Protein AF-0000000087190699 (afdb_homodimer)

Radius of gyration: 22.2 Å; Cα contacts (8 Å, |Δi|>4): 735; chains: 2; bounding box: 63×65×45 Å

Foldseek 3Di:
DDPDDPDDDDDFDWDKDKDQLLVLQVDCPVLDEALCDPLDPPADDDLVRLLVLLVCLLVVNDDDAWEKEQCQDPLQCVVVVHGCVVVVHRRMYTLGDSNVSVSSNCQCVQVHWYQPVSDDPVQFQDWDQDPVGTIGGLVRGDPVVNVVSSVRRIHIYIYTHDHDVVVSSVVSCVVPVPDDDDDPVNVVVVVCVVPDD/DDPDDPDDDDDFDWDKDKDFLLVCLVHLVVQGEALCDPLDPPADDDLVRLLVLLVCLLVVNDDDAWEKEQCQDPLQCVVVVHGCVVVVHRRMYTLGDSNVSVSSNCQCVQVHWYQPVSDDPVQFQDWDQDPVGTIGGLVRGDPVVNVVSRVRRIHIYIYTHDRDVVVSSVVSCVVPVPDDDDDPVNVVVVVVVVPDD

Structure (mmCIF, N/CA/C/O backbone):
data_AF-0000000087190699-model_v1
#
loop_
_entity.id
_entity.type
_entity.pdbx_description
1 polymer 'DUF262 domain-containing protein'
#
loop_
_atom_site.group_PDB
_atom_site.id
_atom_site.type_symbol
_atom_site.label_atom_id
_atom_site.label_alt_id
_atom_site.label_comp_id
_atom_site.label_asym_id
_atom_site.label_entity_id
_atom_site.label_seq_id
_atom_site.pdbx_PDB_ins_code
_atom_site.Cartn_x
_atom_site.Cartn_y
_atom_site.Cartn_z
_atom_site.occupancy
_atom_site.B_iso_or_equiv
_atom_site.auth_seq_id
_atom_site.auth_comp_id
_atom_site.auth_asym_id
_atom_site.auth_atom_id
_atom_site.pdbx_PDB_model_num
ATOM 1 N N . MET A 1 1 ? -3.875 26.297 -4.566 1 71.75 1 MET A N 1
ATOM 2 C CA . MET A 1 1 ? -4.352 25.797 -3.277 1 71.75 1 MET A CA 1
ATOM 3 C C . MET A 1 1 ? -3.207 25.703 -2.275 1 71.75 1 MET A C 1
ATOM 5 O O . MET A 1 1 ? -2.105 25.281 -2.625 1 71.75 1 MET A O 1
ATOM 9 N N . THR A 1 2 ? -3.393 26.297 -1.022 1 89.75 2 THR A N 1
ATOM 10 C CA . THR A 1 2 ? -2.35 26.391 -0.006 1 89.75 2 THR A CA 1
ATOM 11 C C . THR A 1 2 ? -2.203 25.078 0.741 1 89.75 2 THR A C 1
ATOM 13 O O . THR A 1 2 ? -3.189 24.359 0.963 1 89.75 2 THR A O 1
ATOM 16 N N . ARG A 1 3 ? -1.026 24.672 1.159 1 92.19 3 ARG A N 1
ATOM 17 C CA . ARG A 1 3 ? -0.766 23.516 2.018 1 92.19 3 ARG A CA 1
ATOM 18 C C . ARG A 1 3 ? -0.688 23.938 3.482 1 92.19 3 ARG A C 1
ATOM 20 O O . ARG A 1 3 ? -0.555 23.078 4.367 1 92.19 3 ARG A O 1
ATOM 27 N N . GLN A 1 4 ? -0.689 25.172 3.668 1 95.56 4 GLN A N 1
ATOM 28 C CA . GLN A 1 4 ? -0.605 25.672 5.035 1 95.56 4 GLN A CA 1
ATOM 29 C C . GLN A 1 4 ? -1.812 25.234 5.859 1 95.56 4 GLN A C 1
ATOM 31 O O . GLN A 1 4 ? -2.906 25.047 5.316 1 95.56 4 GLN A O 1
ATOM 36 N N . THR A 1 5 ? -1.582 25.016 7.137 1 94.19 5 THR A N 1
ATOM 37 C CA . THR A 1 5 ? -2.658 24.688 8.07 1 94.19 5 THR A CA 1
ATOM 38 C C . THR A 1 5 ? -2.799 25.766 9.133 1 94.19 5 THR A C 1
ATOM 40 O O . THR A 1 5 ? -1.859 26.531 9.383 1 94.19 5 THR A O 1
ATOM 43 N N . SER A 1 6 ? -3.975 25.891 9.648 1 93.19 6 SER A N 1
ATOM 44 C CA . SER A 1 6 ? -4.227 26.906 10.672 1 93.19 6 SER A CA 1
ATOM 45 C C . SER A 1 6 ? -3.646 26.484 12.023 1 93.19 6 SER A C 1
ATOM 47 O O . SER A 1 6 ? -3.445 27.312 12.906 1 93.19 6 SER A O 1
ATOM 49 N N . ALA A 1 7 ? -3.443 25.219 12.203 1 94.62 7 ALA A N 1
ATOM 50 C CA . ALA A 1 7 ? -2.836 24.625 13.398 1 94.62 7 ALA A CA 1
ATOM 51 C C . ALA A 1 7 ? -1.881 23.5 13.016 1 94.62 7 ALA A C 1
ATOM 53 O O . ALA A 1 7 ? -1.974 22.938 11.922 1 94.62 7 ALA A O 1
ATOM 54 N N . PRO A 1 8 ? -0.943 23.203 13.93 1 95.56 8 PRO A N 1
ATOM 55 C CA . PRO A 1 8 ? -0.058 22.078 13.648 1 95.56 8 PRO A CA 1
ATOM 56 C C . PRO A 1 8 ? -0.823 20.781 13.375 1 95.56 8 PRO A C 1
ATOM 58 O O . PRO A 1 8 ? -1.937 20.609 13.875 1 95.56 8 PRO A O 1
ATOM 61 N N . LEU A 1 9 ? -0.193 19.906 12.594 1 93.69 9 LEU A N 1
ATOM 62 C CA . LEU A 1 9 ? -0.833 18.641 12.25 1 93.69 9 LEU A CA 1
ATOM 63 C C . LEU A 1 9 ? -0.975 17.75 13.477 1 93.69 9 LEU A C 1
ATOM 65 O O . LEU A 1 9 ? -0.056 17.656 14.297 1 93.69 9 LEU A O 1
ATOM 69 N N . ASP A 1 10 ? -2.141 17.172 13.531 1 89 10 ASP A N 1
ATOM 70 C CA . ASP A 1 10 ? -2.387 16.188 14.578 1 89 10 ASP A CA 1
ATOM 71 C C . ASP A 1 10 ? -1.986 14.781 14.117 1 89 10 ASP A C 1
ATOM 73 O O . ASP A 1 10 ? -2.156 14.43 12.953 1 89 10 ASP A O 1
ATOM 77 N N . HIS A 1 11 ? -1.455 14.086 15.047 1 88.06 11 HIS A N 1
ATOM 78 C CA . HIS A 1 11 ? -1.113 12.703 14.758 1 88.06 11 HIS A CA 1
ATOM 79 C C . HIS A 1 11 ? -2.311 11.781 14.969 1 88.06 11 HIS A C 1
ATOM 81 O O . HIS A 1 11 ? -2.922 11.789 16.047 1 88.06 11 HIS A O 1
ATOM 87 N N . LEU A 1 12 ? -2.576 11.039 13.867 1 84.69 12 LEU A N 1
ATOM 88 C CA . LEU A 1 12 ? -3.652 10.055 13.938 1 84.69 12 LEU A CA 1
ATOM 89 C C . LEU A 1 12 ? -3.197 8.805 14.68 1 84.69 12 LEU A C 1
ATOM 91 O O . LEU A 1 12 ? -2.064 8.344 14.5 1 84.69 12 LEU A O 1
ATOM 95 N N . SER A 1 13 ? -3.9 8.484 15.68 1 80.69 13 SER A N 1
ATOM 96 C CA . SER A 1 13 ? -3.604 7.23 16.359 1 80.69 13 SER A CA 1
ATOM 97 C C . SER A 1 13 ? -4.355 6.066 15.727 1 80.69 13 SER A C 1
ATOM 99 O O . SER A 1 13 ? -5.535 5.855 16 1 80.69 13 SER A O 1
ATOM 101 N N . LEU A 1 14 ? -3.615 5.371 14.781 1 86.56 14 LEU A N 1
ATOM 102 C CA . LEU A 1 14 ? -4.25 4.23 14.125 1 86.56 14 LEU A CA 1
ATOM 103 C C . LEU A 1 14 ? -3.822 2.922 14.789 1 86.56 14 LEU A C 1
ATOM 105 O O . LEU A 1 14 ? -2.652 2.746 15.133 1 86.56 14 LEU A O 1
ATOM 109 N N . SER A 1 15 ? -4.805 2.1 15.109 1 89.38 15 SER A N 1
ATOM 110 C CA . SER A 1 15 ? -4.508 0.736 15.539 1 89.38 15 SER A CA 1
ATOM 111 C C . SER A 1 15 ? -4.34 -0.196 14.344 1 89.38 15 SER A C 1
ATOM 113 O O . SER A 1 15 ? -5.094 -0.111 13.375 1 89.38 15 SER A O 1
ATOM 115 N N . THR A 1 16 ? -3.264 -0.988 14.367 1 90.38 16 THR A N 1
ATOM 116 C CA . THR A 1 16 ? -2.996 -1.875 13.242 1 90.38 16 THR A CA 1
ATOM 117 C C . THR A 1 16 ? -3.072 -3.336 13.68 1 90.38 16 THR A C 1
ATOM 119 O O . THR A 1 16 ? -2.627 -3.689 14.773 1 90.38 16 THR A O 1
ATOM 122 N N . ALA A 1 17 ? -3.723 -4.168 12.805 1 91.5 17 ALA A N 1
ATOM 123 C CA . ALA A 1 17 ? -3.799 -5.605 13.055 1 91.5 17 ALA A CA 1
ATOM 124 C C . ALA A 1 17 ? -3.85 -6.391 11.75 1 91.5 17 ALA A C 1
ATOM 126 O O . ALA A 1 17 ? -4.336 -5.887 10.734 1 91.5 17 ALA A O 1
ATOM 127 N N . ASP A 1 18 ? -3.301 -7.551 11.844 1 91.44 18 ASP A N 1
ATOM 128 C CA . ASP A 1 18 ? -3.459 -8.477 10.727 1 91.44 18 ASP A CA 1
ATOM 129 C C . ASP A 1 18 ? -4.762 -9.258 10.844 1 91.44 18 ASP A C 1
ATOM 131 O O . ASP A 1 18 ? -5.078 -9.789 11.906 1 91.44 18 ASP A O 1
ATOM 135 N N . ARG A 1 19 ? -5.492 -9.242 9.766 1 91.81 19 ARG A N 1
ATOM 136 C CA . ARG A 1 19 ? -6.758 -9.969 9.742 1 91.81 19 ARG A CA 1
ATOM 137 C C . ARG A 1 19 ? -6.848 -10.875 8.516 1 91.81 19 ARG A C 1
ATOM 139 O O . ARG A 1 19 ? -6.355 -10.516 7.441 1 91.81 19 ARG A O 1
ATOM 146 N N . GLN A 1 20 ? -7.535 -11.969 8.703 1 92.94 20 GLN A N 1
ATOM 147 C CA . GLN A 1 20 ? -7.812 -12.828 7.551 1 92.94 20 GLN A CA 1
ATOM 148 C C . GLN A 1 20 ? -8.766 -12.141 6.574 1 92.94 20 GLN A C 1
ATOM 150 O O . GLN A 1 20 ? -9.805 -11.617 6.98 1 92.94 20 GLN A O 1
ATOM 155 N N . ALA A 1 21 ? -8.344 -12.156 5.32 1 93.25 21 ALA A N 1
ATOM 156 C CA . ALA A 1 21 ? -9.172 -11.523 4.297 1 93.25 21 ALA A CA 1
ATOM 157 C C . ALA A 1 21 ? -10.57 -12.133 4.266 1 93.25 21 ALA A C 1
ATOM 159 O O . ALA A 1 21 ? -11.555 -11.422 4.047 1 93.25 21 ALA A O 1
ATOM 160 N N . ARG A 1 22 ? -10.641 -13.422 4.535 1 91.56 22 ARG A N 1
ATOM 161 C CA . ARG A 1 22 ? -11.922 -14.117 4.535 1 91.56 22 ARG A CA 1
ATOM 162 C C . ARG A 1 22 ? -12.836 -13.57 5.633 1 91.56 22 ARG A C 1
ATOM 164 O O . ARG A 1 22 ? -14.047 -13.445 5.434 1 91.56 22 ARG A O 1
ATOM 171 N N . GLU A 1 23 ? -12.219 -13.328 6.707 1 88.56 23 GLU A N 1
ATOM 172 C CA . GLU A 1 23 ? -12.977 -12.766 7.816 1 88.56 23 GLU A CA 1
ATOM 173 C C . GLU A 1 23 ? -13.539 -11.391 7.457 1 88.56 23 GLU A C 1
ATOM 175 O O . GLU A 1 23 ? -14.688 -11.078 7.77 1 88.56 23 GLU A O 1
ATOM 180 N N . ILE A 1 24 ? -12.711 -10.625 6.789 1 88.81 24 ILE A N 1
ATOM 181 C CA . ILE A 1 24 ? -13.125 -9.281 6.387 1 88.81 24 ILE A CA 1
ATOM 182 C C . ILE A 1 24 ? -14.227 -9.375 5.332 1 88.81 24 ILE A C 1
ATOM 184 O O . ILE A 1 24 ? -15.219 -8.641 5.391 1 88.81 24 ILE A O 1
ATOM 188 N N . ALA A 1 25 ? -14.047 -10.359 4.473 1 86.38 25 ALA A N 1
ATOM 189 C CA . ALA A 1 25 ? -15.016 -10.555 3.393 1 86.38 25 ALA A CA 1
ATOM 190 C C . ALA A 1 25 ? -16.359 -11.023 3.936 1 86.38 25 ALA A C 1
ATOM 192 O O . ALA A 1 25 ? -17.406 -10.703 3.375 1 86.38 25 ALA A O 1
ATOM 193 N N . ARG A 1 26 ? -16.391 -12.172 4.738 1 77.12 26 ARG A N 1
ATOM 194 C CA . ARG A 1 26 ? -17.625 -12.758 5.262 1 77.12 26 ARG A CA 1
ATOM 195 C C . ARG A 1 26 ? -18.312 -11.797 6.227 1 77.12 26 ARG A C 1
ATOM 197 O O . ARG A 1 26 ? -19.516 -11.906 6.461 1 77.12 26 ARG A O 1
ATOM 204 N N . SER A 1 27 ? -17.891 -11.008 6.859 1 62.56 27 SER A N 1
ATOM 205 C CA . SER A 1 27 ? -18.859 -10.117 7.508 1 62.56 27 SER A CA 1
ATOM 206 C C . SER A 1 27 ? -18.156 -9.156 8.461 1 62.56 27 SER A C 1
ATOM 208 O O . SER A 1 27 ? -17.562 -9.586 9.461 1 62.56 27 SER A O 1
ATOM 210 N N . PHE A 1 28 ? -17.422 -8.164 7.996 1 55.62 28 PHE A N 1
ATOM 211 C CA . PHE A 1 28 ? -17.953 -6.93 8.57 1 55.62 28 PHE A CA 1
ATOM 212 C C . PHE A 1 28 ? -19.469 -6.945 8.57 1 55.62 28 PHE A C 1
ATOM 214 O O . PHE A 1 28 ? -20.109 -5.918 8.336 1 55.62 28 PHE A O 1
ATOM 221 N N . SER A 1 29 ? -20.141 -8.094 8.258 1 52.03 29 SER A N 1
ATOM 222 C CA . SER A 1 29 ? -21.562 -8.398 8.289 1 52.03 29 SER A CA 1
ATOM 223 C C . SER A 1 29 ? -22.188 -8.016 9.625 1 52.03 29 SER A C 1
ATOM 225 O O . SER A 1 29 ? -23.281 -7.445 9.672 1 52.03 29 SER A O 1
ATOM 227 N N . GLU A 1 30 ? -21.594 -8.461 10.664 1 55.53 30 GLU A N 1
ATOM 228 C CA . GLU A 1 30 ? -22.328 -8.234 11.906 1 55.53 30 GLU A CA 1
ATOM 229 C C . GLU A 1 30 ? -22.422 -6.746 12.227 1 55.53 30 GLU A C 1
ATOM 231 O O . GLU A 1 30 ? -23.5 -6.25 12.594 1 55.53 30 GLU A O 1
ATOM 236 N N . PHE A 1 31 ? -21.375 -6.09 12.156 1 62.09 31 PHE A N 1
ATOM 237 C CA . PHE A 1 31 ? -21.391 -4.688 12.555 1 62.09 31 PHE A CA 1
ATOM 238 C C . PHE A 1 31 ? -21.375 -3.777 11.336 1 62.09 31 PHE A C 1
ATOM 240 O O . PHE A 1 31 ? -21.609 -2.572 11.453 1 62.09 31 PHE A O 1
ATOM 247 N N . GLY A 1 32 ? -21.203 -4.551 10.148 1 84.25 32 GLY A N 1
ATOM 248 C CA . GLY A 1 32 ? -21.312 -3.941 8.828 1 84.25 32 GLY A CA 1
ATOM 249 C C . GLY A 1 32 ? -20.109 -3.098 8.461 1 84.25 32 GLY A C 1
ATOM 250 O O . GLY A 1 32 ? -19.484 -2.471 9.32 1 84.25 32 GLY A O 1
ATOM 251 N N . LEU A 1 33 ? -19.547 -3.154 7.434 1 91.38 33 LEU A N 1
ATOM 252 C CA . LEU A 1 33 ? -18.516 -2.346 6.801 1 91.38 33 LEU A CA 1
ATOM 253 C C . LEU A 1 33 ? -19.062 -1.598 5.594 1 91.38 33 LEU A C 1
ATOM 255 O O . LEU A 1 33 ? -19.547 -2.219 4.645 1 91.38 33 LEU A O 1
ATOM 259 N N . ASP A 1 34 ? -19.109 -0.281 5.785 1 92.94 34 ASP A N 1
ATOM 260 C CA . ASP A 1 34 ? -19.484 0.547 4.641 1 92.94 34 ASP A CA 1
ATOM 261 C C . ASP A 1 34 ? -18.344 0.603 3.613 1 92.94 34 ASP A C 1
ATOM 263 O O . ASP A 1 34 ? -17.328 1.255 3.844 1 92.94 34 ASP A O 1
ATOM 267 N N . LEU A 1 35 ? -18.531 -0.078 2.457 1 91.81 35 LEU A N 1
ATOM 268 C CA . LEU A 1 35 ? -17.5 -0.109 1.419 1 91.81 35 LEU A CA 1
ATOM 269 C C . LEU A 1 35 ? -17.688 1.047 0.441 1 91.81 35 LEU A C 1
ATOM 271 O O . LEU A 1 35 ? -16.828 1.287 -0.409 1 91.81 35 LEU A O 1
ATOM 275 N N . ASN A 1 36 ? -18.812 1.756 0.661 1 91.19 36 ASN A N 1
ATOM 276 C CA . ASN A 1 36 ? -19.109 2.773 -0.339 1 91.19 36 ASN A CA 1
ATOM 277 C C . ASN A 1 36 ? -19.422 4.121 0.308 1 91.19 36 ASN A C 1
ATOM 279 O O . ASN A 1 36 ? -20.453 4.734 0.011 1 91.19 36 ASN A O 1
ATOM 283 N N . PRO A 1 37 ? -18.562 4.539 1.189 1 95.62 37 PRO A N 1
ATOM 284 C CA . PRO A 1 37 ? -18.766 5.926 1.627 1 95.62 37 PRO A CA 1
ATOM 285 C C . PRO A 1 37 ? -18.656 6.93 0.481 1 95.62 37 PRO A C 1
ATOM 287 O O . PRO A 1 37 ? -18.188 6.578 -0.607 1 95.62 37 PRO A O 1
ATOM 290 N N . PRO A 1 38 ? -19.125 8.148 0.707 1 96.19 38 PRO A N 1
ATOM 291 C CA . PRO A 1 38 ? -19.297 9.07 -0.415 1 96.19 38 PRO A CA 1
ATOM 292 C C . PRO A 1 38 ? -17.984 9.469 -1.068 1 96.19 38 PRO A C 1
ATOM 294 O O . PRO A 1 38 ? -17.984 10.039 -2.164 1 96.19 38 PRO A O 1
ATOM 297 N N . TYR A 1 39 ? -16.828 9.18 -0.493 1 96.94 39 TYR A N 1
ATOM 298 C CA . TYR A 1 39 ? -15.531 9.562 -1.061 1 96.94 39 TYR A CA 1
ATOM 299 C C . TYR A 1 39 ? -14.93 8.422 -1.864 1 96.94 39 TYR A C 1
ATOM 301 O O . TYR A 1 39 ? -13.898 8.594 -2.525 1 96.94 39 TYR A O 1
ATOM 309 N N . GLN A 1 40 ? -15.602 7.293 -1.823 1 94.81 40 GLN A N 1
ATOM 310 C CA . GLN A 1 40 ? -15.094 6.133 -2.543 1 94.81 40 GLN A CA 1
ATOM 311 C C . GLN A 1 40 ? -15.492 6.176 -4.016 1 94.81 40 GLN A C 1
ATOM 313 O O . GLN A 1 40 ? -16.5 6.781 -4.371 1 94.81 40 GLN A O 1
ATOM 318 N N . ARG A 1 41 ? -14.75 5.555 -4.918 1 93.19 41 ARG A N 1
ATOM 319 C CA . ARG A 1 41 ? -14.969 5.59 -6.359 1 93.19 41 ARG A CA 1
ATOM 320 C C . ARG A 1 41 ? -15.781 4.387 -6.824 1 93.19 41 ARG A C 1
ATOM 322 O O . ARG A 1 41 ? -16.047 4.23 -8.016 1 93.19 41 ARG A O 1
ATOM 329 N N . GLY A 1 42 ? -16.188 3.549 -5.953 1 90.81 42 GLY A N 1
ATOM 330 C CA . GLY A 1 42 ? -16.891 2.34 -6.348 1 90.81 42 GLY A CA 1
ATOM 331 C C . GLY A 1 42 ? -15.961 1.21 -6.746 1 90.81 42 GLY A C 1
ATOM 332 O O . GLY A 1 42 ? -14.758 1.254 -6.457 1 90.81 42 GLY A O 1
ATOM 333 N N . ARG A 1 43 ? -16.531 0.148 -7.34 1 92.38 43 ARG A N 1
ATOM 334 C CA . ARG A 1 43 ? -15.766 -1.019 -7.773 1 92.38 43 ARG A CA 1
ATOM 335 C C . ARG A 1 43 ? -15.188 -0.805 -9.164 1 92.38 43 ARG A C 1
ATOM 337 O O . ARG A 1 43 ? -15.922 -0.746 -10.148 1 92.38 43 ARG A O 1
ATOM 344 N N . VAL A 1 44 ? -13.852 -0.722 -9.25 1 94.44 44 VAL A N 1
ATOM 345 C CA . VAL A 1 44 ? -13.273 -0.298 -10.523 1 94.44 44 VAL A CA 1
ATOM 346 C C . VAL A 1 44 ? -12.281 -1.348 -11.016 1 94.44 44 VAL A C 1
ATOM 348 O O . VAL A 1 44 ? -11.781 -1.257 -12.141 1 94.44 44 VAL A O 1
ATOM 351 N N . TRP A 1 45 ? -11.953 -2.373 -10.188 1 95.19 45 TRP A N 1
ATOM 352 C CA . TRP A 1 45 ? -10.977 -3.367 -10.602 1 95.19 45 TRP A CA 1
ATOM 353 C C . TRP A 1 45 ? -11.555 -4.297 -11.664 1 95.19 45 TRP A C 1
ATOM 355 O O . TRP A 1 45 ? -12.711 -4.727 -11.555 1 95.19 45 TRP A O 1
ATOM 365 N N . THR A 1 46 ? -10.742 -4.496 -12.641 1 94.5 46 THR A N 1
ATOM 366 C CA . THR A 1 46 ? -11.07 -5.547 -13.602 1 94.5 46 THR A CA 1
ATOM 367 C C . THR A 1 46 ? -10.906 -6.926 -12.969 1 94.5 46 THR A C 1
ATOM 369 O O . THR A 1 46 ? -10.336 -7.051 -11.883 1 94.5 46 THR A O 1
ATOM 372 N N . GLU A 1 47 ? -11.422 -7.883 -13.648 1 94.69 47 GLU A N 1
ATOM 373 C CA . GLU A 1 47 ? -11.234 -9.258 -13.195 1 94.69 47 GLU A CA 1
ATOM 374 C C . GLU A 1 47 ? -9.758 -9.617 -13.125 1 94.69 47 GLU A C 1
ATOM 376 O O . GLU A 1 47 ? -9.32 -10.297 -12.195 1 94.69 47 GLU A O 1
ATOM 381 N N . ASP A 1 48 ? -9.016 -9.141 -14.109 1 93.06 48 ASP A N 1
ATOM 382 C CA . ASP A 1 48 ? -7.582 -9.414 -14.133 1 93.06 48 ASP A CA 1
ATOM 383 C C . ASP A 1 48 ? -6.895 -8.883 -12.883 1 93.06 48 ASP A C 1
ATOM 385 O O . ASP A 1 48 ? -6.016 -9.539 -12.32 1 93.06 48 ASP A O 1
ATOM 389 N N . GLN A 1 49 ? -7.289 -7.73 -12.445 1 93.62 49 GLN A N 1
ATOM 390 C CA . GLN A 1 49 ? -6.719 -7.109 -11.258 1 93.62 49 GLN A CA 1
ATOM 391 C C . GLN A 1 49 ? -7.117 -7.867 -10 1 93.62 49 GLN A C 1
ATOM 393 O O . GLN A 1 49 ? -6.312 -8.008 -9.07 1 93.62 49 GLN A O 1
ATOM 398 N N . GLN A 1 50 ? -8.32 -8.352 -9.984 1 96.62 50 GLN A N 1
ATOM 399 C CA . GLN A 1 50 ? -8.766 -9.172 -8.859 1 96.62 50 GLN A CA 1
ATOM 400 C C . GLN A 1 50 ? -7.977 -10.477 -8.789 1 96.62 50 GLN A C 1
ATOM 402 O O . GLN A 1 50 ? -7.539 -10.891 -7.715 1 96.62 50 GLN A O 1
ATOM 407 N N . ILE A 1 51 ? -7.781 -11.07 -9.93 1 96.62 51 ILE A N 1
ATOM 408 C CA . ILE A 1 51 ? -7.039 -12.32 -10.023 1 96.62 51 ILE A CA 1
ATOM 409 C C . ILE A 1 51 ? -5.598 -12.102 -9.57 1 96.62 51 ILE A C 1
ATOM 411 O O . ILE A 1 51 ? -5.02 -12.953 -8.891 1 96.62 51 ILE A O 1
ATOM 415 N N . ALA A 1 52 ? -5.07 -10.945 -9.922 1 94.44 52 ALA A N 1
ATOM 416 C CA . ALA A 1 52 ? -3.705 -10.617 -9.516 1 94.44 52 ALA A CA 1
ATOM 417 C C . ALA A 1 52 ? -3.584 -10.539 -7.996 1 94.44 52 ALA A C 1
ATOM 419 O O . ALA A 1 52 ? -2.564 -10.938 -7.43 1 94.44 52 ALA A O 1
ATOM 420 N N . LEU A 1 53 ? -4.559 -10.016 -7.352 1 95.94 53 LEU A N 1
ATOM 421 C CA . LEU A 1 53 ? -4.543 -9.977 -5.895 1 95.94 53 LEU A CA 1
ATOM 422 C C . LEU A 1 53 ? -4.5 -11.391 -5.316 1 95.94 53 LEU A C 1
ATOM 424 O O . LEU A 1 53 ? -3.771 -11.648 -4.352 1 95.94 53 LEU A O 1
ATOM 428 N N . ILE A 1 54 ? -5.289 -12.305 -5.867 1 97 54 ILE A N 1
ATOM 429 C CA . ILE A 1 54 ? -5.297 -13.688 -5.398 1 97 54 ILE A CA 1
ATOM 430 C C . ILE A 1 54 ? -3.908 -14.297 -5.566 1 97 54 ILE A C 1
ATOM 432 O O . ILE A 1 54 ? -3.416 -14.984 -4.672 1 97 54 ILE A O 1
ATOM 436 N N . ARG A 1 55 ? -3.293 -13.984 -6.684 1 95.81 55 ARG A N 1
ATOM 437 C CA . ARG A 1 55 ? -1.935 -14.461 -6.906 1 95.81 55 ARG A CA 1
ATOM 438 C C . ARG A 1 55 ? -0.982 -13.93 -5.84 1 95.81 55 ARG A C 1
ATOM 440 O O . ARG A 1 55 ? -0.125 -14.664 -5.344 1 95.81 55 ARG A O 1
ATOM 447 N N . SER A 1 56 ? -1.106 -12.617 -5.523 1 94.38 56 SER A N 1
ATOM 448 C CA . SER A 1 56 ? -0.28 -12.016 -4.484 1 94.38 56 SER A CA 1
ATOM 449 C C . SER A 1 56 ? -0.44 -12.75 -3.156 1 94.38 56 SER A C 1
ATOM 451 O O . SER A 1 56 ? 0.549 -13.062 -2.49 1 94.38 56 SER A O 1
ATOM 453 N N . TRP A 1 57 ? -1.626 -13.086 -2.811 1 94.94 57 TRP A N 1
ATOM 454 C CA . TRP A 1 57 ? -1.871 -13.812 -1.567 1 94.94 57 TRP A CA 1
ATOM 455 C C . TRP A 1 57 ? -1.248 -15.203 -1.613 1 94.94 57 TRP A C 1
ATOM 457 O O . TRP A 1 57 ? -0.641 -15.648 -0.637 1 94.94 57 TRP A O 1
ATOM 467 N N . LEU A 1 58 ? -1.4 -15.844 -2.736 1 94.81 58 LEU A N 1
ATOM 468 C CA . LEU A 1 58 ? -0.878 -17.203 -2.883 1 94.81 58 LEU A CA 1
ATOM 469 C C . LEU A 1 58 ? 0.646 -17.203 -2.811 1 94.81 58 LEU A C 1
ATOM 471 O O . LEU A 1 58 ? 1.241 -18.125 -2.254 1 94.81 58 LEU A O 1
ATOM 475 N N . THR A 1 59 ? 1.24 -16.125 -3.348 1 93.44 59 THR A N 1
ATOM 476 C CA . THR A 1 59 ? 2.695 -16.109 -3.455 1 93.44 59 THR A CA 1
ATOM 477 C C . THR A 1 59 ? 3.318 -15.438 -2.232 1 93.44 59 THR A C 1
ATOM 479 O O . THR A 1 59 ? 4.539 -15.469 -2.059 1 93.44 59 THR A O 1
ATOM 482 N N . GLY A 1 60 ? 2.49 -14.812 -1.426 1 91.94 60 GLY A N 1
ATOM 483 C CA . GLY A 1 60 ? 3.01 -14.172 -0.229 1 91.94 60 GLY A CA 1
ATOM 484 C C . GLY A 1 60 ? 3.52 -12.766 -0.481 1 91.94 60 GLY A C 1
ATOM 485 O O . GLY A 1 60 ? 4.293 -12.227 0.314 1 91.94 60 GLY A O 1
ATOM 486 N N . THR A 1 61 ? 3.191 -12.211 -1.606 1 91.5 61 THR A N 1
ATOM 487 C CA . THR A 1 61 ? 3.555 -10.828 -1.913 1 91.5 61 THR A CA 1
ATOM 488 C C . THR A 1 61 ? 2.693 -9.852 -1.117 1 91.5 61 THR A C 1
ATOM 490 O O . THR A 1 61 ? 1.479 -10.031 -1.012 1 91.5 61 THR A O 1
ATOM 493 N N . PRO A 1 62 ? 3.35 -8.828 -0.588 1 90.62 62 PRO A N 1
ATOM 494 C CA . PRO A 1 62 ? 2.561 -7.859 0.171 1 90.62 62 PRO A CA 1
ATOM 495 C C . PRO A 1 62 ? 1.462 -7.207 -0.667 1 90.62 62 PRO A C 1
ATOM 497 O O . PRO A 1 62 ? 1.668 -6.926 -1.851 1 90.62 62 PRO A O 1
ATOM 500 N N . THR A 1 63 ? 0.309 -6.973 0.031 1 92 63 THR A N 1
ATOM 501 C CA . THR A 1 63 ? -0.825 -6.41 -0.694 1 92 63 THR A CA 1
ATOM 502 C C . THR A 1 63 ? -1.233 -5.062 -0.103 1 92 63 THR A C 1
ATOM 504 O O . THR A 1 63 ? -2.283 -4.52 -0.452 1 92 63 THR A O 1
ATOM 507 N N . GLY A 1 64 ? -0.399 -4.543 0.762 1 88.81 64 GLY A N 1
ATOM 508 C CA . GLY A 1 64 ? -0.635 -3.217 1.314 1 88.81 64 GLY A CA 1
ATOM 509 C C . GLY A 1 64 ? -1.49 -3.236 2.566 1 88.81 64 GLY A C 1
ATOM 510 O O . GLY A 1 64 ? -1.708 -4.293 3.16 1 88.81 64 GLY A O 1
ATOM 511 N N . VAL A 1 65 ? -1.84 -2.039 2.982 1 92.12 65 VAL A N 1
ATOM 512 C CA . VAL A 1 65 ? -2.65 -1.818 4.176 1 92.12 65 VAL A CA 1
ATOM 513 C C . VAL A 1 65 ? -4.039 -1.331 3.773 1 92.12 65 VAL A C 1
ATOM 515 O O . VAL A 1 65 ? -4.184 -0.552 2.828 1 92.12 65 VAL A O 1
ATOM 518 N N . VAL A 1 66 ? -5.043 -1.856 4.457 1 94.5 66 VAL A N 1
ATOM 519 C CA . VAL A 1 66 ? -6.375 -1.281 4.32 1 94.5 66 VAL A CA 1
ATOM 520 C C . VAL A 1 66 ? -6.691 -0.413 5.539 1 94.5 66 VAL A C 1
ATOM 522 O O . VAL A 1 66 ? -6.188 -0.665 6.637 1 94.5 66 VAL A O 1
ATOM 525 N N . ILE A 1 67 ? -7.5 0.623 5.336 1 95.94 67 ILE A N 1
ATOM 526 C CA . ILE A 1 67 ? -7.805 1.568 6.402 1 95.94 67 ILE A CA 1
ATOM 527 C C . ILE A 1 67 ? -9.312 1.612 6.641 1 95.94 67 ILE A C 1
ATOM 529 O O . ILE A 1 67 ? -10.086 1.851 5.715 1 95.94 67 ILE A O 1
ATOM 533 N N . PHE A 1 68 ? -9.688 1.365 7.91 1 95.62 68 PHE A N 1
ATOM 534 C CA . PHE A 1 68 ? -11.07 1.459 8.344 1 95.62 68 PHE A CA 1
ATOM 535 C C . PHE A 1 68 ? -11.25 2.59 9.344 1 95.62 68 PHE A C 1
ATOM 537 O O . PHE A 1 68 ? -10.297 2.984 10.023 1 95.62 68 PHE A O 1
ATOM 544 N N . ASN A 1 69 ? -12.43 3.123 9.383 1 96.31 69 ASN A N 1
ATOM 545 C CA . ASN A 1 69 ? -12.805 4.004 10.477 1 96.31 69 ASN A CA 1
ATOM 546 C C . ASN A 1 69 ? -13.828 3.346 11.398 1 96.31 69 ASN A C 1
ATOM 548 O O . ASN A 1 69 ? -14.797 2.742 10.93 1 96.31 69 ASN A O 1
ATOM 552 N N . ASP A 1 70 ? -13.602 3.457 12.672 1 95.38 70 ASP A N 1
ATOM 553 C CA . ASP A 1 70 ? -14.57 3.02 13.672 1 95.38 70 ASP A CA 1
ATOM 554 C C . ASP A 1 70 ? -15.602 4.105 13.945 1 95.38 70 ASP A C 1
ATOM 556 O O . ASP A 1 70 ? -15.312 5.09 14.633 1 95.38 70 ASP A O 1
ATOM 560 N N . ARG A 1 71 ? -16.812 3.926 13.477 1 95.56 71 ARG A N 1
ATOM 561 C CA . ARG A 1 71 ? -17.875 4.914 13.609 1 95.56 71 ARG A CA 1
ATOM 562 C C . ARG A 1 71 ? -18.672 4.695 14.891 1 95.56 71 ARG A C 1
ATOM 564 O O . ARG A 1 71 ? -19.734 5.301 15.086 1 95.56 71 ARG A O 1
ATOM 571 N N . SER A 1 72 ? -18.234 3.83 15.766 1 94.12 72 SER A N 1
ATOM 572 C CA . SER A 1 72 ? -18.953 3.533 16.984 1 94.12 72 SER A CA 1
ATOM 573 C C . SER A 1 72 ? -18.375 4.297 18.172 1 94.12 72 SER A C 1
ATOM 575 O O . SER A 1 72 ? -18.828 4.129 19.312 1 94.12 72 SER A O 1
ATOM 577 N N . THR A 1 73 ? -17.391 5.125 17.938 1 95.06 73 THR A N 1
ATOM 578 C CA . THR A 1 73 ? -16.719 5.848 19.016 1 95.06 73 THR A CA 1
ATOM 579 C C . THR A 1 73 ? -17.625 6.949 19.562 1 95.06 73 THR A C 1
ATOM 581 O O . THR A 1 73 ? -18.516 7.438 18.875 1 95.06 73 THR A O 1
ATOM 584 N N . PRO A 1 74 ? -17.391 7.367 20.859 1 96.19 74 PRO A N 1
ATOM 585 C CA . PRO A 1 74 ? -18.125 8.508 21.406 1 96.19 74 PRO A CA 1
ATOM 586 C C . PRO A 1 74 ? -17.938 9.781 20.578 1 96.19 74 PRO A C 1
ATOM 588 O O . PRO A 1 74 ? -18.891 10.539 20.391 1 96.19 74 PRO A O 1
ATOM 591 N N . GLU A 1 75 ? -16.766 9.945 20.094 1 94.81 75 GLU A N 1
ATOM 592 C CA . GLU A 1 75 ? -16.469 11.133 19.297 1 94.81 75 GLU A CA 1
ATOM 593 C C . GLU A 1 75 ? -17.312 11.164 18.016 1 94.81 75 GLU A C 1
ATOM 595 O O . GLU A 1 75 ? -17.812 12.219 17.625 1 94.81 75 GLU A O 1
ATOM 600 N N . TRP A 1 76 ? -17.422 10.031 17.375 1 95.94 76 TRP A N 1
ATOM 601 C CA . TRP A 1 76 ? -18.234 9.945 16.172 1 95.94 76 TRP A CA 1
ATOM 602 C C . TRP A 1 76 ? -19.703 10.227 16.469 1 95.94 76 TRP A C 1
ATOM 604 O O . TRP A 1 76 ? -20.359 11.008 15.781 1 95.94 76 TRP A O 1
ATOM 614 N N . LYS A 1 77 ? -20.234 9.656 17.531 1 96 77 LYS A N 1
ATOM 615 C CA . LYS A 1 77 ? -21.641 9.812 17.922 1 96 77 LYS A CA 1
ATOM 616 C C . LYS A 1 77 ? -21.938 11.266 18.281 1 96 77 LYS A C 1
ATOM 618 O O . LYS A 1 77 ? -22.984 11.797 17.891 1 96 77 LYS A O 1
ATOM 623 N N . ASP A 1 78 ? -21 11.828 18.984 1 96.75 78 ASP A N 1
ATOM 624 C CA . ASP A 1 78 ? -21.172 13.219 19.391 1 96.75 78 ASP A CA 1
ATOM 625 C C . ASP A 1 78 ? -21.188 14.141 18.172 1 96.75 78 ASP A C 1
ATOM 627 O O . ASP A 1 78 ? -22.047 15.016 18.062 1 96.75 78 ASP A O 1
ATOM 631 N N . ALA A 1 79 ? -20.312 13.922 17.234 1 95.69 79 ALA A N 1
ATOM 632 C CA . ALA A 1 79 ? -20.156 14.781 16.062 1 95.69 79 ALA A CA 1
ATOM 633 C C . ALA A 1 79 ? -21.359 14.641 15.125 1 95.69 79 ALA A C 1
ATOM 635 O O . ALA A 1 79 ? -21.75 15.609 14.461 1 95.6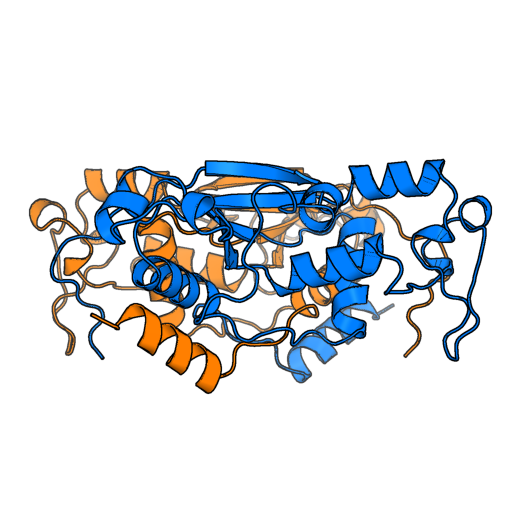9 79 ALA A O 1
ATOM 636 N N . ASN A 1 80 ? -21.938 13.453 15.109 1 94.38 80 ASN A N 1
ATOM 637 C CA . ASN A 1 80 ? -22.984 13.18 14.141 1 94.38 80 ASN A CA 1
ATOM 638 C C . ASN A 1 80 ? -24.359 13.195 14.797 1 94.38 80 ASN A C 1
ATOM 640 O O . ASN A 1 80 ? -25.391 13.281 14.102 1 94.38 80 ASN A O 1
ATOM 644 N N . GLY A 1 81 ? -24.375 13.117 16.094 1 95.12 81 GLY A N 1
ATOM 645 C CA . GLY A 1 81 ? -25.609 13.289 16.844 1 95.12 81 GLY A CA 1
ATOM 646 C C . GLY A 1 81 ? -26.391 11.992 17.031 1 95.12 81 GLY A C 1
ATOM 647 O O . GLY A 1 81 ? -27.547 12.016 17.438 1 95.12 81 GLY A O 1
ATOM 648 N N . TYR A 1 82 ? -25.844 10.891 16.5 1 93.56 82 TYR A N 1
ATOM 649 C CA . TYR A 1 82 ? -26.531 9.602 16.656 1 93.56 82 TYR A CA 1
ATOM 650 C C . TYR A 1 82 ? -25.531 8.453 16.625 1 93.56 82 TYR A C 1
ATOM 652 O O . TYR A 1 82 ? -24.375 8.633 16.203 1 93.56 82 TYR A O 1
ATOM 660 N N . ASP A 1 83 ? -26 7.328 17.078 1 92.81 83 ASP A N 1
ATOM 661 C CA . ASP A 1 83 ? -25.281 6.066 16.969 1 92.81 83 ASP A CA 1
ATOM 662 C C . ASP A 1 83 ? -25.672 5.324 15.695 1 92.81 83 ASP A C 1
ATOM 664 O O . ASP A 1 83 ? -26.828 4.992 15.492 1 92.81 83 ASP A O 1
ATOM 668 N N . PRO A 1 84 ? -24.672 5.09 14.867 1 91.75 84 PRO A N 1
ATOM 669 C CA . PRO A 1 84 ? -25 4.391 13.625 1 91.75 84 PRO A CA 1
ATOM 670 C C . PRO A 1 84 ? -25.703 3.055 13.867 1 91.75 84 PRO A C 1
ATOM 672 O O . PRO A 1 84 ? -26.562 2.654 13.078 1 91.75 84 PRO A O 1
ATOM 675 N N . ALA A 1 85 ? -25.359 2.396 14.953 1 88.12 85 ALA A N 1
ATOM 676 C CA . ALA A 1 85 ? -25.969 1.106 15.266 1 88.12 85 ALA A CA 1
ATOM 677 C C . ALA A 1 85 ? -27.484 1.251 15.492 1 88.12 85 ALA A C 1
ATOM 679 O O . ALA A 1 85 ? -28.25 0.353 15.156 1 88.12 85 ALA A O 1
ATOM 680 N N . ASP A 1 86 ? -27.828 2.383 16.016 1 91.5 86 ASP A N 1
ATOM 681 C CA . ASP A 1 86 ? -29.234 2.633 16.297 1 91.5 86 ASP A CA 1
ATOM 682 C C . ASP A 1 86 ? -30.047 2.781 15.016 1 91.5 86 ASP A C 1
ATOM 684 O O . ASP A 1 86 ? -31.266 2.594 15.016 1 91.5 86 ASP A O 1
ATOM 688 N N . ARG A 1 87 ? -29.406 3.104 13.945 1 90.75 87 ARG A N 1
ATOM 689 C CA . ARG A 1 87 ? -30.078 3.311 12.672 1 90.75 87 ARG A CA 1
ATOM 690 C C . ARG A 1 87 ? -29.812 2.162 11.711 1 90.75 87 ARG A C 1
ATOM 692 O O . ARG A 1 87 ? -30.078 2.268 10.516 1 90.75 87 ARG A O 1
ATOM 699 N N . GLY A 1 88 ? -29.125 1.179 12.188 1 88.12 88 GLY A N 1
ATOM 700 C CA . GLY A 1 88 ? -28.812 0.035 11.344 1 88.12 88 GLY A CA 1
ATOM 701 C C . GLY A 1 88 ? -27.703 0.319 10.344 1 88.12 88 GLY A C 1
ATOM 702 O O . GLY A 1 88 ? -27.641 -0.318 9.289 1 88.12 88 GLY A O 1
ATOM 703 N N . GLU A 1 89 ? -26.953 1.323 10.562 1 89.06 89 GLU A N 1
ATOM 704 C CA . GLU A 1 89 ? -25.844 1.678 9.688 1 89.06 89 GLU A CA 1
ATOM 705 C C . GLU A 1 89 ? -24.578 0.916 10.062 1 89.06 89 GLU A C 1
ATOM 707 O O . GLU A 1 89 ? -24.438 0.446 11.188 1 89.06 89 GLU A O 1
ATOM 712 N N . ALA A 1 90 ? -23.734 0.746 9.125 1 91.19 90 ALA A N 1
ATOM 713 C CA . ALA A 1 90 ? -22.438 0.122 9.383 1 91.19 90 ALA A CA 1
ATOM 714 C C . ALA A 1 90 ? -21.641 0.915 10.414 1 91.19 90 ALA A C 1
ATOM 716 O O . ALA A 1 90 ? -21.609 2.146 10.367 1 91.19 90 ALA A O 1
ATOM 717 N N . ILE A 1 91 ? -21.016 0.227 11.289 1 92.5 91 ILE A N 1
ATOM 718 C CA . ILE A 1 91 ? -20.281 0.919 12.344 1 92.5 91 ILE A CA 1
ATOM 719 C C . ILE A 1 91 ? -18.812 1.079 11.938 1 92.5 91 ILE A C 1
ATOM 721 O O . ILE A 1 91 ? -18.047 1.764 12.617 1 92.5 91 ILE A O 1
ATOM 725 N N . TYR A 1 92 ? -18.422 0.43 10.789 1 94 92 TYR A N 1
ATOM 726 C CA . TYR A 1 92 ? -17.109 0.681 10.188 1 94 92 TYR A CA 1
ATOM 727 C C . TYR A 1 92 ? -17.266 1.223 8.773 1 94 92 TYR A C 1
ATOM 729 O O . TYR A 1 92 ? -18.25 0.94 8.094 1 94 92 TYR A O 1
ATOM 737 N N . ALA A 1 93 ? -16.312 2.033 8.43 1 95.31 93 ALA A N 1
ATOM 738 C CA . ALA A 1 93 ? -16.234 2.506 7.051 1 95.31 93 ALA A CA 1
ATOM 739 C C . ALA A 1 93 ? -14.867 2.217 6.449 1 95.31 93 ALA A C 1
ATOM 741 O O . ALA A 1 93 ? -13.844 2.373 7.117 1 95.31 93 ALA A O 1
ATOM 742 N N . CYS A 1 94 ? -14.891 1.785 5.219 1 95.56 94 CYS A N 1
ATOM 743 C CA . CYS A 1 94 ? -13.641 1.573 4.5 1 95.56 94 CYS A CA 1
ATOM 744 C C . CYS A 1 94 ? -13.102 2.885 3.943 1 95.56 94 CYS A C 1
ATOM 746 O O . CYS A 1 94 ? -13.711 3.482 3.051 1 95.56 94 CYS A O 1
ATOM 748 N N . ILE A 1 95 ? -12.039 3.316 4.445 1 96.19 95 ILE A N 1
ATOM 749 C CA . ILE A 1 95 ? -11.398 4.531 3.959 1 96.19 95 ILE A CA 1
ATOM 750 C C . ILE A 1 95 ? -10.5 4.203 2.771 1 96.19 95 ILE A C 1
ATOM 752 O O . ILE A 1 95 ? -10.43 4.961 1.803 1 96.19 95 ILE A O 1
ATOM 756 N N . ASP A 1 96 ? -9.828 3.098 2.9 1 94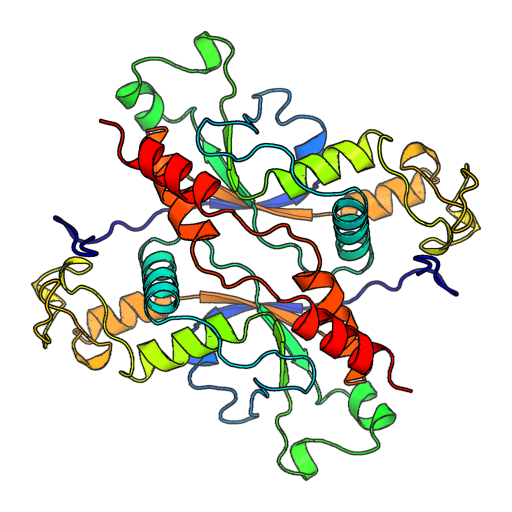.94 96 ASP A N 1
ATOM 757 C CA . ASP A 1 96 ? -8.93 2.621 1.854 1 94.94 96 ASP A CA 1
ATOM 758 C C . ASP A 1 96 ? -8.938 1.097 1.774 1 94.94 96 ASP A C 1
ATOM 760 O O . ASP A 1 96 ? -8.984 0.417 2.801 1 94.94 96 ASP A O 1
ATOM 764 N N . GLY A 1 97 ? -8.906 0.616 0.481 1 94.06 97 GLY A N 1
ATOM 765 C CA . GLY A 1 97 ? -8.789 -0.823 0.308 1 94.06 97 GLY A CA 1
ATOM 766 C C . GLY A 1 97 ? -10.07 -1.469 -0.181 1 94.06 97 GLY A C 1
ATOM 767 O O . GLY A 1 97 ? -10.195 -2.695 -0.175 1 94.06 97 GLY A O 1
ATOM 768 N N . GLN A 1 98 ? -11.023 -0.695 -0.669 1 93.31 98 GLN A N 1
ATOM 769 C CA . GLN A 1 98 ? -12.305 -1.239 -1.102 1 93.31 98 GLN A CA 1
ATOM 770 C C . GLN A 1 98 ? -12.117 -2.297 -2.186 1 93.31 98 GLN A C 1
ATOM 772 O O . GLN A 1 98 ? -12.82 -3.309 -2.201 1 93.31 98 GLN A O 1
ATOM 777 N N . GLN A 1 99 ? -11.172 -2.086 -3.061 1 95 99 GLN A N 1
ATOM 778 C CA . GLN A 1 99 ? -10.977 -3.012 -4.172 1 95 99 GLN A CA 1
ATOM 779 C C . GLN A 1 99 ? -10.43 -4.348 -3.684 1 95 99 GLN A C 1
ATOM 781 O O . GLN A 1 99 ? -10.828 -5.406 -4.168 1 95 99 GLN A O 1
ATOM 786 N N . ARG A 1 100 ? -9.516 -4.309 -2.719 1 94.81 100 ARG A N 1
ATOM 787 C CA . ARG A 1 100 ? -8.969 -5.539 -2.156 1 94.81 100 ARG A CA 1
ATOM 788 C C . ARG A 1 100 ? -10.039 -6.336 -1.425 1 94.81 100 ARG A C 1
ATOM 790 O O . ARG A 1 100 ? -10.125 -7.559 -1.568 1 94.81 100 ARG A O 1
ATOM 797 N N . ILE A 1 101 ? -10.828 -5.613 -0.705 1 94.12 101 ILE A N 1
ATOM 798 C CA . ILE A 1 101 ? -11.906 -6.258 0.042 1 94.12 101 ILE A CA 1
ATOM 799 C C . ILE A 1 101 ? -12.938 -6.832 -0.928 1 94.12 101 ILE A C 1
ATOM 801 O O . ILE A 1 101 ? -13.414 -7.953 -0.74 1 94.12 101 ILE A O 1
ATOM 805 N N . SER A 1 102 ? -13.242 -6.074 -1.928 1 93.19 102 SER A N 1
ATOM 806 C CA . SER A 1 102 ? -14.18 -6.543 -2.945 1 93.19 102 SER A CA 1
ATOM 807 C C . SER A 1 102 ? -13.641 -7.785 -3.652 1 93.19 102 SER A C 1
ATOM 809 O O . SER A 1 102 ? -14.398 -8.727 -3.924 1 93.19 102 SER A O 1
ATOM 811 N N . ALA A 1 103 ? -12.391 -7.77 -3.936 1 95.12 103 ALA A N 1
ATOM 812 C CA . ALA A 1 103 ? -11.773 -8.938 -4.559 1 95.12 103 ALA A CA 1
ATOM 813 C C . ALA A 1 103 ? -11.82 -10.148 -3.627 1 95.12 103 ALA A C 1
ATOM 815 O O . ALA A 1 103 ? -12.086 -11.266 -4.07 1 95.12 103 ALA A O 1
ATOM 816 N N . ALA A 1 104 ? -11.562 -9.898 -2.379 1 95.38 104 ALA A N 1
ATOM 817 C CA . ALA A 1 104 ? -11.664 -10.969 -1.386 1 95.38 104 ALA A CA 1
ATOM 818 C C . ALA A 1 104 ? -13.07 -11.555 -1.352 1 95.38 104 ALA A C 1
ATOM 820 O O . ALA A 1 104 ? -13.242 -12.773 -1.362 1 95.38 104 ALA A O 1
ATOM 821 N N . ARG A 1 105 ? -14.016 -10.664 -1.317 1 93.25 105 ARG A N 1
ATOM 822 C CA . ARG A 1 105 ? -15.414 -11.102 -1.314 1 93.25 105 ARG A CA 1
ATOM 823 C C . ARG A 1 105 ? -15.719 -11.945 -2.545 1 93.25 105 ARG A C 1
ATOM 825 O O . ARG A 1 105 ? -16.375 -12.984 -2.441 1 93.25 105 ARG A O 1
ATOM 832 N N . ALA A 1 106 ? -15.258 -11.484 -3.66 1 95.19 106 ALA A N 1
ATOM 833 C CA . ALA A 1 106 ? -15.508 -12.203 -4.91 1 95.19 106 ALA A CA 1
ATOM 834 C C . ALA A 1 106 ? -14.859 -13.586 -4.887 1 95.19 106 ALA A C 1
ATOM 836 O O . ALA A 1 106 ? -15.477 -14.57 -5.297 1 95.19 106 ALA A O 1
ATOM 837 N N . TRP A 1 107 ? -13.664 -13.656 -4.402 1 97.12 107 TRP A N 1
ATOM 838 C CA . TRP A 1 107 ? -12.93 -14.914 -4.371 1 97.12 107 TRP A CA 1
ATOM 839 C C . TRP A 1 107 ? -13.57 -15.898 -3.4 1 97.12 107 TRP A C 1
ATOM 841 O O . TRP A 1 107 ? -13.953 -17 -3.789 1 97.12 107 TRP A O 1
ATOM 851 N N . PHE A 1 108 ? -13.797 -15.5 -2.172 1 95.81 108 PHE A N 1
ATOM 852 C CA . PHE A 1 108 ? -14.289 -16.391 -1.127 1 95.81 108 PHE A CA 1
ATOM 853 C C . PHE A 1 108 ? -15.766 -16.688 -1.325 1 95.81 108 PHE A C 1
ATOM 855 O O . PHE A 1 108 ? -16.281 -17.672 -0.803 1 95.81 108 PHE A O 1
ATOM 862 N N . GLY A 1 109 ? -16.406 -15.836 -2.115 1 94.31 109 GLY A N 1
ATOM 863 C CA . GLY A 1 109 ? -17.812 -16.016 -2.418 1 94.31 109 GLY A CA 1
ATOM 864 C C . GLY A 1 109 ? -18.062 -16.781 -3.705 1 94.31 109 GLY A C 1
ATOM 865 O O . GLY A 1 109 ? -19.188 -16.859 -4.191 1 94.31 109 GLY A O 1
ATOM 866 N N . ASP A 1 110 ? -17.047 -17.25 -4.387 1 96.88 110 ASP A N 1
ATOM 867 C CA . ASP A 1 110 ? -17.125 -18.094 -5.57 1 96.88 110 ASP A CA 1
ATOM 868 C C . ASP A 1 110 ? -17.516 -17.281 -6.805 1 96.88 110 ASP A C 1
ATOM 870 O O . ASP A 1 110 ? -18.062 -17.844 -7.766 1 96.88 110 ASP A O 1
ATOM 874 N N . GLU A 1 111 ? -17.266 -16.016 -6.746 1 96.75 111 GLU A N 1
ATOM 875 C CA . GLU A 1 111 ? -17.609 -15.18 -7.883 1 96.75 111 GLU A CA 1
ATOM 876 C C . GLU A 1 111 ? -16.406 -14.961 -8.797 1 96.75 111 GLU A C 1
ATOM 878 O O . GLU A 1 111 ? -16.531 -14.352 -9.859 1 96.75 111 GLU A O 1
ATOM 883 N N . LEU A 1 112 ? -15.281 -15.438 -8.414 1 97.38 112 LEU A N 1
ATOM 884 C CA . LEU A 1 112 ? -14.016 -15.289 -9.125 1 97.38 112 LEU A CA 1
ATOM 885 C C . LEU A 1 112 ? -13.344 -16.641 -9.328 1 97.38 112 LEU A C 1
ATOM 887 O O . LEU A 1 112 ? -13.336 -17.484 -8.422 1 97.38 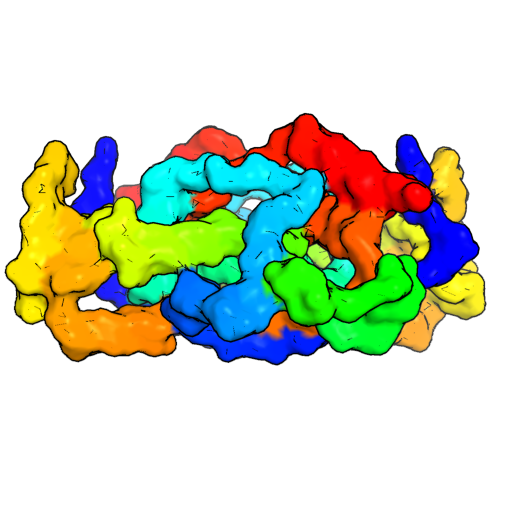112 LEU A O 1
ATOM 891 N N . ALA A 1 113 ? -12.82 -16.828 -10.516 1 98.38 113 ALA A N 1
ATOM 892 C CA . ALA A 1 113 ? -12.039 -18.031 -10.797 1 98.38 113 ALA A CA 1
ATOM 893 C C . ALA A 1 113 ? -10.586 -17.672 -11.117 1 98.38 113 ALA A C 1
ATOM 895 O O . ALA A 1 113 ? -10.312 -16.609 -11.688 1 98.38 113 ALA A O 1
ATOM 896 N N . VAL A 1 114 ? -9.688 -18.562 -10.727 1 98.5 114 VAL A N 1
ATOM 897 C CA . VAL A 1 114 ? -8.266 -18.375 -11.008 1 98.5 114 VAL A CA 1
ATOM 898 C C . VAL A 1 114 ? -7.703 -19.609 -11.695 1 98.5 114 VAL A C 1
ATOM 900 O O . VAL A 1 114 ? -8.336 -20.672 -11.695 1 98.5 114 VAL A O 1
ATOM 903 N N . PRO A 1 115 ? -6.555 -19.484 -12.344 1 98.5 115 PRO A N 1
ATOM 904 C CA . PRO A 1 115 ? -6.004 -20.672 -13.023 1 98.5 115 PRO A CA 1
ATOM 905 C C . PRO A 1 115 ? -5.82 -21.859 -12.086 1 98.5 115 PRO A C 1
ATOM 907 O O . PRO A 1 115 ? -5.227 -21.719 -11.008 1 98.5 115 PRO A O 1
ATOM 910 N N . ALA A 1 116 ? -6.273 -23 -12.539 1 98.62 116 ALA A N 1
ATOM 911 C CA . ALA A 1 116 ? -6.145 -24.219 -11.742 1 98.62 116 ALA A CA 1
ATOM 912 C C . ALA A 1 116 ? -4.68 -24.609 -11.586 1 98.62 116 ALA A C 1
ATOM 914 O O . ALA A 1 116 ? -4.301 -25.219 -10.578 1 98.62 116 ALA A O 1
ATOM 915 N N . SER A 1 117 ? -3.885 -24.172 -12.555 1 98.25 117 SER A N 1
ATOM 916 C CA . SER A 1 117 ? -2.473 -24.531 -12.57 1 98.25 117 SER A CA 1
ATOM 917 C C . SER A 1 117 ? -1.72 -23.891 -11.414 1 98.25 117 SER A C 1
ATOM 919 O O . SER A 1 117 ? -0.575 -24.25 -11.133 1 98.25 117 SER A O 1
ATOM 921 N N . TRP A 1 118 ? -2.375 -22.922 -10.727 1 98 118 TRP A N 1
ATOM 922 C CA . TRP A 1 118 ? -1.738 -22.266 -9.594 1 98 118 TRP A CA 1
ATOM 923 C C . TRP A 1 118 ? -1.663 -23.203 -8.391 1 98 118 TRP A C 1
ATOM 925 O O . TRP A 1 118 ? -0.955 -22.922 -7.418 1 98 118 TRP A O 1
ATOM 935 N N . PHE A 1 119 ? -2.365 -24.297 -8.484 1 98.19 119 PHE A N 1
ATOM 936 C CA . PHE A 1 119 ? -2.492 -25.234 -7.375 1 98.19 119 PHE A CA 1
ATOM 937 C C . PHE A 1 119 ? -2.01 -26.625 -7.781 1 98.19 119 PHE A C 1
ATOM 939 O O . PHE A 1 119 ? -1.904 -26.922 -8.977 1 98.19 119 PHE A O 1
ATOM 946 N N . GLU A 1 120 ? -1.69 -27.406 -6.723 1 97.69 120 GLU A N 1
ATOM 947 C CA . GLU A 1 120 ? -1.463 -28.828 -6.996 1 97.69 120 GLU A CA 1
ATOM 948 C C . GLU A 1 120 ? -2.721 -29.484 -7.551 1 97.69 120 GLU A C 1
ATOM 950 O O . GLU A 1 120 ? -3.832 -29.203 -7.105 1 97.69 120 GLU A O 1
ATOM 955 N N . ALA A 1 121 ? -2.471 -30.422 -8.398 1 97.12 121 ALA A N 1
ATOM 956 C CA . ALA A 1 121 ? -3.594 -31.109 -9.039 1 97.12 121 ALA A CA 1
ATOM 957 C C . ALA A 1 121 ? -4.504 -31.75 -8.008 1 97.12 121 ALA A C 1
ATOM 959 O O . ALA A 1 121 ? -5.727 -31.75 -8.148 1 97.12 121 ALA A O 1
ATOM 960 N N . GLU A 1 122 ? -3.938 -32.281 -6.961 1 97.88 122 GLU A N 1
ATOM 961 C CA . GLU A 1 122 ? -4.691 -33 -5.945 1 97.88 122 GLU A CA 1
ATOM 962 C C . GLU A 1 122 ? -5.551 -32.062 -5.109 1 97.88 122 GLU A C 1
ATOM 964 O O . GLU A 1 122 ? -6.453 -32.5 -4.395 1 97.88 122 GLU A O 1
ATOM 969 N N . ASP A 1 123 ? -5.266 -30.766 -5.191 1 98.12 123 ASP A N 1
ATOM 970 C CA . ASP A 1 123 ? -5.98 -29.781 -4.371 1 98.12 123 ASP A CA 1
ATOM 971 C C . ASP A 1 123 ? -7.168 -29.188 -5.129 1 98.12 123 ASP A C 1
ATOM 973 O O . ASP A 1 123 ? -7.93 -28.391 -4.578 1 98.12 123 ASP A O 1
ATOM 977 N N . VAL A 1 124 ? -7.324 -29.547 -6.383 1 98.44 124 VAL A N 1
ATOM 978 C CA . VAL A 1 124 ? -8.383 -29.016 -7.242 1 98.44 124 VAL A CA 1
ATOM 979 C C . VAL A 1 124 ? -9.43 -30.109 -7.492 1 98.44 124 VAL A C 1
ATOM 981 O O . VAL A 1 124 ? -9.125 -31.156 -8.047 1 98.44 124 VAL A O 1
ATOM 984 N N . GLU A 1 125 ? -10.625 -29.781 -7.141 1 98.25 125 GLU A N 1
ATOM 985 C CA . GLU A 1 125 ? -11.688 -30.766 -7.227 1 98.25 125 GLU A CA 1
ATOM 986 C C . GLU A 1 125 ? -12.641 -30.469 -8.383 1 98.25 125 GLU A C 1
ATOM 988 O O . GLU A 1 125 ? -13.227 -31.375 -8.969 1 98.25 125 GLU A O 1
ATOM 993 N N . ARG A 1 126 ? -12.898 -29.188 -8.609 1 98.38 126 ARG A N 1
ATOM 994 C CA . ARG A 1 126 ? -13.812 -28.766 -9.656 1 98.38 126 ARG A CA 1
ATOM 995 C C . ARG A 1 126 ? -13.195 -27.641 -10.492 1 98.38 126 ARG A C 1
ATOM 997 O O . ARG A 1 126 ? -12.695 -26.656 -9.953 1 98.38 126 ARG A O 1
ATOM 1004 N N . ILE A 1 127 ? -13.219 -27.844 -11.742 1 97.88 127 ILE A N 1
ATOM 1005 C CA . ILE A 1 127 ? -12.609 -26.844 -12.633 1 97.88 127 ILE A CA 1
ATOM 1006 C C . ILE A 1 127 ? -13.656 -26.328 -13.609 1 97.88 127 ILE A C 1
ATOM 1008 O O . ILE A 1 127 ? -14.734 -26.906 -13.742 1 97.88 127 ILE A O 1
ATOM 1012 N N . GLU A 1 128 ? -13.422 -25.188 -14.141 1 97.69 128 GLU A N 1
ATOM 1013 C CA . GLU A 1 128 ? -14.156 -24.625 -15.273 1 97.69 128 GLU A CA 1
ATOM 1014 C C . GLU A 1 128 ? -13.227 -24.344 -16.453 1 97.69 128 GLU A C 1
ATOM 1016 O O . GLU A 1 128 ? -12.18 -23.719 -16.281 1 97.69 128 GLU A O 1
ATOM 1021 N N . ASP A 1 129 ? -13.594 -24.828 -17.641 1 97.06 129 ASP A N 1
ATOM 1022 C CA . ASP A 1 129 ? -12.766 -24.641 -18.844 1 97.06 129 ASP A CA 1
ATOM 1023 C C . ASP A 1 129 ? -12.953 -23.234 -19.406 1 97.06 129 ASP A C 1
ATOM 1025 O O . ASP A 1 129 ? -14.078 -22.734 -19.5 1 97.06 129 ASP A O 1
ATOM 1029 N N . THR A 1 130 ? -11.828 -22.578 -19.609 1 96.62 130 THR A N 1
ATOM 1030 C CA . THR A 1 130 ? -11.828 -21.266 -20.234 1 96.62 130 THR A CA 1
ATOM 1031 C C . THR A 1 130 ? -10.93 -21.25 -21.484 1 96.62 130 THR A C 1
ATOM 1033 O O . THR A 1 130 ? -10.273 -22.25 -21.781 1 96.62 130 THR A O 1
ATOM 1036 N N . ASP A 1 131 ? -10.914 -20.156 -22.188 1 96.56 131 ASP A N 1
ATOM 1037 C CA . ASP A 1 131 ? -10.031 -19.984 -23.344 1 96.56 131 ASP A CA 1
ATOM 1038 C C . ASP A 1 131 ? -8.562 -20.031 -22.922 1 96.56 131 ASP A C 1
ATOM 1040 O O . ASP A 1 131 ? -7.691 -20.359 -23.719 1 96.56 131 ASP A O 1
ATOM 1044 N N . ASP A 1 132 ? -8.352 -19.75 -21.656 1 97.12 132 ASP A N 1
ATOM 1045 C CA . ASP A 1 132 ? -6.988 -19.75 -21.125 1 97.12 132 ASP A CA 1
ATOM 1046 C C . ASP A 1 132 ? -6.664 -21.047 -20.406 1 97.12 132 ASP A C 1
ATOM 1048 O O . ASP A 1 132 ? -5.699 -21.125 -19.641 1 97.12 132 ASP A O 1
ATOM 1052 N N . GLY A 1 133 ? -7.473 -22.047 -20.531 1 96.81 133 GLY A N 1
ATOM 1053 C CA . GLY A 1 133 ? -7.27 -23.281 -19.797 1 96.81 133 GLY A CA 1
ATOM 1054 C C . GLY A 1 133 ? -8.188 -23.422 -18.609 1 96.81 133 GLY A C 1
ATOM 1055 O O . GLY A 1 133 ? -9.141 -22.672 -18.453 1 96.81 133 GLY A O 1
ATOM 1056 N N . PRO A 1 134 ? -7.934 -24.422 -17.766 1 98.12 134 PRO A N 1
ATOM 1057 C CA . PRO A 1 134 ? -8.805 -24.688 -16.625 1 98.12 134 PRO A CA 1
ATOM 1058 C C . PRO A 1 134 ? -8.641 -23.656 -15.508 1 98.12 134 PRO A C 1
ATOM 1060 O O . PRO A 1 134 ? -7.512 -23.297 -15.164 1 98.12 134 PRO A O 1
ATOM 1063 N N . TYR A 1 135 ? -9.727 -23.203 -15.031 1 98.69 135 TYR A N 1
ATOM 1064 C CA . TYR A 1 135 ? -9.773 -22.328 -13.867 1 98.69 135 TYR A CA 1
ATOM 1065 C C . TYR A 1 135 ? -10.523 -22.984 -12.711 1 98.69 135 TYR A C 1
ATOM 1067 O O . TYR A 1 135 ? -11.242 -23.969 -12.914 1 98.69 135 TYR A O 1
ATOM 1075 N N . VAL A 1 136 ? -10.32 -22.516 -11.523 1 98.75 136 VAL A N 1
ATOM 1076 C CA . VAL A 1 136 ? -10.961 -23.062 -10.336 1 98.75 136 VAL A CA 1
ATOM 1077 C C . VAL A 1 136 ? -11.492 -21.922 -9.469 1 98.75 136 VAL A C 1
ATOM 1079 O O . VAL A 1 136 ? -10.852 -20.891 -9.328 1 98.75 136 VAL A O 1
ATOM 1082 N N . ARG A 1 137 ? -12.672 -22.109 -8.961 1 98.56 137 ARG A N 1
ATOM 1083 C CA . ARG A 1 137 ? -13.234 -21.203 -7.957 1 98.56 137 ARG A CA 1
ATOM 1084 C C . ARG A 1 137 ? -12.914 -21.688 -6.547 1 98.56 137 ARG A C 1
ATOM 1086 O O . ARG A 1 137 ? -12.367 -22.781 -6.371 1 98.56 137 ARG A O 1
ATOM 1093 N N . TRP A 1 138 ? -13.227 -20.812 -5.582 1 98.06 138 TRP A N 1
ATOM 1094 C CA . TRP A 1 138 ? -12.945 -21.125 -4.184 1 98.06 138 TRP A CA 1
ATOM 1095 C C . TRP A 1 138 ? -13.523 -22.469 -3.795 1 98.06 138 TRP A C 1
ATOM 1097 O O . TRP A 1 138 ? -12.82 -23.328 -3.248 1 98.06 138 TRP A O 1
ATOM 1107 N N . SER A 1 139 ? -14.766 -22.75 -4.086 1 97.94 139 SER A N 1
ATOM 1108 C CA . SER A 1 139 ? -15.469 -23.969 -3.701 1 97.94 139 SER A CA 1
ATOM 1109 C C . SER A 1 139 ? -14.938 -25.188 -4.457 1 97.94 139 SER A C 1
ATOM 1111 O O . SER A 1 139 ? -15.234 -26.328 -4.098 1 97.94 139 SER A O 1
ATOM 1113 N N . GLY A 1 140 ? -14.156 -24.938 -5.477 1 98.69 140 GLY A N 1
ATOM 1114 C CA . GLY A 1 140 ? -13.594 -26.016 -6.262 1 98.69 140 GLY A CA 1
ATOM 1115 C C . GLY A 1 140 ? -12.297 -26.562 -5.684 1 98.69 140 GLY A C 1
ATOM 1116 O O . GLY A 1 140 ? -11.766 -27.562 -6.172 1 98.69 140 GLY A O 1
ATOM 1117 N N . LEU A 1 141 ? -11.773 -25.953 -4.672 1 98.62 141 LEU A N 1
ATOM 1118 C CA . LEU A 1 141 ? -10.586 -26.438 -3.967 1 98.62 141 LEU A CA 1
ATOM 1119 C C . LEU A 1 141 ? -10.977 -27.422 -2.869 1 98.62 141 LEU A C 1
ATOM 1121 O O . LEU A 1 141 ? -12.078 -27.344 -2.324 1 98.62 141 LEU A O 1
ATOM 1125 N N . THR A 1 142 ? -10.031 -28.312 -2.588 1 98.56 142 THR A N 1
ATOM 1126 C CA . THR A 1 142 ? -10.242 -29.203 -1.446 1 98.56 142 THR A CA 1
ATOM 1127 C C . THR A 1 142 ? -10.312 -28.406 -0.149 1 98.56 142 THR A C 1
ATOM 1129 O O . THR A 1 142 ? -9.789 -27.281 -0.071 1 98.56 142 THR A O 1
ATOM 1132 N N . LEU A 1 143 ? -10.945 -28.938 0.852 1 97.69 143 LEU A N 1
ATOM 1133 C CA . LEU A 1 143 ? -11.094 -28.25 2.135 1 97.69 143 LEU A CA 1
ATOM 1134 C C . LEU A 1 143 ? -9.734 -27.938 2.74 1 97.69 143 LEU A C 1
ATOM 1136 O O . LEU A 1 143 ? -9.508 -26.812 3.223 1 97.69 143 LEU A O 1
ATOM 1140 N N . PRO A 1 144 ? -8.773 -28.906 2.695 1 97.75 144 PRO A N 1
ATOM 1141 C CA . PRO A 1 144 ? -7.449 -28.562 3.219 1 97.75 144 PRO A CA 1
ATOM 1142 C C . PRO A 1 144 ? -6.812 -27.391 2.492 1 97.75 144 PRO A C 1
ATOM 1144 O O . PRO A 1 144 ? -6.188 -26.531 3.127 1 97.75 144 PRO A O 1
ATOM 1147 N N . ARG A 1 145 ? -6.973 -27.328 1.184 1 97.38 145 ARG A N 1
ATOM 1148 C CA . ARG A 1 145 ? -6.383 -26.234 0.422 1 97.38 145 ARG A CA 1
ATOM 1149 C C . ARG A 1 145 ? -7.098 -24.922 0.707 1 97.38 145 ARG A C 1
ATOM 1151 O O . ARG A 1 145 ? -6.469 -23.859 0.759 1 97.38 145 ARG A O 1
ATOM 1158 N N . GLN A 1 146 ? -8.398 -24.953 0.903 1 97.25 146 GLN A N 1
ATOM 1159 C CA . GLN A 1 146 ? -9.133 -23.766 1.314 1 97.25 146 GLN A CA 1
ATOM 1160 C C . GLN A 1 146 ? -8.594 -23.203 2.631 1 97.25 146 GLN A C 1
ATOM 1162 O O . GLN A 1 146 ? -8.336 -22.016 2.746 1 97.25 146 GLN A O 1
ATOM 1167 N N . ARG A 1 147 ? -8.422 -24.062 3.533 1 95.94 147 ARG A N 1
ATOM 1168 C CA . ARG A 1 147 ? -7.941 -23.656 4.848 1 95.94 147 ARG A CA 1
ATOM 1169 C C . ARG A 1 147 ? -6.531 -23.078 4.754 1 95.94 147 ARG A C 1
ATOM 1171 O O . ARG A 1 147 ? -6.238 -22.047 5.363 1 95.94 147 ARG A O 1
ATOM 1178 N N . HIS A 1 148 ? -5.742 -23.75 3.971 1 95.12 148 HIS A N 1
ATOM 1179 C CA . HIS A 1 148 ? -4.371 -23.297 3.779 1 95.12 148 HIS A CA 1
ATOM 1180 C C . HIS A 1 148 ? -4.336 -21.906 3.168 1 95.12 148 HIS A C 1
ATOM 1182 O O . HIS A 1 148 ? -3.623 -21.031 3.654 1 95.12 148 HIS A O 1
ATOM 1188 N N . PHE A 1 149 ? -5.121 -21.688 2.172 1 95.25 149 PHE A N 1
ATOM 1189 C CA . PHE A 1 149 ? -5.18 -20.391 1.497 1 95.25 149 PHE A CA 1
ATOM 1190 C C . PHE A 1 149 ? -5.723 -19.312 2.432 1 95.25 149 PHE A C 1
ATOM 1192 O O . PHE A 1 149 ? -5.145 -18.234 2.537 1 95.25 149 PHE A O 1
ATOM 1199 N N . ALA A 1 150 ? -6.816 -19.625 3.061 1 93.62 150 ALA A N 1
ATOM 1200 C CA . ALA A 1 150 ? -7.465 -18.656 3.938 1 93.62 150 ALA A CA 1
ATOM 1201 C C . ALA A 1 150 ? -6.523 -18.203 5.055 1 93.62 150 ALA A C 1
ATOM 1203 O O . ALA A 1 150 ? -6.539 -17.047 5.461 1 93.62 150 ALA A O 1
ATOM 1204 N N . ASN A 1 151 ? -5.695 -19.062 5.516 1 91.25 151 ASN A N 1
ATOM 1205 C CA . ASN A 1 151 ? -4.766 -18.781 6.602 1 91.25 151 ASN A CA 1
ATOM 1206 C C . ASN A 1 151 ? -3.613 -17.891 6.137 1 91.25 151 ASN A C 1
ATOM 1208 O O . ASN A 1 151 ? -2.957 -17.25 6.953 1 91.25 151 ASN A O 1
ATOM 1212 N N . ARG A 1 152 ? -3.445 -17.844 4.84 1 89.81 152 ARG A N 1
ATOM 1213 C CA . ARG A 1 152 ? -2.32 -17.078 4.305 1 89.81 152 ARG A CA 1
ATOM 1214 C C . ARG A 1 152 ? -2.783 -15.742 3.756 1 89.81 152 ARG A C 1
ATOM 1216 O O . ARG A 1 152 ? -2.006 -14.781 3.705 1 89.81 152 ARG A O 1
ATOM 1223 N N . ALA A 1 153 ? -3.992 -15.75 3.344 1 94 153 ALA A N 1
ATOM 1224 C CA . ALA A 1 153 ? -4.535 -14.508 2.793 1 94 153 ALA A CA 1
ATOM 1225 C C . ALA A 1 153 ? -4.891 -13.523 3.904 1 94 153 ALA A C 1
ATOM 1227 O O . ALA A 1 153 ? -5.977 -13.602 4.484 1 94 153 ALA A O 1
ATOM 1228 N N . HIS A 1 154 ? -3.955 -12.602 4.191 1 93.19 154 HIS A N 1
ATOM 1229 C CA . HIS A 1 154 ? -4.164 -11.625 5.25 1 93.19 154 HIS A CA 1
ATOM 1230 C C . HIS A 1 154 ? -4.078 -10.203 4.711 1 93.19 154 HIS A C 1
ATOM 1232 O O . HIS A 1 154 ? -3.439 -9.961 3.684 1 93.19 154 HIS A O 1
ATOM 1238 N N . LEU A 1 155 ? -4.758 -9.367 5.414 1 91.56 155 LEU A N 1
ATOM 1239 C CA . LEU A 1 155 ? -4.676 -7.93 5.191 1 91.56 155 LEU A CA 1
ATOM 1240 C C . LEU A 1 155 ? -4.27 -7.203 6.473 1 91.56 155 LEU A C 1
ATOM 1242 O O . LEU A 1 155 ? -4.754 -7.531 7.555 1 91.56 155 LEU A O 1
ATOM 1246 N N . THR A 1 156 ? -3.279 -6.363 6.324 1 92.56 156 THR A N 1
ATOM 1247 C CA . THR A 1 156 ? -3.014 -5.434 7.418 1 92.56 156 THR A CA 1
ATOM 1248 C C . THR A 1 156 ? -4.086 -4.348 7.48 1 92.56 156 THR A C 1
ATOM 1250 O O . THR A 1 156 ? -4.289 -3.613 6.512 1 92.56 156 THR A O 1
ATOM 1253 N N . VAL A 1 157 ? -4.754 -4.281 8.656 1 93.5 157 VAL A N 1
ATOM 1254 C CA . VAL A 1 157 ? -5.855 -3.334 8.82 1 93.5 157 VAL A CA 1
ATOM 1255 C C . VAL A 1 157 ? -5.453 -2.242 9.812 1 93.5 157 VAL A C 1
ATOM 1257 O O . VAL A 1 157 ? -5.121 -2.531 10.961 1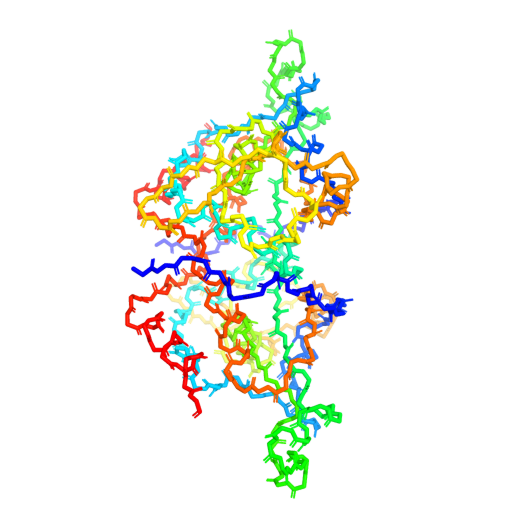 93.5 157 VAL A O 1
ATOM 1260 N N . ALA A 1 158 ? -5.406 -1.028 9.32 1 95.19 158 ALA A N 1
ATOM 1261 C CA . ALA A 1 158 ? -5.305 0.14 10.195 1 95.19 158 ALA A CA 1
ATOM 1262 C C . ALA A 1 158 ? -6.684 0.716 10.5 1 95.19 158 ALA A C 1
ATOM 1264 O O . ALA A 1 158 ? -7.469 0.981 9.586 1 95.19 158 ALA A O 1
ATOM 1265 N N . THR A 1 159 ? -7.012 0.881 11.773 1 95.62 159 THR A N 1
ATOM 1266 C CA . THR A 1 159 ? -8.32 1.391 12.164 1 95.62 159 THR A CA 1
ATOM 1267 C C . THR A 1 159 ? -8.203 2.797 12.75 1 95.62 159 THR A C 1
ATOM 1269 O O . THR A 1 159 ? -7.523 3 13.758 1 95.62 159 THR A O 1
ATOM 1272 N N . ALA A 1 160 ? -8.789 3.705 12.094 1 96.19 160 ALA A N 1
ATOM 1273 C CA . ALA A 1 160 ? -8.867 5.086 12.562 1 96.19 160 ALA A CA 1
ATOM 1274 C C . ALA A 1 160 ? -10.078 5.297 13.461 1 96.19 160 ALA A C 1
ATOM 1276 O O . ALA A 1 160 ? -10.969 4.441 13.523 1 96.19 160 ALA A O 1
ATOM 1277 N N . ARG A 1 161 ? -10.117 6.406 14.195 1 96.06 161 ARG A N 1
ATOM 1278 C CA . ARG A 1 161 ? -11.227 6.809 15.055 1 96.06 161 ARG A CA 1
ATOM 1279 C C . ARG A 1 161 ? -11.562 8.281 14.852 1 96.06 161 ARG A C 1
ATOM 1281 O O . ARG A 1 161 ? -11.734 9.023 15.82 1 96.06 161 ARG A O 1
ATOM 1288 N N . VAL A 1 162 ? -11.633 8.594 13.594 1 95.69 162 VAL A N 1
ATOM 1289 C CA . VAL A 1 162 ? -12 9.977 13.305 1 95.69 162 VAL A CA 1
ATOM 1290 C C . VAL A 1 162 ? -13.508 10.148 13.43 1 95.69 162 VAL A C 1
ATOM 1292 O O . VAL A 1 162 ? -14.266 9.172 13.32 1 95.69 162 VAL A O 1
ATOM 1295 N N . ALA A 1 163 ? -13.969 11.383 13.562 1 95.56 163 ALA A N 1
ATOM 1296 C CA . ALA A 1 163 ? -15.312 11.625 14.078 1 95.56 163 ALA A CA 1
ATOM 1297 C C . ALA A 1 163 ? -16.297 11.93 12.953 1 95.56 163 ALA A C 1
ATOM 1299 O O . ALA A 1 163 ? -17.516 11.914 13.148 1 95.56 163 ALA A O 1
ATOM 1300 N N . THR A 1 164 ? -15.828 12.25 11.75 1 96.06 164 THR A N 1
ATOM 1301 C CA . THR A 1 164 ? -16.75 12.68 10.703 1 96.06 164 THR A CA 1
ATOM 1302 C C . THR A 1 164 ? -16.359 12.047 9.367 1 96.06 164 THR A C 1
ATOM 1304 O O . THR A 1 164 ? -15.219 11.617 9.18 1 96.06 164 THR A O 1
ATOM 1307 N N . VAL A 1 165 ? -17.312 12.086 8.453 1 96.75 165 VAL A N 1
ATOM 1308 C CA . VAL A 1 165 ? -17.094 11.594 7.098 1 96.75 165 VAL A CA 1
ATOM 1309 C C . VAL A 1 165 ? -16.062 12.477 6.395 1 96.75 165 VAL A C 1
ATOM 1311 O O . VAL A 1 165 ? -15.25 11.977 5.609 1 96.75 165 VAL A O 1
ATOM 1314 N N . GLN A 1 166 ? -16.031 13.781 6.777 1 96.5 166 GLN A N 1
ATOM 1315 C CA . GLN A 1 166 ? -15.047 14.711 6.219 1 96.5 166 GLN A CA 1
ATOM 1316 C C . GLN A 1 166 ? -13.625 14.297 6.59 1 96.5 166 GLN A C 1
ATOM 1318 O O . GLN A 1 166 ? -12.727 14.344 5.75 1 96.5 166 GLN A O 1
ATOM 1323 N N . GLU A 1 167 ? -13.492 13.859 7.789 1 95.06 167 GLU A N 1
ATOM 1324 C CA . GLU A 1 167 ? -12.18 13.414 8.25 1 95.06 167 GLU A CA 1
ATOM 1325 C C . GLU A 1 167 ? -11.781 12.109 7.574 1 95.06 167 GLU A C 1
ATOM 1327 O O . GLU A 1 167 ? -10.602 11.906 7.254 1 95.06 167 GLU A O 1
ATOM 1332 N N . GLU A 1 168 ? -12.773 11.219 7.371 1 96.56 168 GLU A N 1
ATOM 1333 C CA . GLU A 1 168 ? -12.523 10.016 6.59 1 96.56 168 GLU A CA 1
ATOM 1334 C C . GLU A 1 168 ? -11.992 10.359 5.199 1 96.56 168 GLU A C 1
ATOM 1336 O O . GLU A 1 168 ? -10.984 9.812 4.758 1 96.56 168 GLU A O 1
ATOM 1341 N N . ALA A 1 169 ? -12.68 11.297 4.598 1 97.19 169 ALA A N 1
ATOM 1342 C CA . ALA A 1 169 ? -12.344 11.703 3.234 1 97.19 169 ALA A CA 1
ATOM 1343 C C . ALA A 1 169 ? -10.953 12.328 3.172 1 97.19 169 ALA A C 1
ATOM 1345 O O . ALA A 1 169 ? -10.219 12.133 2.199 1 97.19 169 ALA A O 1
ATOM 1346 N N . ALA A 1 170 ? -10.586 13.039 4.191 1 93.25 170 ALA A N 1
ATOM 1347 C CA . ALA A 1 170 ? -9.266 13.664 4.242 1 93.25 170 ALA A CA 1
ATOM 1348 C C . ALA A 1 170 ? -8.164 12.609 4.273 1 93.25 170 ALA A C 1
ATOM 1350 O O . ALA A 1 170 ? -7.141 12.758 3.6 1 93.25 170 ALA A O 1
ATOM 1351 N N . ILE A 1 171 ? -8.406 11.562 5.051 1 94.06 171 ILE A N 1
ATOM 1352 C CA . ILE A 1 171 ? -7.445 10.461 5.094 1 94.06 171 ILE A CA 1
ATOM 1353 C C . ILE A 1 171 ? -7.371 9.789 3.727 1 94.06 171 ILE A C 1
ATOM 1355 O O . ILE A 1 171 ? -6.281 9.5 3.227 1 94.06 171 ILE A O 1
ATOM 1359 N N . TYR A 1 172 ? -8.555 9.602 3.152 1 96.19 172 TYR A N 1
ATOM 1360 C CA . TYR A 1 172 ? -8.633 8.984 1.832 1 96.19 172 TYR A CA 1
ATOM 1361 C C . TYR A 1 172 ? -7.812 9.766 0.814 1 96.19 172 TYR A C 1
ATOM 1363 O O . TYR A 1 172 ? -7.039 9.188 0.053 1 96.19 172 TYR A O 1
ATOM 1371 N N . VAL A 1 173 ? -7.949 11.078 0.761 1 92.44 173 VAL A N 1
ATOM 1372 C CA . VAL A 1 173 ? -7.258 11.953 -0.177 1 92.44 173 VAL A CA 1
ATOM 1373 C C . VAL A 1 173 ? -5.75 11.852 0.044 1 92.44 173 VAL A C 1
ATOM 1375 O O . VAL A 1 173 ? -4.98 11.742 -0.915 1 92.44 173 VAL A O 1
ATOM 1378 N N . LEU A 1 174 ? -5.395 11.883 1.253 1 89.88 174 LEU A N 1
ATOM 1379 C CA . LEU A 1 174 ? -3.977 11.852 1.598 1 89.88 174 LEU A CA 1
ATOM 1380 C C . LEU A 1 174 ? -3.34 10.539 1.15 1 89.88 174 LEU A C 1
ATOM 1382 O O . LEU A 1 174 ? -2.273 10.547 0.528 1 89.88 174 LEU A O 1
ATOM 1386 N N . VAL A 1 175 ? -3.98 9.453 1.423 1 90.19 175 VAL A N 1
ATOM 1387 C CA . VAL A 1 175 ? -3.441 8.117 1.169 1 90.19 175 VAL A CA 1
ATOM 1388 C C . VAL A 1 175 ? -3.395 7.859 -0.335 1 90.19 175 VAL A C 1
ATOM 1390 O O . VAL A 1 175 ? -2.418 7.305 -0.846 1 90.19 175 VAL A O 1
ATOM 1393 N N . ASN A 1 176 ? -4.422 8.344 -1.074 1 88.12 176 ASN A N 1
ATOM 1394 C CA . ASN A 1 176 ? -4.555 7.973 -2.479 1 88.12 176 ASN A CA 1
ATOM 1395 C C . ASN A 1 176 ? -3.949 9.031 -3.398 1 88.12 176 ASN A C 1
ATOM 1397 O O . ASN A 1 176 ? -3.773 8.789 -4.594 1 88.12 176 ASN A O 1
ATOM 1401 N N . GLY A 1 177 ? -3.678 10.18 -2.914 1 79.62 177 GLY A N 1
ATOM 1402 C CA . GLY A 1 177 ? -3.145 11.258 -3.732 1 79.62 177 GLY A CA 1
ATOM 1403 C C . GLY A 1 177 ? -1.641 11.188 -3.912 1 79.62 177 GLY A C 1
ATOM 1404 O O . GLY A 1 177 ? -1.06 11.977 -4.652 1 79.62 177 GLY A O 1
ATOM 1405 N N . GLY A 1 178 ? -0.987 10.312 -3.346 1 72.69 178 GLY A N 1
ATOM 1406 C CA . GLY A 1 178 ? 0.457 10.414 -3.203 1 72.69 178 GLY A CA 1
ATOM 1407 C C . GLY A 1 178 ? 1.216 9.695 -4.305 1 72.69 178 GLY A C 1
ATOM 1408 O O . GLY A 1 178 ? 2.439 9.805 -4.395 1 72.69 178 GLY A O 1
ATOM 1409 N N . GLY A 1 179 ? 0.493 9.047 -5.242 1 80.94 179 GLY A N 1
ATOM 1410 C CA . GLY A 1 179 ? 1.348 8.273 -6.129 1 80.94 179 GLY A CA 1
ATOM 1411 C C . GLY A 1 179 ? 1.113 8.57 -7.598 1 80.94 179 GLY A C 1
ATOM 1412 O O . GLY A 1 179 ? 0.136 9.234 -7.949 1 80.94 179 GLY A O 1
ATOM 1413 N N . THR A 1 180 ? 2.207 8.367 -8.367 1 86.88 180 THR A N 1
ATOM 1414 C CA . THR A 1 180 ? 2.096 8.422 -9.82 1 86.88 180 THR A CA 1
ATOM 1415 C C . THR A 1 180 ? 1.85 7.027 -10.398 1 86.88 180 THR A C 1
ATOM 1417 O O . THR A 1 180 ? 2.617 6.098 -10.141 1 86.88 180 THR A O 1
ATOM 1420 N N . PRO A 1 181 ? 0.783 6.938 -11.133 1 86.12 181 PRO A N 1
ATOM 1421 C CA . PRO A 1 181 ? 0.485 5.617 -11.695 1 86.12 181 PRO A CA 1
ATOM 1422 C C . PRO A 1 181 ? 1.584 5.109 -12.625 1 86.12 181 PRO A C 1
ATOM 1424 O O . PRO A 1 181 ? 2.213 5.898 -13.328 1 86.12 181 PRO A O 1
ATOM 1427 N N . GLN A 1 182 ? 1.766 3.771 -12.562 1 88.19 182 GLN A N 1
ATOM 1428 C CA . GLN A 1 182 ? 2.635 3.143 -13.555 1 88.19 182 GLN A CA 1
ATOM 1429 C C . GLN A 1 182 ? 2.074 3.311 -14.961 1 88.19 182 GLN A C 1
ATOM 1431 O O . GLN A 1 182 ? 0.87 3.166 -15.18 1 88.19 182 GLN A O 1
ATOM 1436 N N . THR A 1 183 ? 2.982 3.676 -15.883 1 89.94 183 THR A N 1
ATOM 1437 C CA . THR A 1 183 ? 2.551 3.742 -17.266 1 89.94 183 THR A CA 1
ATOM 1438 C C . THR A 1 183 ? 2.557 2.354 -17.906 1 89.94 183 THR A C 1
ATOM 1440 O O . THR A 1 183 ? 3.135 1.415 -17.359 1 89.94 183 THR A O 1
ATOM 1443 N N . GLU A 1 184 ? 1.844 2.264 -19 1 89.81 184 GLU A N 1
ATOM 1444 C CA . GLU A 1 184 ? 1.896 1.015 -19.75 1 89.81 184 GLU A CA 1
ATOM 1445 C C . GLU A 1 184 ? 3.326 0.675 -20.156 1 89.81 184 GLU A C 1
ATOM 1447 O O . GLU A 1 184 ? 3.725 -0.492 -20.141 1 89.81 184 GLU A O 1
ATOM 1452 N N . ALA A 1 185 ? 4.07 1.695 -20.562 1 93.19 185 ALA A N 1
ATOM 1453 C CA . ALA A 1 185 ? 5.457 1.488 -20.969 1 93.19 185 ALA A CA 1
ATOM 1454 C C . ALA A 1 185 ? 6.301 0.961 -19.812 1 93.19 185 ALA A C 1
ATOM 1456 O O . ALA A 1 185 ? 7.137 0.073 -20 1 93.19 185 ALA A O 1
ATOM 1457 N N . ASP A 1 186 ? 6.125 1.501 -18.625 1 92.19 186 ASP A N 1
ATOM 1458 C CA . ASP A 1 186 ? 6.832 1.031 -17.438 1 92.19 186 ASP A CA 1
ATOM 1459 C C . ASP A 1 186 ? 6.562 -0.45 -17.188 1 92.19 186 ASP A C 1
ATOM 1461 O O . ASP A 1 186 ? 7.492 -1.229 -16.969 1 92.19 186 ASP A O 1
ATOM 1465 N N . MET A 1 187 ? 5.293 -0.825 -17.281 1 91.94 187 MET A N 1
ATOM 1466 C CA . MET A 1 187 ? 4.891 -2.195 -16.984 1 91.94 187 MET A CA 1
ATOM 1467 C C . MET A 1 187 ? 5.383 -3.158 -18.062 1 91.94 187 MET A C 1
ATOM 1469 O O . MET A 1 187 ? 5.758 -4.293 -17.75 1 91.94 187 MET A O 1
ATOM 1473 N N . THR A 1 188 ? 5.363 -2.658 -19.25 1 93.19 188 THR A N 1
ATOM 1474 C CA . THR A 1 188 ? 5.891 -3.461 -20.359 1 93.19 188 THR A CA 1
ATOM 1475 C C . THR A 1 188 ? 7.387 -3.715 -20.172 1 93.19 188 THR A C 1
ATOM 1477 O O . THR A 1 188 ? 7.859 -4.836 -20.359 1 93.19 188 THR A O 1
ATOM 1480 N N . ASN A 1 189 ? 8.102 -2.691 -19.781 1 95 189 ASN A N 1
ATOM 1481 C CA . ASN A 1 189 ? 9.523 -2.846 -19.5 1 95 189 ASN A CA 1
ATOM 1482 C C . ASN A 1 189 ? 9.773 -3.852 -18.375 1 95 189 ASN A C 1
ATOM 1484 O O . ASN A 1 189 ? 10.609 -4.75 -18.516 1 95 189 ASN A O 1
ATOM 1488 N N . ALA A 1 190 ? 9.07 -3.697 -17.297 1 95.12 190 ALA A N 1
ATOM 1489 C CA . ALA A 1 190 ? 9.234 -4.594 -16.156 1 95.12 190 ALA A CA 1
ATOM 1490 C C . ALA A 1 190 ? 8.93 -6.039 -16.547 1 95.12 190 ALA A C 1
ATOM 1492 O O . ALA A 1 190 ? 9.648 -6.961 -16.156 1 95.12 190 ALA A O 1
ATOM 1493 N N . ALA A 1 191 ? 7.828 -6.215 -17.344 1 93 191 ALA A N 1
ATOM 1494 C CA . ALA A 1 191 ? 7.457 -7.547 -17.812 1 93 191 ALA A CA 1
ATOM 1495 C C . ALA A 1 191 ? 8.547 -8.141 -18.703 1 93 191 ALA A C 1
ATOM 1497 O O . ALA A 1 191 ? 8.82 -9.336 -18.641 1 93 191 ALA A O 1
ATOM 1498 N N . ARG A 1 192 ? 9.102 -7.273 -19.516 1 95.88 192 ARG A N 1
ATOM 1499 C CA . ARG A 1 192 ? 10.195 -7.699 -20.375 1 95.88 192 ARG A CA 1
ATOM 1500 C C . ARG A 1 192 ? 11.391 -8.172 -19.562 1 95.88 192 ARG A C 1
ATOM 1502 O O . ARG A 1 192 ? 11.977 -9.211 -19.844 1 95.88 192 ARG A O 1
ATOM 1509 N N . VAL A 1 193 ? 11.773 -7.473 -18.547 1 96.38 193 VAL A N 1
ATOM 1510 C CA . VAL A 1 193 ? 12.883 -7.844 -17.672 1 96.38 193 VAL A CA 1
ATOM 1511 C C . VAL A 1 193 ? 12.578 -9.18 -17 1 96.38 193 VAL A C 1
ATOM 1513 O O . VAL A 1 193 ? 13.453 -10.047 -16.906 1 96.38 193 VAL A O 1
ATOM 1516 N N . ALA A 1 194 ? 11.367 -9.359 -16.531 1 94.12 194 ALA A N 1
ATOM 1517 C CA . ALA A 1 194 ? 10.945 -10.57 -15.836 1 94.12 194 ALA A CA 1
ATOM 1518 C C . ALA A 1 194 ? 11.039 -11.789 -16.75 1 94.12 194 ALA A C 1
ATOM 1520 O O . ALA A 1 194 ? 11.305 -12.898 -16.281 1 94.12 194 ALA A O 1
ATOM 1521 N N . ALA A 1 195 ? 10.906 -11.539 -18.016 1 92.19 195 ALA A N 1
ATOM 1522 C CA . ALA A 1 195 ? 10.828 -12.633 -18.984 1 92.19 195 ALA A CA 1
ATOM 1523 C C . ALA A 1 195 ? 12.203 -12.953 -19.562 1 92.19 195 ALA A C 1
ATOM 1525 O O . ALA A 1 195 ? 12.367 -13.938 -20.281 1 92.19 195 ALA A O 1
ATOM 1526 N N . GLN A 1 196 ? 13.078 -11.977 -19.297 1 87.31 196 GLN A N 1
ATOM 1527 C CA . GLN A 1 196 ? 14.391 -12.164 -19.906 1 87.31 196 GLN A CA 1
ATOM 1528 C C . GLN A 1 196 ? 15.07 -13.422 -19.391 1 87.31 196 GLN A C 1
ATOM 1530 O O . GLN A 1 196 ? 14.992 -13.727 -18.188 1 87.31 196 GLN A O 1
ATOM 1535 N N . GLN A 1 197 ? 15.414 -14.43 -20.266 1 66.75 197 GLN A N 1
ATOM 1536 C CA . GLN A 1 197 ? 16.156 -15.672 -20.047 1 66.75 197 GLN A CA 1
ATOM 1537 C C . GLN A 1 197 ? 17.641 -15.391 -19.812 1 66.75 197 GLN A C 1
ATOM 1539 O O . GLN A 1 197 ? 18.188 -14.43 -20.375 1 66.75 197 GLN A O 1
ATOM 1544 N N . MET B 1 1 ? -2.477 -13.195 -23.547 1 72.06 1 MET B N 1
ATOM 1545 C CA . MET B 1 1 ? -1.442 -13.75 -22.672 1 72.06 1 MET B CA 1
ATOM 1546 C C . MET B 1 1 ? -2.055 -14.641 -21.594 1 72.06 1 MET B C 1
ATOM 1548 O O . MET B 1 1 ? -3.096 -14.312 -21.031 1 72.06 1 MET B O 1
ATOM 1552 N N . THR B 1 2 ? -1.512 -15.922 -21.438 1 89.94 2 THR B N 1
ATOM 1553 C CA . THR B 1 2 ? -2.064 -16.938 -20.531 1 89.94 2 THR B CA 1
ATOM 1554 C C . THR B 1 2 ? -1.656 -16.641 -19.094 1 89.94 2 THR B C 1
ATOM 1556 O O . THR B 1 2 ? -0.55 -16.172 -18.844 1 89.94 2 THR B O 1
ATOM 1559 N N . ARG B 1 3 ? -2.473 -16.906 -18.109 1 92.44 3 ARG B N 1
ATOM 1560 C CA . ARG B 1 3 ? -2.158 -16.844 -16.688 1 92.44 3 ARG B CA 1
ATOM 1561 C C . ARG B 1 3 ? -1.731 -18.203 -16.141 1 92.44 3 ARG B C 1
ATOM 1563 O O . ARG B 1 3 ? -1.349 -18.328 -14.984 1 92.44 3 ARG B O 1
ATOM 1570 N N . GLN B 1 4 ? -1.891 -19.141 -16.953 1 95.69 4 GLN B N 1
ATOM 1571 C CA . GLN B 1 4 ? -1.523 -20.484 -16.531 1 95.69 4 GLN B CA 1
ATOM 1572 C C . GLN B 1 4 ? -0.032 -20.578 -16.219 1 95.69 4 GLN B C 1
ATOM 1574 O O . GLN B 1 4 ? 0.775 -19.859 -16.812 1 95.69 4 GLN B O 1
ATOM 1579 N N . THR B 1 5 ? 0.3 -21.438 -15.273 1 94.44 5 THR B N 1
ATOM 1580 C CA . THR B 1 5 ? 1.693 -21.703 -14.945 1 94.44 5 THR B CA 1
ATOM 1581 C C . THR B 1 5 ? 2.037 -23.172 -15.203 1 94.44 5 THR B C 1
ATOM 1583 O O . THR B 1 5 ? 1.148 -24.016 -15.242 1 94.44 5 THR B O 1
ATOM 1586 N N . SER B 1 6 ? 3.275 -23.406 -15.461 1 93.38 6 SER B N 1
ATOM 1587 C CA . SER B 1 6 ? 3.713 -24.781 -15.734 1 93.38 6 SER B CA 1
ATOM 1588 C C . SER B 1 6 ? 3.797 -25.594 -14.453 1 93.38 6 SER B C 1
ATOM 1590 O O . SER B 1 6 ? 3.807 -26.828 -14.492 1 93.38 6 SER B O 1
ATOM 1592 N N . ALA B 1 7 ? 3.914 -24.953 -13.344 1 94.75 7 ALA B N 1
ATOM 1593 C CA . ALA B 1 7 ? 3.941 -25.547 -12.008 1 94.75 7 ALA B CA 1
ATOM 1594 C C . ALA B 1 7 ? 3.143 -24.719 -11.016 1 94.75 7 ALA B C 1
ATOM 1596 O O . ALA B 1 7 ? 2.902 -23.531 -11.242 1 94.75 7 ALA B O 1
ATOM 1597 N N . PRO B 1 8 ? 2.699 -25.375 -9.93 1 95.75 8 PRO B N 1
ATOM 1598 C CA . PRO B 1 8 ? 2 -24.594 -8.906 1 95.75 8 PRO B CA 1
ATOM 1599 C C . PRO B 1 8 ? 2.822 -23.406 -8.406 1 95.75 8 PRO B C 1
ATOM 1601 O O . PRO B 1 8 ? 4.055 -23.453 -8.43 1 95.75 8 PRO B O 1
ATOM 1604 N N . LEU B 1 9 ? 2.109 -22.375 -7.965 1 93.94 9 LEU B N 1
ATOM 1605 C CA . LEU B 1 9 ? 2.783 -21.172 -7.473 1 93.94 9 LEU B CA 1
ATOM 1606 C C . LEU B 1 9 ? 3.549 -21.469 -6.188 1 93.94 9 LEU B C 1
ATOM 1608 O O . LEU B 1 9 ? 3.045 -22.172 -5.309 1 93.94 9 LEU B O 1
ATOM 1612 N N . ASP B 1 10 ? 4.73 -20.906 -6.18 1 89.38 10 ASP B N 1
ATOM 1613 C CA . ASP B 1 10 ? 5.535 -21 -4.965 1 89.38 10 ASP B CA 1
ATOM 1614 C C . ASP B 1 10 ? 5.25 -19.828 -4.031 1 89.38 10 ASP B C 1
ATOM 1616 O O . ASP B 1 10 ? 5.012 -18.703 -4.488 1 89.38 10 ASP B O 1
ATOM 1620 N N . HIS B 1 11 ? 5.262 -20.156 -2.791 1 88.62 11 HIS B N 1
ATOM 1621 C CA . HIS B 1 11 ? 5.098 -19.109 -1.801 1 88.62 11 HIS B CA 1
ATOM 1622 C C . HIS B 1 11 ? 6.43 -18.438 -1.477 1 88.62 11 HIS B C 1
ATOM 1624 O O . HIS B 1 11 ? 7.402 -19.125 -1.142 1 88.62 11 HIS B O 1
ATOM 1630 N N . LEU B 1 12 ? 6.371 -17.094 -1.62 1 85.25 12 LEU B N 1
ATOM 1631 C CA . LEU B 1 12 ? 7.555 -16.312 -1.287 1 85.25 12 LEU B CA 1
ATOM 1632 C C . LEU B 1 12 ? 7.688 -16.141 0.223 1 85.25 12 LEU B C 1
ATOM 1634 O O . LEU B 1 12 ? 6.691 -15.93 0.919 1 85.25 12 LEU B O 1
ATOM 1638 N N . SER B 1 13 ? 8.781 -16.531 0.718 1 81.12 13 SER B N 1
ATOM 1639 C CA . SER B 1 13 ? 9.031 -16.281 2.133 1 81.12 13 SER B CA 1
ATOM 1640 C C . SER B 1 13 ? 9.648 -14.906 2.354 1 81.12 13 SER B C 1
ATOM 1642 O O . SER B 1 13 ? 10.867 -14.742 2.227 1 81.12 13 SER B O 1
ATOM 1644 N N . LEU B 1 14 ? 8.711 -13.914 2.619 1 86.81 14 LEU B N 1
ATOM 1645 C CA . LEU B 1 14 ? 9.219 -12.562 2.854 1 86.81 14 LEU B CA 1
ATOM 1646 C C . LEU B 1 14 ? 9.32 -12.273 4.348 1 86.81 14 LEU B C 1
ATOM 1648 O O . LEU B 1 14 ? 8.43 -12.641 5.117 1 86.81 14 LEU B O 1
ATOM 1652 N N . SER B 1 15 ? 10.469 -11.773 4.75 1 89.69 15 SER B N 1
ATOM 1653 C CA . SER B 1 15 ? 10.609 -11.258 6.105 1 89.69 15 SER B CA 1
ATOM 1654 C C . SER B 1 15 ? 10.164 -9.805 6.191 1 89.69 15 SER B C 1
ATOM 1656 O O . SER B 1 15 ? 10.461 -9.008 5.301 1 89.69 15 SER B O 1
ATOM 1658 N N . THR B 1 16 ? 9.344 -9.492 7.219 1 90.5 16 THR B N 1
ATOM 1659 C CA . THR B 1 16 ? 8.82 -8.133 7.348 1 90.5 16 THR B CA 1
ATOM 1660 C C . THR B 1 16 ? 9.32 -7.488 8.633 1 90.5 16 THR B C 1
ATOM 1662 O O . THR B 1 16 ? 9.391 -8.141 9.68 1 90.5 16 THR B O 1
ATOM 1665 N N . ALA B 1 17 ? 9.727 -6.184 8.508 1 91.38 17 ALA B N 1
ATOM 1666 C CA . ALA B 1 17 ? 10.156 -5.414 9.68 1 91.38 17 ALA B CA 1
ATOM 1667 C C . ALA B 1 17 ? 9.844 -3.93 9.5 1 91.38 17 ALA B C 1
ATOM 1669 O O . ALA B 1 17 ? 9.805 -3.428 8.375 1 91.38 17 ALA B O 1
ATOM 1670 N N . ASP B 1 18 ? 9.586 -3.338 10.617 1 91.38 18 ASP B N 1
ATOM 1671 C CA . ASP B 1 18 ? 9.477 -1.884 10.602 1 91.38 18 ASP B CA 1
ATOM 1672 C C . ASP B 1 18 ? 10.852 -1.227 10.734 1 91.38 18 ASP B C 1
ATOM 1674 O O . ASP B 1 18 ? 11.648 -1.61 11.594 1 91.38 18 ASP B O 1
ATOM 1678 N N . ARG B 1 19 ? 11.102 -0.314 9.836 1 91.62 19 ARG B N 1
ATOM 1679 C CA . ARG B 1 19 ? 12.375 0.403 9.859 1 91.62 19 ARG B CA 1
ATOM 1680 C C . ARG B 1 19 ? 12.148 1.911 9.797 1 91.62 19 ARG B C 1
ATOM 1682 O O . ARG B 1 19 ? 11.227 2.383 9.133 1 91.62 19 ARG B O 1
ATOM 1689 N N . GLN B 1 20 ? 13.047 2.619 10.438 1 92.69 20 GLN B N 1
ATOM 1690 C CA . GLN B 1 20 ? 13.008 4.074 10.32 1 92.69 20 GLN B CA 1
ATOM 1691 C C . GLN B 1 20 ? 13.359 4.52 8.898 1 92.69 20 GLN B C 1
ATOM 1693 O O . GLN B 1 20 ? 14.352 4.07 8.336 1 92.69 20 GLN B O 1
ATOM 1698 N N . ALA B 1 21 ? 12.5 5.383 8.391 1 93.19 21 ALA B N 1
ATOM 1699 C CA . ALA B 1 21 ? 12.727 5.875 7.035 1 93.19 21 ALA B CA 1
ATOM 1700 C C . ALA B 1 21 ? 14.094 6.543 6.914 1 93.19 21 ALA B C 1
ATOM 1702 O O . ALA B 1 21 ? 14.758 6.418 5.887 1 93.19 21 ALA B O 1
ATOM 1703 N N . ARG B 1 22 ? 14.5 7.219 7.988 1 91.38 22 ARG B N 1
ATOM 1704 C CA . ARG B 1 22 ? 15.789 7.898 7.988 1 91.38 22 ARG B CA 1
ATOM 1705 C C . ARG B 1 22 ? 16.938 6.898 7.848 1 91.38 22 ARG B C 1
ATOM 1707 O O . ARG B 1 22 ? 17.922 7.172 7.164 1 91.38 22 ARG B O 1
ATOM 1714 N N . GLU B 1 23 ? 16.734 5.828 8.508 1 88.19 23 GLU B N 1
ATOM 1715 C CA . GLU B 1 23 ? 17.734 4.777 8.406 1 88.19 23 GLU B CA 1
ATOM 1716 C C . GLU B 1 23 ? 17.828 4.242 6.98 1 88.19 23 GLU B C 1
ATOM 1718 O O . GLU B 1 23 ? 18.922 4.02 6.469 1 88.19 23 GLU B O 1
ATOM 1723 N N . ILE B 1 24 ? 16.688 4.09 6.367 1 88.56 24 ILE B N 1
ATOM 1724 C CA . ILE B 1 24 ? 16.641 3.582 5 1 88.56 24 ILE B CA 1
ATOM 1725 C C . ILE B 1 24 ? 17.25 4.617 4.051 1 88.56 24 ILE B C 1
ATOM 1727 O O . ILE B 1 24 ? 18 4.266 3.145 1 88.56 24 ILE B O 1
ATOM 1731 N N . ALA B 1 25 ? 16.875 5.891 4.383 1 85.94 25 ALA B N 1
ATOM 1732 C CA . ALA B 1 25 ? 17.375 6.988 3.557 1 85.94 25 ALA B CA 1
ATOM 1733 C C . ALA B 1 25 ? 18.891 7.109 3.656 1 85.94 25 ALA B C 1
ATOM 1735 O O . ALA B 1 25 ? 19.547 7.504 2.693 1 85.94 25 ALA B O 1
ATOM 1736 N N . ARG B 1 26 ? 19.297 7.164 4.887 1 75.44 26 ARG B N 1
ATOM 1737 C CA . ARG B 1 26 ? 20.734 7.277 5.086 1 75.44 26 ARG B CA 1
ATOM 1738 C C . ARG B 1 26 ? 21.453 6.004 4.648 1 75.44 26 ARG B C 1
ATOM 1740 O O . ARG B 1 26 ? 22.672 5.91 4.746 1 75.44 26 ARG B O 1
ATOM 1747 N N . SER B 1 27 ? 20.562 5.477 3.887 1 59.09 27 SER B N 1
ATOM 1748 C CA . SER B 1 27 ? 20.875 4.402 2.947 1 59.09 27 SER B CA 1
ATOM 1749 C C . SER B 1 27 ? 21.391 3.164 3.67 1 59.09 27 SER B C 1
ATOM 1751 O O . SER B 1 27 ? 21.969 3.268 4.746 1 59.09 27 SER B O 1
ATOM 1753 N N . PHE B 1 28 ? 21.406 2.039 2.961 1 52 28 PHE B N 1
ATOM 1754 C CA . PHE B 1 28 ? 22.219 1.123 2.178 1 52 28 PHE B CA 1
ATOM 1755 C C . PHE B 1 28 ? 23.656 1.623 2.094 1 52 28 PHE B C 1
ATOM 1757 O O . PHE B 1 28 ? 24.141 1.977 1.014 1 52 28 PHE B O 1
ATOM 1764 N N . SER B 1 29 ? 23.891 2.654 2.842 1 52.12 29 SER B N 1
ATOM 1765 C CA . SER B 1 29 ? 25.25 3.156 2.957 1 52.12 29 SER B CA 1
ATOM 1766 C C . SER B 1 29 ? 26.266 2.016 2.965 1 52.12 29 SER B C 1
ATOM 1768 O O . SER B 1 29 ? 27.234 2.035 2.207 1 52.12 29 SER B O 1
ATOM 1770 N N . GLU B 1 30 ? 26.078 1.32 4.016 1 56.62 30 GLU B N 1
ATOM 1771 C CA . GLU B 1 30 ? 27.188 0.391 4.121 1 56.62 30 GLU B CA 1
ATOM 1772 C C . GLU B 1 30 ? 27.094 -0.721 3.08 1 56.62 30 GLU B C 1
ATOM 1774 O O . GLU B 1 30 ? 28.078 -1.066 2.43 1 56.62 30 GLU B O 1
ATOM 1779 N N . PHE B 1 31 ? 25.875 -1.186 2.846 1 63.81 31 PHE B N 1
ATOM 1780 C CA . PHE B 1 31 ? 25.781 -2.373 2.004 1 63.81 31 PHE B CA 1
ATOM 1781 C C . PHE B 1 31 ? 25.109 -2.043 0.679 1 63.81 31 PHE B C 1
ATOM 1783 O O . PHE B 1 31 ? 25.141 -2.846 -0.257 1 63.81 31 PHE B O 1
ATOM 1790 N N . GLY B 1 32 ? 24.578 -0.709 0.664 1 84.38 32 GLY B N 1
ATOM 1791 C CA . GLY B 1 32 ? 24.062 -0.123 -0.562 1 84.38 32 GLY B CA 1
ATOM 1792 C C . GLY B 1 32 ? 22.672 -0.635 -0.93 1 84.38 32 GLY B C 1
ATOM 1793 O O . GLY B 1 32 ? 22.328 -1.772 -0.61 1 84.38 32 GLY B O 1
ATOM 1794 N N . LEU B 1 33 ? 21.781 0.035 -1.365 1 91.38 33 LEU B N 1
ATOM 1795 C CA . LEU B 1 33 ? 20.453 -0.233 -1.911 1 91.38 33 LEU B CA 1
ATOM 1796 C C . LEU B 1 33 ? 20.344 0.262 -3.35 1 91.38 33 LEU B C 1
ATOM 1798 O O . LEU B 1 33 ? 20.516 1.454 -3.613 1 91.38 33 LEU B O 1
ATOM 1802 N N . ASP B 1 34 ? 20.203 -0.743 -4.215 1 93 34 ASP B N 1
ATOM 1803 C CA . ASP B 1 34 ? 19.953 -0.38 -5.605 1 93 34 ASP B CA 1
ATOM 1804 C C . ASP B 1 34 ? 18.516 0.128 -5.781 1 93 34 ASP B C 1
ATOM 1806 O O . ASP B 1 34 ? 17.562 -0.652 -5.73 1 93 34 ASP B O 1
ATOM 1810 N N . LEU B 1 35 ? 18.359 1.455 -6.012 1 91.94 35 LEU B N 1
ATOM 1811 C CA . LEU B 1 35 ? 17.031 2.051 -6.176 1 91.94 35 LEU B CA 1
ATOM 1812 C C . LEU B 1 35 ? 16.609 2.047 -7.641 1 91.94 35 LEU B C 1
ATOM 1814 O O . LEU B 1 35 ? 15.469 2.363 -7.965 1 91.94 35 LEU B O 1
ATOM 1818 N N . ASN B 1 36 ? 17.578 1.622 -8.461 1 91.5 36 ASN B N 1
ATOM 1819 C CA . ASN B 1 36 ? 17.297 1.747 -9.891 1 91.5 36 ASN B CA 1
ATOM 1820 C C . ASN B 1 36 ? 17.578 0.447 -10.633 1 91.5 36 ASN B C 1
ATOM 1822 O O . ASN B 1 36 ? 18.281 0.449 -11.641 1 91.5 36 ASN B O 1
ATOM 1826 N N . PRO B 1 37 ? 17.062 -0.629 -10.117 1 95.75 37 PRO B N 1
ATOM 1827 C CA . PRO B 1 37 ? 17.156 -1.82 -10.961 1 95.75 37 PRO B CA 1
ATOM 1828 C C . PRO B 1 37 ? 16.422 -1.653 -12.297 1 95.75 37 PRO B C 1
ATOM 1830 O O . PRO B 1 37 ? 15.648 -0.709 -12.461 1 95.75 37 PRO B O 1
ATOM 1833 N N . PRO B 1 38 ? 16.719 -2.527 -13.25 1 96.25 38 PRO B N 1
ATOM 1834 C CA . PRO B 1 38 ? 16.281 -2.273 -14.617 1 96.25 38 PRO B CA 1
ATOM 1835 C C . PRO B 1 38 ? 14.758 -2.295 -14.766 1 96.25 38 PRO B C 1
ATOM 1837 O O . PRO B 1 38 ? 14.227 -1.864 -15.797 1 96.25 38 PRO B O 1
ATOM 1840 N N . TYR B 1 39 ? 13.992 -2.73 -13.781 1 96.94 39 TYR B N 1
ATOM 1841 C CA . TYR B 1 39 ? 12.531 -2.795 -13.883 1 96.94 39 TYR B CA 1
ATOM 1842 C C . TYR B 1 39 ? 11.891 -1.566 -13.258 1 96.94 39 TYR B C 1
ATOM 1844 O O . TYR B 1 39 ? 10.672 -1.373 -13.359 1 96.94 39 TYR B O 1
ATOM 1852 N N . GLN B 1 40 ? 12.719 -0.745 -12.664 1 94.81 40 GLN B N 1
ATOM 1853 C CA . GLN B 1 40 ? 12.195 0.45 -12.016 1 94.81 40 GLN B CA 1
ATOM 1854 C C . GLN B 1 40 ? 11.984 1.575 -13.023 1 94.81 40 GLN B C 1
ATOM 1856 O O . GLN B 1 40 ? 12.664 1.635 -14.047 1 94.81 40 GLN B O 1
ATOM 1861 N N . ARG B 1 41 ? 11.078 2.504 -12.797 1 93.19 41 ARG B N 1
ATOM 1862 C CA . ARG B 1 41 ? 10.711 3.578 -13.711 1 93.19 41 ARG B CA 1
ATOM 1863 C C . ARG B 1 41 ? 11.492 4.852 -13.406 1 93.19 41 ARG B C 1
ATOM 1865 O O . ARG B 1 41 ? 11.289 5.879 -14.062 1 93.19 41 ARG B O 1
ATOM 1872 N N . GLY B 1 42 ? 12.344 4.84 -12.445 1 90.75 42 GLY B N 1
ATOM 1873 C CA . GLY B 1 42 ? 13.047 6.051 -12.055 1 90.75 42 GLY B CA 1
ATOM 1874 C C . GLY B 1 42 ? 12.258 6.906 -11.078 1 90.75 42 GLY B C 1
ATOM 1875 O O . GLY B 1 42 ? 11.281 6.445 -10.492 1 90.75 42 GLY B O 1
ATOM 1876 N N . ARG B 1 43 ? 12.734 8.141 -10.867 1 92.25 43 ARG B N 1
ATOM 1877 C CA . ARG B 1 43 ? 12.086 9.078 -9.953 1 92.25 43 ARG B CA 1
ATOM 1878 C C . ARG B 1 43 ? 10.984 9.859 -10.664 1 92.25 43 ARG B C 1
ATOM 1880 O O . ARG B 1 43 ? 11.266 10.68 -11.539 1 92.25 43 ARG B O 1
ATOM 1887 N N . VAL B 1 44 ? 9.75 9.609 -10.234 1 94.44 44 VAL B N 1
ATOM 1888 C CA . VAL B 1 44 ? 8.664 10.164 -11.039 1 94.44 44 VAL B CA 1
ATOM 1889 C C . VAL B 1 44 ? 7.762 11.031 -10.156 1 94.44 44 VAL B C 1
ATOM 1891 O O . VAL B 1 44 ? 6.855 11.703 -10.656 1 94.44 44 VAL B O 1
ATOM 1894 N N . TRP B 1 45 ? 7.961 11.039 -8.82 1 95.12 45 TRP B N 1
ATOM 1895 C CA . TRP B 1 45 ? 7.09 11.812 -7.949 1 95.12 45 TRP B CA 1
ATOM 1896 C C . TRP B 1 45 ? 7.379 13.305 -8.078 1 95.12 45 TRP B C 1
ATOM 1898 O O . TRP B 1 45 ? 8.539 13.719 -8.148 1 95.12 45 TRP B O 1
ATOM 1908 N N . THR B 1 46 ? 6.316 14.008 -8.156 1 94.44 46 THR B N 1
ATOM 1909 C CA . THR B 1 46 ? 6.43 15.461 -8.047 1 94.44 46 THR B CA 1
ATOM 1910 C C . THR B 1 46 ? 6.773 15.867 -6.617 1 94.44 46 THR B C 1
ATOM 1912 O O . THR B 1 46 ? 6.699 15.055 -5.699 1 94.44 46 THR B O 1
ATOM 1915 N N . GLU B 1 47 ? 7.148 17.094 -6.504 1 94.69 47 GLU B N 1
ATOM 1916 C CA . GLU B 1 47 ? 7.406 17.625 -5.172 1 94.69 47 GLU B CA 1
ATOM 1917 C C . GLU B 1 47 ? 6.16 17.531 -4.293 1 94.69 47 GLU B C 1
ATOM 1919 O O . GLU B 1 47 ? 6.254 17.219 -3.104 1 94.69 47 GLU B O 1
ATOM 1924 N N . ASP B 1 48 ? 5.023 17.812 -4.898 1 92.88 48 ASP B N 1
ATOM 1925 C CA . ASP B 1 48 ? 3.768 17.75 -4.16 1 92.88 48 ASP B CA 1
ATOM 1926 C C . ASP B 1 48 ? 3.531 16.359 -3.586 1 92.88 48 ASP B C 1
ATOM 1928 O O . ASP B 1 48 ? 3.076 16.219 -2.449 1 92.88 48 ASP B O 1
ATOM 1932 N N . GLN B 1 49 ? 3.844 15.367 -4.332 1 93.38 49 GLN B N 1
ATOM 1933 C CA . GLN B 1 49 ? 3.674 13.984 -3.906 1 93.38 49 GLN B CA 1
ATOM 1934 C C . GLN B 1 49 ? 4.66 13.625 -2.799 1 93.38 49 GLN B C 1
ATOM 1936 O O . GLN B 1 49 ? 4.312 12.891 -1.865 1 93.38 49 GLN B O 1
ATOM 1941 N N . GLN B 1 50 ? 5.848 14.141 -2.906 1 96.5 50 GLN B N 1
ATOM 1942 C CA . GLN B 1 50 ? 6.832 13.93 -1.848 1 96.5 50 GLN B CA 1
ATOM 1943 C C . GLN B 1 50 ? 6.387 14.594 -0.546 1 96.5 50 GLN B C 1
ATOM 1945 O O . GLN B 1 50 ? 6.484 13.992 0.526 1 96.5 50 GLN B O 1
ATOM 1950 N N . ILE B 1 51 ? 5.879 15.781 -0.668 1 96.5 51 ILE B N 1
ATOM 1951 C CA . ILE B 1 51 ? 5.402 16.531 0.487 1 96.5 51 ILE B CA 1
ATOM 1952 C C . ILE B 1 51 ? 4.234 15.797 1.141 1 96.5 51 ILE B C 1
ATOM 1954 O O . ILE B 1 51 ? 4.133 15.75 2.369 1 96.5 51 ILE B O 1
ATOM 1958 N N . ALA B 1 52 ? 3.41 15.195 0.293 1 94.25 52 ALA B N 1
ATOM 1959 C CA . ALA B 1 52 ? 2.273 14.438 0.811 1 94.25 52 ALA B CA 1
ATOM 1960 C C . ALA B 1 52 ? 2.738 13.25 1.646 1 94.25 52 ALA B C 1
ATOM 1962 O O . ALA B 1 52 ? 2.111 12.898 2.65 1 94.25 52 ALA B O 1
ATOM 1963 N N . LEU B 1 53 ? 3.771 12.609 1.246 1 95.75 53 LEU B N 1
ATOM 1964 C CA . LEU B 1 53 ? 4.312 11.508 2.035 1 95.75 53 LEU B CA 1
ATOM 1965 C C . LEU B 1 53 ? 4.762 11.992 3.41 1 95.75 53 LEU B C 1
ATOM 1967 O O . LEU B 1 53 ? 4.523 11.328 4.418 1 95.75 53 LEU B O 1
ATOM 1971 N N . ILE B 1 54 ? 5.43 13.148 3.471 1 96.94 54 ILE B N 1
ATOM 1972 C CA . ILE B 1 54 ? 5.875 13.711 4.742 1 96.94 54 ILE B CA 1
ATOM 1973 C C . ILE B 1 54 ? 4.668 13.977 5.637 1 96.94 54 ILE B C 1
ATOM 1975 O O . ILE B 1 54 ? 4.699 13.68 6.836 1 96.94 54 ILE B O 1
ATOM 1979 N N . ARG B 1 55 ? 3.629 14.477 5.027 1 95.56 55 ARG B N 1
ATOM 1980 C CA . ARG B 1 55 ? 2.406 14.711 5.789 1 95.56 55 ARG B CA 1
ATOM 1981 C C . ARG B 1 55 ? 1.857 13.406 6.359 1 95.56 55 ARG B C 1
ATOM 1983 O O . ARG B 1 55 ? 1.414 13.367 7.508 1 95.56 55 ARG B O 1
ATOM 1990 N N . SER B 1 56 ? 1.84 12.344 5.52 1 94.12 56 SER B N 1
ATOM 1991 C CA . SER B 1 56 ? 1.381 11.039 5.977 1 94.12 56 SER B CA 1
ATOM 1992 C C . SER B 1 56 ? 2.174 10.562 7.191 1 94.12 56 SER B C 1
ATOM 1994 O O . SER B 1 56 ? 1.596 10.094 8.172 1 94.12 56 SER B O 1
ATOM 1996 N N . TRP B 1 57 ? 3.449 10.742 7.168 1 94.69 57 TRP B N 1
ATOM 1997 C CA . TRP B 1 57 ? 4.285 10.336 8.289 1 94.69 57 TRP B CA 1
ATOM 1998 C C . TRP B 1 57 ? 3.965 11.164 9.531 1 94.69 57 TRP B C 1
ATOM 2000 O O . TRP B 1 57 ? 3.883 10.633 10.641 1 94.69 57 TRP B O 1
ATOM 2010 N N . LEU B 1 58 ? 3.783 12.453 9.328 1 94.62 58 LEU B N 1
ATOM 2011 C CA . LEU B 1 58 ? 3.504 13.344 10.453 1 94.62 58 LEU B CA 1
ATOM 2012 C C . LEU B 1 58 ? 2.156 13.016 11.086 1 94.62 58 LEU B C 1
ATOM 2014 O O . LEU B 1 58 ? 2.002 13.109 12.305 1 94.62 58 LEU B O 1
ATOM 2018 N N . THR B 1 59 ? 1.22 12.602 10.227 1 93.06 59 THR B N 1
ATOM 2019 C CA . THR B 1 59 ? -0.141 12.398 10.711 1 93.06 59 THR B CA 1
ATOM 2020 C C . THR B 1 59 ? -0.356 10.953 11.141 1 93.06 59 THR B C 1
ATOM 2022 O O . THR B 1 59 ? -1.389 10.617 11.727 1 93.06 59 THR B O 1
ATOM 2025 N N . GLY B 1 60 ? 0.576 10.102 10.805 1 91.56 60 GLY B N 1
ATOM 2026 C CA . GLY B 1 60 ? 0.45 8.703 11.203 1 91.56 60 GLY B CA 1
ATOM 2027 C C . GLY B 1 60 ? -0.365 7.879 10.227 1 91.56 60 GLY B C 1
ATOM 2028 O O . GLY B 1 60 ? -0.857 6.805 10.57 1 91.56 60 GLY B O 1
ATOM 2029 N N . THR B 1 61 ? -0.603 8.406 9.055 1 91 61 THR B N 1
ATOM 2030 C CA . THR B 1 61 ? -1.299 7.668 8.016 1 91 61 THR B CA 1
ATOM 2031 C C . THR B 1 61 ? -0.393 6.598 7.41 1 91 61 THR B C 1
ATOM 2033 O O . THR B 1 61 ? 0.781 6.852 7.137 1 91 61 THR B O 1
ATOM 2036 N N . PRO B 1 62 ? -0.969 5.426 7.211 1 90.44 62 PRO B N 1
ATOM 2037 C CA . PRO B 1 62 ? -0.14 4.371 6.617 1 90.44 62 PRO B CA 1
ATOM 2038 C C . PRO B 1 62 ? 0.404 4.754 5.246 1 90.44 62 PRO B C 1
ATOM 2040 O O . PRO B 1 62 ? -0.296 5.395 4.457 1 90.44 62 PRO B O 1
ATOM 2043 N N . THR B 1 63 ? 1.683 4.309 5.012 1 91.88 63 THR B N 1
ATOM 2044 C CA . THR B 1 63 ? 2.32 4.68 3.754 1 91.88 63 THR B CA 1
ATOM 2045 C C . THR B 1 63 ? 2.672 3.441 2.938 1 91.88 63 THR B C 1
ATOM 2047 O O . THR B 1 63 ? 3.396 3.529 1.944 1 91.88 63 THR B O 1
ATOM 2050 N N . GLY B 1 64 ? 2.145 2.309 3.354 1 88.81 64 GLY B N 1
ATOM 2051 C CA . GLY B 1 64 ? 2.328 1.082 2.594 1 88.81 64 GLY B CA 1
ATOM 2052 C C . GLY B 1 64 ? 3.588 0.327 2.977 1 88.81 64 GLY B C 1
ATOM 2053 O O . GLY B 1 64 ? 4.207 0.623 4 1 88.81 64 GLY B O 1
ATOM 2054 N N . VAL B 1 65 ? 3.852 -0.702 2.191 1 92.19 65 VAL B N 1
ATOM 2055 C CA . VAL B 1 65 ? 5.004 -1.576 2.385 1 92.19 65 VAL B CA 1
ATOM 2056 C C . VAL B 1 65 ? 6.016 -1.353 1.263 1 92.19 65 VAL B C 1
ATOM 2058 O O . VAL B 1 65 ? 5.637 -1.152 0.107 1 92.19 65 VAL B O 1
ATOM 2061 N N . VAL B 1 66 ? 7.27 -1.312 1.645 1 94.62 66 VAL B N 1
ATOM 2062 C CA . VAL B 1 66 ? 8.312 -1.347 0.628 1 94.62 66 VAL B CA 1
ATOM 2063 C C . VAL B 1 66 ? 8.914 -2.75 0.546 1 94.62 66 VAL B C 1
ATOM 2065 O O . VAL B 1 66 ? 8.922 -3.484 1.536 1 94.62 66 VAL B O 1
ATOM 2068 N N . ILE B 1 67 ? 9.391 -3.135 -0.637 1 96.12 67 ILE B N 1
ATOM 2069 C CA . ILE B 1 67 ? 9.906 -4.48 -0.855 1 96.12 67 ILE B CA 1
ATOM 2070 C C . ILE B 1 67 ? 11.352 -4.406 -1.337 1 96.12 67 ILE B C 1
ATOM 2072 O O . ILE B 1 67 ? 11.648 -3.734 -2.326 1 96.12 67 ILE B O 1
ATOM 2076 N N . PHE B 1 68 ? 12.219 -5.109 -0.598 1 95.75 68 PHE B N 1
ATOM 2077 C CA . PHE B 1 68 ? 13.625 -5.234 -0.965 1 95.75 68 PHE B CA 1
ATOM 2078 C C . PHE B 1 68 ? 13.977 -6.68 -1.302 1 95.75 68 PHE B C 1
ATOM 2080 O O . PHE B 1 68 ? 13.312 -7.605 -0.837 1 95.75 68 PHE B O 1
ATOM 2087 N N . ASN B 1 69 ? 14.945 -6.84 -2.141 1 96.5 69 ASN B N 1
ATOM 2088 C CA . ASN B 1 69 ? 15.555 -8.156 -2.32 1 96.5 69 ASN B CA 1
ATOM 2089 C C . ASN B 1 69 ? 16.953 -8.203 -1.717 1 96.5 69 ASN B C 1
ATOM 2091 O O . ASN B 1 69 ? 17.75 -7.289 -1.908 1 96.5 69 ASN B O 1
ATOM 2095 N N . ASP B 1 70 ? 17.219 -9.25 -0.994 1 95.44 70 ASP B N 1
ATOM 2096 C CA . ASP B 1 70 ? 18.562 -9.516 -0.489 1 95.44 70 ASP B CA 1
ATOM 2097 C C . ASP B 1 70 ? 19.406 -10.25 -1.532 1 95.44 70 ASP B C 1
ATOM 2099 O O . ASP B 1 70 ? 19.219 -11.445 -1.763 1 95.44 70 ASP B O 1
ATOM 2103 N N . ARG B 1 71 ? 20.359 -9.562 -2.131 1 95.56 71 ARG B N 1
ATOM 2104 C CA . ARG B 1 71 ? 21.188 -10.109 -3.195 1 95.56 71 ARG B CA 1
ATOM 2105 C C . ARG B 1 71 ? 22.453 -10.758 -2.629 1 95.56 71 ARG B C 1
ATOM 2107 O O . ARG B 1 71 ? 23.375 -11.094 -3.373 1 95.56 71 ARG B O 1
ATOM 2114 N N . SER B 1 72 ? 22.531 -10.922 -1.324 1 93.88 72 SER B N 1
ATOM 2115 C CA . SER B 1 72 ? 23.719 -11.5 -0.703 1 93.88 72 SER B CA 1
ATOM 2116 C C . SER B 1 72 ? 23.516 -12.977 -0.384 1 93.88 72 SER B C 1
ATOM 2118 O O . SER B 1 72 ? 24.391 -13.617 0.208 1 93.88 72 SER B O 1
ATOM 2120 N N . THR B 1 73 ? 22.391 -13.531 -0.759 1 94.88 73 THR B N 1
ATOM 2121 C CA . THR B 1 73 ? 22.078 -14.922 -0.436 1 94.88 73 THR B CA 1
ATOM 2122 C C . THR B 1 73 ? 22.906 -15.875 -1.29 1 94.88 73 THR B C 1
ATOM 2124 O O . THR B 1 73 ? 23.344 -15.516 -2.379 1 94.88 73 THR B O 1
ATOM 2127 N N . PRO B 1 74 ? 23.109 -17.156 -0.793 1 96.12 74 PRO B N 1
ATOM 2128 C CA . PRO B 1 74 ? 23.781 -18.156 -1.614 1 96.12 74 PRO B CA 1
ATOM 2129 C C . PRO B 1 74 ? 23.062 -18.422 -2.938 1 96.12 74 PRO B C 1
ATOM 2131 O O . PRO B 1 74 ? 23.703 -18.594 -3.973 1 96.12 74 PRO B O 1
ATOM 2134 N N . GLU B 1 75 ? 21.766 -18.375 -2.889 1 94.81 75 GLU B N 1
ATOM 2135 C CA . GLU B 1 75 ? 20.984 -18.609 -4.094 1 94.81 75 GLU B CA 1
ATOM 2136 C C . GLU B 1 75 ? 21.25 -17.531 -5.145 1 94.81 75 GLU B C 1
ATOM 2138 O O . GLU B 1 75 ? 21.359 -17.844 -6.336 1 94.81 75 GLU B O 1
ATOM 2143 N N . TRP B 1 76 ? 21.312 -16.297 -4.711 1 95.88 76 TRP B N 1
ATOM 2144 C CA . TRP B 1 76 ? 21.609 -15.203 -5.621 1 95.88 76 TRP B CA 1
ATOM 2145 C C . TRP B 1 76 ? 23 -15.344 -6.223 1 95.88 76 TRP B C 1
ATOM 2147 O O . TRP B 1 76 ? 23.172 -15.219 -7.438 1 95.88 76 TRP B O 1
ATOM 2157 N N . LYS B 1 77 ? 23.984 -15.664 -5.422 1 95.88 77 LYS B N 1
ATOM 2158 C CA . LYS B 1 77 ? 25.359 -15.797 -5.863 1 95.88 77 LYS B CA 1
ATOM 2159 C C . LYS B 1 77 ? 25.516 -16.953 -6.852 1 95.88 77 LYS B C 1
ATOM 2161 O O . LYS B 1 77 ? 26.219 -16.812 -7.863 1 95.88 77 LYS B O 1
ATOM 2166 N N . ASP B 1 78 ? 24.844 -18 -6.516 1 96.75 78 ASP B N 1
ATOM 2167 C CA . ASP B 1 78 ? 24.906 -19.172 -7.387 1 96.75 78 ASP B CA 1
ATOM 2168 C C . ASP B 1 78 ? 24.266 -18.875 -8.75 1 96.75 78 ASP B C 1
ATOM 2170 O O . ASP B 1 78 ? 24.844 -19.203 -9.789 1 96.75 78 ASP B O 1
ATOM 2174 N N . ALA B 1 79 ? 23.156 -18.203 -8.766 1 95.62 79 ALA B N 1
ATOM 2175 C CA . ALA B 1 79 ? 22.422 -17.922 -9.992 1 95.62 79 ALA B CA 1
ATOM 2176 C C . ALA B 1 79 ? 23.156 -16.922 -10.867 1 95.62 79 ALA B C 1
ATOM 2178 O O . ALA B 1 79 ? 23.078 -16.969 -12.102 1 95.62 79 ALA B O 1
ATOM 2179 N N . ASN B 1 80 ? 23.891 -16.016 -10.219 1 94.25 80 ASN B N 1
ATOM 2180 C CA . ASN B 1 80 ? 24.516 -14.93 -10.961 1 94.25 80 ASN B CA 1
ATOM 2181 C C . ASN B 1 80 ? 26.016 -15.156 -11.141 1 94.25 80 ASN B C 1
ATOM 2183 O O . ASN B 1 80 ? 26.656 -14.508 -11.969 1 94.25 80 ASN B O 1
ATOM 2187 N N . GLY B 1 81 ? 26.562 -16.062 -10.367 1 95 81 GLY B N 1
ATOM 2188 C CA . GLY B 1 81 ? 27.938 -16.5 -10.547 1 95 81 GLY B CA 1
ATOM 2189 C C . GLY B 1 81 ? 28.938 -15.633 -9.797 1 95 81 GLY B C 1
ATOM 2190 O O . GLY B 1 81 ? 30.141 -15.719 -10.031 1 95 81 GLY B O 1
ATOM 2191 N N . TYR B 1 82 ? 28.438 -14.648 -9.055 1 93.31 82 TYR B N 1
ATOM 2192 C CA . TYR B 1 82 ? 29.328 -13.781 -8.297 1 93.31 82 TYR B CA 1
ATOM 2193 C C . TYR B 1 82 ? 28.625 -13.195 -7.078 1 93.31 82 TYR B C 1
ATOM 2195 O O . TYR B 1 82 ? 27.391 -13.227 -7 1 93.31 82 TYR B O 1
ATOM 2203 N N . ASP B 1 83 ? 29.438 -12.711 -6.172 1 92.62 83 ASP B N 1
ATOM 2204 C CA . ASP B 1 83 ? 28.953 -11.945 -5.023 1 92.62 83 ASP B CA 1
ATOM 2205 C C . ASP B 1 83 ? 28.938 -10.453 -5.332 1 92.62 83 ASP B C 1
ATOM 2207 O O . ASP B 1 83 ? 29.969 -9.867 -5.645 1 92.62 83 ASP B O 1
ATOM 2211 N N . PRO B 1 84 ? 27.781 -9.875 -5.234 1 91.56 84 PRO B N 1
ATOM 2212 C CA . PRO B 1 84 ? 27.719 -8.445 -5.531 1 91.56 84 PRO B CA 1
ATOM 2213 C C . PRO B 1 84 ? 28.688 -7.625 -4.684 1 91.56 84 PRO B C 1
ATOM 2215 O O . PRO B 1 84 ? 29.234 -6.621 -5.156 1 91.56 84 PRO B O 1
ATOM 2218 N N . ALA B 1 85 ? 28.922 -8.062 -3.465 1 87.88 85 ALA B N 1
ATOM 2219 C CA . ALA B 1 85 ? 29.828 -7.344 -2.576 1 87.88 85 ALA B CA 1
ATOM 2220 C C . ALA B 1 85 ? 31.25 -7.324 -3.139 1 87.88 85 ALA B C 1
ATOM 2222 O O . ALA B 1 85 ? 31.984 -6.348 -2.963 1 87.88 85 ALA B O 1
ATOM 2223 N N . ASP B 1 86 ? 31.562 -8.383 -3.83 1 91.31 86 ASP B N 1
ATOM 2224 C CA . 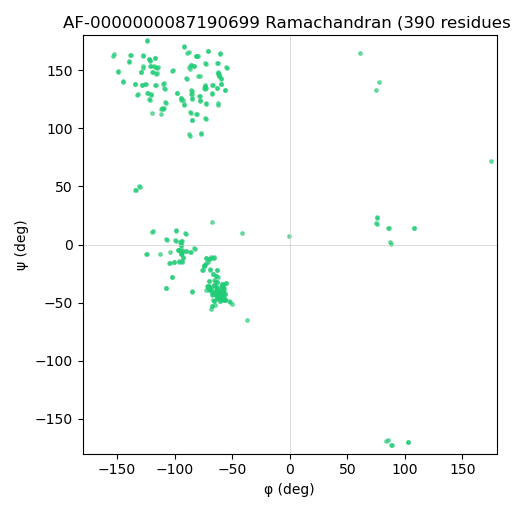ASP B 1 86 ? 32.906 -8.492 -4.402 1 91.31 86 ASP B CA 1
ATOM 2225 C C . ASP B 1 86 ? 33.094 -7.488 -5.535 1 91.31 86 ASP B C 1
ATOM 2227 O O . ASP B 1 86 ? 34.219 -7.145 -5.871 1 91.31 86 ASP B O 1
ATOM 2231 N N . ARG B 1 87 ? 32.062 -7.027 -6.102 1 90.56 87 ARG B N 1
ATOM 2232 C CA . ARG B 1 87 ? 32.125 -6.098 -7.223 1 90.56 87 ARG B CA 1
ATOM 2233 C C . ARG B 1 87 ? 31.703 -4.691 -6.801 1 90.56 87 ARG B C 1
ATOM 2235 O O . ARG B 1 87 ? 31.469 -3.83 -7.648 1 90.56 87 ARG B O 1
ATOM 2242 N N . GLY B 1 88 ? 31.469 -4.531 -5.559 1 88 88 GLY B N 1
ATOM 2243 C CA . GLY B 1 88 ? 31.062 -3.227 -5.055 1 88 88 GLY B CA 1
ATOM 2244 C C . GLY B 1 88 ? 29.625 -2.877 -5.395 1 88 88 GLY B C 1
ATOM 2245 O O . GLY B 1 88 ? 29.266 -1.698 -5.48 1 88 88 GLY B O 1
ATOM 2246 N N . GLU B 1 89 ? 28.844 -3.83 -5.723 1 89 89 GLU B N 1
ATOM 2247 C CA . GLU B 1 89 ? 27.438 -3.617 -6.043 1 89 89 GLU B CA 1
ATOM 2248 C C . GLU B 1 89 ? 26.578 -3.629 -4.785 1 89 89 GLU B C 1
ATOM 2250 O O . GLU B 1 89 ? 26.969 -4.184 -3.76 1 89 89 GLU B O 1
ATOM 2255 N N . ALA B 1 90 ? 25.469 -2.98 -4.848 1 91.19 90 ALA B N 1
ATOM 2256 C CA . ALA B 1 90 ? 24.516 -3.004 -3.746 1 91.19 90 ALA B CA 1
ATOM 2257 C C . ALA B 1 90 ? 24.047 -4.426 -3.463 1 91.19 90 ALA B C 1
ATOM 2259 O O . ALA B 1 90 ? 23.766 -5.191 -4.391 1 91.19 90 ALA B O 1
ATOM 2260 N N . ILE B 1 91 ? 23.953 -4.746 -2.227 1 92.38 91 ILE B N 1
ATOM 2261 C CA . ILE B 1 91 ? 23.562 -6.109 -1.889 1 92.38 91 ILE B CA 1
ATOM 2262 C C . ILE B 1 91 ? 22.062 -6.184 -1.674 1 92.38 91 ILE B C 1
ATOM 2264 O O . ILE B 1 91 ? 21.5 -7.273 -1.528 1 92.38 91 ILE B O 1
ATOM 2268 N N . TYR B 1 92 ? 21.391 -4.988 -1.674 1 93.94 92 TYR B N 1
ATOM 2269 C CA . TYR B 1 92 ? 19.922 -4.953 -1.69 1 93.94 92 TYR B CA 1
ATOM 2270 C C . TYR B 1 92 ? 19.422 -4.242 -2.938 1 93.94 92 TYR B C 1
ATOM 2272 O O . TYR B 1 92 ? 20.094 -3.373 -3.49 1 93.94 92 TYR B O 1
ATOM 2280 N N . ALA B 1 93 ? 18.297 -4.699 -3.359 1 95.44 93 ALA B N 1
ATOM 2281 C CA . ALA B 1 93 ? 17.594 -4.012 -4.445 1 95.44 93 ALA B CA 1
ATOM 2282 C C . ALA B 1 93 ? 16.172 -3.639 -4.043 1 95.44 93 ALA B C 1
ATOM 2284 O O . ALA B 1 93 ? 15.484 -4.426 -3.393 1 95.44 93 ALA B O 1
ATOM 2285 N N . CYS B 1 94 ? 15.812 -2.447 -4.422 1 95.56 94 CYS B N 1
ATOM 2286 C CA . CYS B 1 94 ? 14.438 -2.01 -4.184 1 95.56 94 CYS B CA 1
ATOM 2287 C C . CYS B 1 94 ? 13.5 -2.557 -5.25 1 95.56 94 CYS B C 1
ATOM 2289 O O . CYS B 1 94 ? 13.586 -2.174 -6.418 1 95.56 94 CYS B O 1
ATOM 2291 N N . ILE B 1 95 ? 12.664 -3.408 -4.875 1 96.38 95 ILE B N 1
ATOM 2292 C CA . ILE B 1 95 ? 11.672 -3.959 -5.797 1 96.38 95 ILE B CA 1
ATOM 2293 C C . ILE B 1 95 ? 10.461 -3.031 -5.867 1 96.38 95 ILE B C 1
ATOM 2295 O O . ILE B 1 95 ? 9.898 -2.812 -6.941 1 96.38 95 ILE B O 1
ATOM 2299 N N . ASP B 1 96 ? 10.102 -2.535 -4.727 1 95 96 ASP B N 1
ATOM 2300 C CA . ASP B 1 96 ? 8.977 -1.615 -4.613 1 95 96 ASP B CA 1
ATOM 2301 C C . ASP B 1 96 ? 9.234 -0.562 -3.537 1 95 96 ASP B C 1
ATOM 2303 O O . ASP B 1 96 ? 9.797 -0.867 -2.484 1 95 96 ASP B O 1
ATOM 2307 N N . GLY B 1 97 ? 8.789 0.702 -3.881 1 94.19 97 GLY B N 1
ATOM 2308 C CA . GLY B 1 97 ? 8.891 1.747 -2.875 1 94.19 97 GLY B CA 1
ATOM 2309 C C . GLY B 1 97 ? 9.977 2.762 -3.172 1 94.19 97 GLY B C 1
ATOM 2310 O O . GLY B 1 97 ? 10.312 3.582 -2.316 1 94.19 97 GLY B O 1
ATOM 2311 N N . GLN B 1 98 ? 10.508 2.787 -4.367 1 93.56 98 GLN B N 1
ATOM 2312 C CA . GLN B 1 98 ? 11.602 3.697 -4.707 1 93.56 98 GLN B CA 1
ATOM 2313 C C . GLN B 1 98 ? 11.195 5.148 -4.469 1 93.56 98 GLN B C 1
ATOM 2315 O O . GLN B 1 98 ? 12.016 5.957 -4.012 1 93.56 98 GLN B O 1
ATOM 2320 N N . GLN B 1 99 ? 9.961 5.477 -4.75 1 95 99 GLN B N 1
ATOM 2321 C CA . GLN B 1 99 ? 9.516 6.859 -4.617 1 95 99 GLN B CA 1
ATOM 2322 C C . GLN B 1 99 ? 9.453 7.281 -3.152 1 95 99 GLN B C 1
ATOM 2324 O O . GLN B 1 99 ? 9.828 8.406 -2.809 1 95 99 GLN B O 1
ATOM 2329 N N . ARG B 1 100 ? 9.008 6.383 -2.285 1 94.81 100 ARG B N 1
ATOM 2330 C CA . ARG B 1 100 ? 8.953 6.676 -0.856 1 94.81 100 ARG B CA 1
ATOM 2331 C C . ARG B 1 100 ? 10.352 6.859 -0.282 1 94.81 100 ARG B C 1
ATOM 2333 O O . ARG B 1 100 ? 10.594 7.781 0.502 1 94.81 100 ARG B O 1
ATOM 2340 N N . ILE B 1 101 ? 11.203 6.008 -0.722 1 94.06 101 ILE B N 1
ATOM 2341 C CA . ILE B 1 101 ? 12.586 6.078 -0.25 1 94.06 101 ILE B CA 1
ATOM 2342 C C . ILE B 1 101 ? 13.242 7.352 -0.771 1 94.06 101 ILE B C 1
ATOM 2344 O O . ILE B 1 101 ? 13.953 8.039 -0.033 1 94.06 101 ILE B O 1
ATOM 2348 N N . SER B 1 102 ? 13 7.637 -2.002 1 93.19 102 SER B N 1
ATOM 2349 C CA . SER B 1 102 ? 13.531 8.859 -2.588 1 93.19 102 SER B CA 1
ATOM 2350 C C . SER B 1 102 ? 13.008 10.094 -1.866 1 93.19 102 SER B C 1
ATOM 2352 O O . SER B 1 102 ? 13.75 11.047 -1.627 1 93.19 102 SER B O 1
ATOM 2354 N N . ALA B 1 103 ? 11.758 10.07 -1.544 1 95.12 103 ALA B N 1
ATOM 2355 C CA . ALA B 1 103 ? 11.172 11.172 -0.793 1 95.12 103 ALA B CA 1
ATOM 2356 C C . ALA B 1 103 ? 11.805 11.297 0.591 1 95.12 103 ALA B C 1
ATOM 2358 O O . ALA B 1 103 ? 12.07 12.398 1.066 1 95.12 103 ALA B O 1
ATOM 2359 N N . ALA B 1 104 ? 12.016 10.172 1.195 1 95.19 104 ALA B N 1
ATOM 2360 C CA . ALA B 1 104 ? 12.688 10.164 2.49 1 95.19 104 ALA B CA 1
ATOM 2361 C C . ALA B 1 104 ? 14.086 10.773 2.387 1 95.19 104 ALA B C 1
ATOM 2363 O O . ALA B 1 104 ? 14.461 11.609 3.213 1 95.19 104 ALA B O 1
ATOM 2364 N N . ARG B 1 105 ? 14.781 10.344 1.396 1 93.25 105 ARG B N 1
ATOM 2365 C CA . ARG B 1 105 ? 16.125 10.883 1.175 1 93.25 105 ARG B CA 1
ATOM 2366 C C . ARG B 1 105 ? 16.078 12.398 0.99 1 93.25 105 ARG B C 1
ATOM 2368 O O . ARG B 1 105 ? 16.906 13.125 1.553 1 93.25 105 ARG B O 1
ATOM 2375 N N . ALA B 1 106 ? 15.141 12.828 0.218 1 95.31 106 ALA B N 1
ATOM 2376 C CA . ALA B 1 106 ? 15.008 14.258 -0.047 1 95.31 106 ALA B CA 1
ATOM 2377 C C . ALA B 1 106 ? 14.688 15.023 1.232 1 95.31 106 ALA B C 1
ATOM 2379 O O . ALA B 1 106 ? 15.273 16.078 1.491 1 95.31 106 ALA B O 1
ATOM 2380 N N . TRP B 1 107 ? 13.812 14.492 2.018 1 97.06 107 TRP B N 1
ATOM 2381 C CA . TRP B 1 107 ? 13.398 15.156 3.25 1 97.06 107 TRP B CA 1
ATOM 2382 C C . TRP B 1 107 ? 14.539 15.195 4.258 1 97.06 107 TRP B C 1
ATOM 2384 O O . TRP B 1 107 ? 14.938 16.281 4.707 1 97.06 107 TRP B O 1
ATOM 2394 N N . PHE B 1 108 ? 15.141 14.078 4.559 1 95.62 108 PHE B N 1
ATOM 2395 C CA . PHE B 1 108 ? 16.156 13.984 5.598 1 95.62 108 PHE B CA 1
ATOM 2396 C C . PHE B 1 108 ? 17.469 14.594 5.129 1 95.62 108 PHE B C 1
ATOM 2398 O O . PHE B 1 108 ? 18.312 14.961 5.945 1 95.62 108 PHE B O 1
ATOM 2405 N N . GLY B 1 109 ? 17.594 14.734 3.816 1 94.06 109 GLY B N 1
ATOM 2406 C CA . GLY B 1 109 ? 18.781 15.328 3.234 1 94.06 109 GLY B CA 1
ATOM 2407 C C . GLY B 1 109 ? 18.641 16.812 2.99 1 94.06 109 GLY B C 1
ATOM 2408 O O . GLY B 1 109 ? 19.484 17.422 2.328 1 94.06 109 GLY B O 1
ATOM 2409 N N . ASP B 1 110 ? 17.562 17.438 3.344 1 96.81 110 ASP B N 1
ATOM 2410 C CA . ASP B 1 110 ? 17.328 18.875 3.283 1 96.81 110 ASP B CA 1
ATOM 2411 C C . ASP B 1 110 ? 17.062 19.328 1.852 1 96.81 110 ASP B C 1
ATOM 2413 O O . ASP B 1 110 ? 17.281 20.5 1.513 1 96.81 110 ASP B O 1
ATOM 2417 N N . GLU B 1 111 ? 16.609 18.406 1.05 1 96.69 111 GLU B N 1
ATOM 2418 C CA . GLU B 1 111 ? 16.328 18.75 -0.339 1 96.69 111 GLU B CA 1
ATOM 2419 C C . GLU B 1 111 ? 14.852 19.062 -0.537 1 96.69 111 GLU B C 1
ATOM 2421 O O . GLU B 1 111 ? 14.438 19.469 -1.626 1 96.69 111 GLU B O 1
ATOM 2426 N N . LEU B 1 112 ? 14.062 18.891 0.462 1 97.25 112 LEU B N 1
ATOM 2427 C CA . LEU B 1 112 ? 12.609 19.094 0.446 1 97.25 112 LEU B CA 1
ATOM 2428 C C . LEU B 1 112 ? 12.172 20 1.591 1 97.25 112 LEU B C 1
ATOM 2430 O O . LEU B 1 112 ? 12.672 19.875 2.711 1 97.25 112 LEU B O 1
ATOM 2434 N N . ALA B 1 113 ? 11.281 20.906 1.273 1 98.38 113 ALA B N 1
ATOM 2435 C CA . ALA B 1 113 ? 10.688 21.75 2.301 1 98.38 113 ALA B CA 1
ATOM 2436 C C . ALA B 1 113 ? 9.188 21.484 2.426 1 98.38 113 ALA B C 1
ATOM 2438 O O . ALA B 1 113 ? 8.523 21.172 1.438 1 98.38 113 ALA B O 1
ATOM 2439 N N . VAL B 1 114 ? 8.68 21.625 3.654 1 98.44 114 VAL B N 1
ATOM 2440 C CA . VAL B 1 114 ? 7.254 21.453 3.908 1 98.44 114 VAL B CA 1
ATOM 2441 C C . VAL B 1 114 ? 6.707 22.672 4.652 1 98.44 114 VAL B C 1
ATOM 2443 O O . VAL B 1 114 ? 7.477 23.469 5.188 1 98.44 114 VAL B O 1
ATOM 2446 N N . PRO B 1 115 ? 5.398 22.844 4.656 1 98.5 115 PRO B N 1
ATOM 2447 C CA . PRO B 1 115 ? 4.852 24 5.359 1 98.5 115 PRO B CA 1
ATOM 2448 C C . PRO B 1 115 ? 5.273 24.062 6.828 1 98.5 115 PRO B C 1
ATOM 2450 O O . PRO B 1 115 ? 5.129 23.078 7.551 1 98.5 115 PRO B O 1
ATOM 2453 N N . ALA B 1 116 ? 5.703 25.219 7.227 1 98.56 116 ALA B N 1
ATOM 2454 C CA . ALA B 1 116 ? 6.121 25.406 8.609 1 98.56 116 ALA B CA 1
ATOM 2455 C C . ALA B 1 116 ? 4.938 25.281 9.562 1 98.56 116 ALA B C 1
ATOM 2457 O O . ALA B 1 116 ? 5.098 24.875 10.719 1 98.56 116 ALA B O 1
ATOM 2458 N N . SER B 1 117 ? 3.762 25.562 9.008 1 98.19 117 SER B N 1
ATOM 2459 C CA . SER B 1 117 ? 2.547 25.562 9.82 1 98.19 117 SER B CA 1
ATOM 2460 C C . SER B 1 117 ? 2.197 24.141 10.273 1 98.19 117 SER B C 1
ATOM 2462 O O . SER B 1 117 ? 1.341 23.953 11.148 1 98.19 117 SER B O 1
ATOM 2464 N N . TRP B 1 118 ? 2.879 23.125 9.695 1 97.94 118 TRP B N 1
ATOM 2465 C CA . TRP B 1 118 ? 2.623 21.734 10.094 1 97.94 118 TRP B CA 1
ATOM 2466 C C . TRP B 1 118 ? 3.197 21.453 11.477 1 97.94 118 TRP B C 1
ATOM 2468 O O . TRP B 1 118 ? 2.887 20.422 12.078 1 97.94 118 TRP B O 1
ATOM 2478 N N . PHE B 1 119 ? 4.004 22.375 11.953 1 98.12 119 PHE B N 1
ATOM 2479 C CA . PHE B 1 119 ? 4.723 22.203 13.211 1 98.12 119 PHE B CA 1
ATOM 2480 C C . PHE B 1 119 ? 4.387 23.312 14.188 1 98.12 119 PHE B C 1
ATOM 2482 O O . PHE B 1 119 ? 3.883 24.375 13.789 1 98.12 119 PHE B O 1
ATOM 2489 N N . GLU B 1 120 ? 4.66 23 15.477 1 97.62 120 GLU B N 1
ATOM 2490 C CA . GLU B 1 120 ? 4.613 24.078 16.453 1 97.62 120 GLU B CA 1
ATOM 2491 C C . GLU B 1 120 ? 5.652 25.156 16.141 1 97.62 120 GLU B C 1
ATOM 2493 O O . GLU B 1 120 ? 6.773 24.844 15.742 1 97.62 120 GLU B O 1
ATOM 2498 N N . ALA B 1 121 ? 5.27 26.344 16.469 1 97.12 121 ALA B N 1
ATOM 2499 C CA . ALA B 1 121 ? 6.16 27.469 16.172 1 97.12 121 ALA B CA 1
ATOM 2500 C C . ALA B 1 121 ? 7.504 27.297 16.875 1 97.12 121 ALA B C 1
ATOM 2502 O O . ALA B 1 121 ? 8.547 27.609 16.312 1 97.12 121 ALA B O 1
ATOM 2503 N N . GLU B 1 122 ? 7.508 26.766 18.031 1 97.88 122 GLU B N 1
ATOM 2504 C CA . GLU B 1 122 ? 8.719 26.625 18.844 1 97.88 122 GLU B CA 1
ATOM 2505 C C . GLU B 1 122 ? 9.641 25.547 18.281 1 97.88 122 GLU B C 1
ATOM 2507 O O . GLU B 1 122 ? 10.812 25.484 18.641 1 97.88 122 GLU B O 1
ATOM 2512 N N . ASP B 1 123 ? 9.109 24.719 17.406 1 98.12 123 ASP B N 1
ATOM 2513 C CA . ASP B 1 123 ? 9.898 23.609 16.859 1 98.12 123 ASP B CA 1
ATOM 2514 C C . ASP B 1 123 ? 10.562 24 15.547 1 98.12 123 ASP B C 1
ATOM 2516 O O . ASP B 1 123 ? 11.312 23.203 14.969 1 98.12 123 ASP B O 1
ATOM 2520 N N . VAL B 1 124 ? 10.266 25.172 15.055 1 98.44 124 VAL B N 1
ATOM 2521 C CA . VAL B 1 124 ? 10.789 25.656 13.773 1 98.44 124 VAL B CA 1
ATOM 2522 C C . VAL B 1 124 ? 11.836 26.734 14.016 1 98.44 124 VAL B C 1
ATOM 2524 O O . VAL B 1 124 ? 11.539 27.781 14.602 1 98.44 124 VAL B O 1
ATOM 2527 N N . GLU B 1 125 ? 13 26.484 13.516 1 98.25 125 GLU B N 1
ATOM 2528 C CA . GLU B 1 125 ? 14.109 27.391 13.781 1 98.25 125 GLU B CA 1
ATOM 2529 C C . GLU B 1 125 ? 14.461 28.203 12.547 1 98.25 125 GLU B C 1
ATOM 2531 O O . GLU B 1 125 ? 14.922 29.344 12.656 1 98.25 125 GLU B O 1
ATOM 2536 N N . ARG B 1 126 ? 14.375 27.578 11.375 1 98.31 126 ARG B N 1
ATOM 2537 C CA . ARG B 1 126 ? 14.711 28.25 10.117 1 98.31 126 ARG B CA 1
ATOM 2538 C C . ARG B 1 126 ? 13.625 28.016 9.078 1 98.31 126 ARG B C 1
ATOM 2540 O O . ARG B 1 126 ? 13.203 26.875 8.852 1 98.31 126 ARG B O 1
ATOM 2547 N N . ILE B 1 127 ? 13.195 29.062 8.516 1 97.94 127 ILE B N 1
ATOM 2548 C CA . ILE B 1 127 ? 12.125 28.953 7.531 1 97.94 127 ILE B CA 1
ATOM 2549 C C . ILE B 1 127 ? 12.594 29.531 6.195 1 97.94 127 ILE B C 1
ATOM 2551 O O . ILE B 1 127 ? 13.617 30.203 6.129 1 97.94 127 ILE B O 1
ATOM 2555 N N . GLU B 1 128 ? 11.969 29.141 5.145 1 97.69 128 GLU B N 1
ATOM 2556 C CA . GLU B 1 128 ? 12.094 29.75 3.82 1 97.69 128 GLU B CA 1
ATOM 2557 C C . GLU B 1 128 ? 10.742 30.266 3.322 1 97.69 128 GLU B C 1
ATOM 2559 O O . GLU B 1 128 ? 9.742 29.531 3.365 1 97.69 128 GLU B O 1
ATOM 2564 N N . ASP B 1 129 ? 10.688 31.516 2.879 1 97.06 129 ASP B N 1
ATOM 2565 C CA . ASP B 1 129 ? 9.445 32.125 2.393 1 97.06 129 ASP B CA 1
ATOM 2566 C C . ASP B 1 129 ? 9.133 31.656 0.974 1 97.06 129 ASP B C 1
ATOM 2568 O O . ASP B 1 129 ? 10.023 31.594 0.119 1 97.06 129 ASP B O 1
ATOM 2572 N N . THR B 1 130 ? 7.906 31.172 0.817 1 96.56 130 THR B N 1
ATOM 2573 C CA . THR B 1 130 ? 7.418 30.781 -0.497 1 96.56 130 THR B CA 1
ATOM 2574 C C . THR B 1 130 ? 6.125 31.516 -0.84 1 96.56 130 THR B C 1
ATOM 2576 O O . THR B 1 130 ? 5.598 32.281 -0.017 1 96.56 130 THR B O 1
ATOM 2579 N N . ASP B 1 131 ? 5.633 31.312 -2.037 1 96.5 131 ASP B N 1
ATOM 2580 C CA . ASP B 1 131 ? 4.359 31.891 -2.447 1 96.5 131 ASP B CA 1
ATOM 2581 C C . ASP B 1 131 ? 3.207 31.344 -1.607 1 96.5 131 ASP B C 1
ATOM 2583 O O . ASP B 1 131 ? 2.164 31.984 -1.477 1 96.5 131 ASP B O 1
ATOM 2587 N N . ASP B 1 132 ? 3.451 30.188 -1.019 1 97.06 132 ASP B N 1
ATOM 2588 C CA . ASP B 1 132 ? 2.43 29.547 -0.2 1 97.06 132 ASP B CA 1
ATOM 2589 C C . ASP B 1 132 ? 2.666 29.812 1.285 1 97.06 132 ASP B C 1
ATOM 2591 O O . ASP B 1 132 ? 2.123 29.109 2.141 1 97.06 132 ASP B O 1
ATOM 2595 N N . GLY B 1 133 ? 3.518 30.703 1.615 1 96.75 133 GLY B N 1
ATOM 2596 C CA . GLY B 1 133 ? 3.85 30.938 3.012 1 96.75 133 GLY B CA 1
ATOM 2597 C C . GLY B 1 133 ? 5.172 30.328 3.424 1 96.75 133 GLY B C 1
ATOM 2598 O O . GLY B 1 133 ? 5.953 29.891 2.572 1 96.75 133 GLY B O 1
ATOM 2599 N N . PRO B 1 134 ? 5.445 30.312 4.719 1 98.12 134 PRO B N 1
ATOM 2600 C CA . PRO B 1 134 ? 6.73 29.797 5.203 1 98.12 134 PRO B CA 1
ATOM 2601 C C . PRO B 1 134 ? 6.824 28.281 5.133 1 98.12 134 PRO B C 1
ATOM 2603 O O . PRO B 1 134 ? 5.875 27.578 5.5 1 98.12 134 PRO B O 1
ATOM 2606 N N . TYR B 1 135 ? 7.914 27.828 4.648 1 98.69 135 TYR B N 1
ATOM 2607 C CA . TYR B 1 135 ? 8.25 26.406 4.629 1 98.69 135 TYR B CA 1
ATOM 2608 C C . TYR B 1 135 ? 9.492 26.125 5.469 1 98.69 135 TYR B C 1
ATOM 2610 O O . TYR B 1 135 ? 10.242 27.047 5.793 1 98.69 135 TYR B O 1
ATOM 2618 N N . VAL B 1 136 ? 9.68 24.906 5.859 1 98.75 136 VAL B N 1
ATOM 2619 C CA . VAL B 1 136 ? 10.82 24.5 6.672 1 98.75 136 VAL B CA 1
ATOM 2620 C C . VAL B 1 136 ? 11.43 23.219 6.109 1 98.75 136 VAL B C 1
ATOM 2622 O O . VAL B 1 136 ? 10.711 22.328 5.676 1 98.75 136 VAL B O 1
ATOM 2625 N N . ARG B 1 137 ? 12.719 23.172 6.07 1 98.56 137 ARG B N 1
ATOM 2626 C CA . ARG B 1 137 ? 13.461 21.953 5.75 1 98.56 137 ARG B CA 1
ATOM 2627 C C . ARG B 1 137 ? 13.805 21.172 7.016 1 98.56 137 ARG B C 1
ATOM 2629 O O . ARG B 1 137 ? 13.57 21.656 8.125 1 98.56 137 ARG B O 1
ATOM 2636 N N . TRP B 1 138 ? 14.297 19.953 6.777 1 98.06 138 TRP B N 1
ATOM 2637 C CA . TRP B 1 138 ? 14.648 19.078 7.891 1 98.06 138 TRP B CA 1
ATOM 2638 C C . TRP B 1 138 ? 15.57 19.781 8.875 1 98.06 138 TRP B C 1
ATOM 2640 O O . TRP B 1 138 ? 15.297 19.797 10.078 1 98.06 138 TRP B O 1
ATOM 2650 N N . SER B 1 139 ? 16.625 20.406 8.438 1 97.94 139 SER B N 1
ATOM 2651 C CA . SER B 1 139 ? 17.641 21.047 9.266 1 97.94 139 SER B CA 1
ATOM 2652 C C . SER B 1 139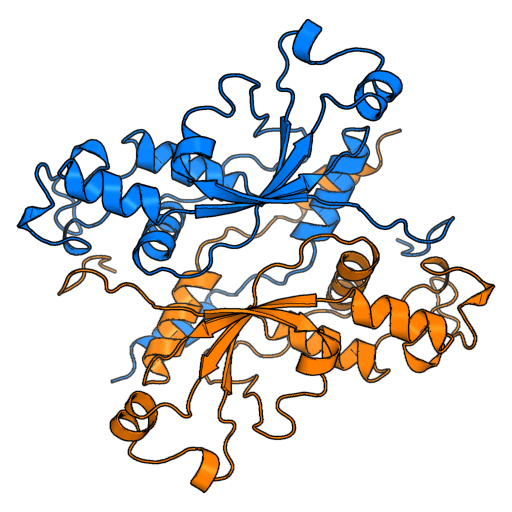 ? 17.078 22.297 9.945 1 97.94 139 SER B C 1
ATOM 2654 O O . SER B 1 139 ? 17.703 22.844 10.867 1 97.94 139 SER B O 1
ATOM 2656 N N . GLY B 1 140 ? 15.93 22.734 9.5 1 98.69 140 GLY B N 1
ATOM 2657 C CA . GLY B 1 140 ? 15.32 23.922 10.078 1 98.69 140 GLY B CA 1
ATOM 2658 C C . GLY B 1 140 ? 14.477 23.609 11.305 1 98.69 140 GLY B C 1
ATOM 2659 O O . GLY B 1 140 ? 13.992 24.531 11.977 1 98.69 140 GLY B O 1
ATOM 2660 N N . LEU B 1 141 ? 14.281 22.359 11.617 1 98.62 141 LEU B N 1
ATOM 2661 C CA . LEU B 1 141 ? 13.578 21.938 12.82 1 98.62 141 LEU B CA 1
ATOM 2662 C C . LEU B 1 141 ? 14.531 21.844 14 1 98.62 141 LEU B C 1
ATOM 2664 O O . LEU B 1 141 ? 15.727 21.609 13.82 1 98.62 141 LEU B O 1
ATOM 2668 N N . THR B 1 142 ? 13.969 22.062 15.195 1 98.5 142 THR B N 1
ATOM 2669 C CA . THR B 1 142 ? 14.766 21.828 16.391 1 98.5 142 THR B CA 1
ATOM 2670 C C . THR B 1 142 ? 15.18 20.375 16.5 1 98.5 142 THR B C 1
ATOM 2672 O O . THR B 1 142 ? 14.531 19.484 15.93 1 98.5 142 THR B O 1
ATOM 2675 N N . LEU B 1 143 ? 16.234 20.094 17.203 1 97.62 143 LEU B N 1
ATOM 2676 C CA . LEU B 1 143 ? 16.734 18.734 17.359 1 97.62 143 LEU B CA 1
ATOM 2677 C C . LEU B 1 143 ? 15.68 17.828 17.984 1 97.62 143 LEU B C 1
ATOM 2679 O O . LEU B 1 143 ? 15.461 16.719 17.516 1 97.62 143 LEU B O 1
ATOM 2683 N N . PRO B 1 144 ? 14.992 18.328 19.047 1 97.75 144 PRO B N 1
ATOM 2684 C CA . PRO B 1 144 ? 13.938 17.484 19.609 1 97.75 144 PRO B CA 1
ATOM 2685 C C . PRO B 1 144 ? 12.859 17.125 18.594 1 97.75 144 PRO B C 1
ATOM 2687 O O . PRO B 1 144 ? 12.383 15.992 18.562 1 97.75 144 PRO B O 1
ATOM 2690 N N . ARG B 1 145 ? 12.492 18.078 17.734 1 97.31 145 ARG B N 1
ATOM 2691 C CA . ARG B 1 145 ? 11.461 17.812 16.75 1 97.31 145 ARG B CA 1
ATOM 2692 C C . ARG B 1 145 ? 11.969 16.875 15.656 1 97.31 145 ARG B C 1
ATOM 2694 O O . ARG B 1 145 ? 11.227 16.031 15.156 1 97.31 145 ARG B O 1
ATOM 2701 N N . GLN B 1 146 ? 13.219 17 15.289 1 97.19 146 GLN B N 1
ATOM 2702 C CA . GLN B 1 146 ? 13.82 16.047 14.352 1 97.19 146 GLN B CA 1
ATOM 2703 C C . GLN B 1 146 ? 13.742 14.625 14.883 1 97.19 146 GLN B C 1
ATOM 2705 O O . GLN B 1 146 ? 13.328 13.711 14.172 1 97.19 146 GLN B O 1
ATOM 2710 N N . ARG B 1 147 ? 14.102 14.484 16.078 1 95.81 147 ARG B N 1
ATOM 2711 C CA . ARG B 1 147 ? 14.102 13.164 16.703 1 95.81 147 ARG B CA 1
ATOM 2712 C C . ARG B 1 147 ? 12.688 12.594 16.781 1 95.81 147 ARG B C 1
ATOM 2714 O O . ARG B 1 147 ? 12.469 11.422 16.469 1 95.81 147 ARG B O 1
ATOM 2721 N N . HIS B 1 148 ? 11.797 13.469 17.141 1 95 148 HIS B N 1
ATOM 2722 C CA . HIS B 1 148 ? 10.398 13.062 17.234 1 95 148 HIS B CA 1
ATOM 2723 C C . HIS B 1 148 ? 9.875 12.594 15.883 1 95 148 HIS B C 1
ATOM 2725 O O . HIS B 1 148 ? 9.25 11.531 15.789 1 95 148 HIS B O 1
ATOM 2731 N N . PHE B 1 149 ? 10.156 13.32 14.867 1 95.06 149 PHE B N 1
ATOM 2732 C CA . PHE B 1 149 ? 9.703 12.984 13.523 1 95.06 149 PHE B CA 1
ATOM 2733 C C . PHE B 1 149 ? 10.359 11.695 13.047 1 95.06 149 PHE B C 1
ATOM 2735 O O . PHE B 1 149 ? 9.68 10.797 12.531 1 95.06 149 PHE B O 1
ATOM 2742 N N . ALA B 1 150 ? 11.641 11.641 13.203 1 93.5 150 ALA B N 1
ATOM 2743 C CA . ALA B 1 150 ? 12.391 10.477 12.719 1 93.5 150 ALA B CA 1
ATOM 2744 C C . ALA B 1 150 ? 11.891 9.195 13.383 1 93.5 150 ALA B C 1
ATOM 2746 O O . ALA B 1 150 ? 11.844 8.141 12.75 1 93.5 150 ALA B O 1
ATOM 2747 N N . ASN B 1 151 ? 11.484 9.266 14.594 1 91.12 151 ASN B N 1
ATOM 2748 C CA . ASN B 1 151 ? 11.016 8.109 15.352 1 91.12 151 ASN B CA 1
ATOM 2749 C C . ASN B 1 151 ? 9.633 7.66 14.898 1 91.12 151 ASN B C 1
ATOM 2751 O O . ASN B 1 151 ? 9.234 6.516 15.133 1 91.12 151 ASN B O 1
ATOM 2755 N N . ARG B 1 152 ? 8.969 8.555 14.211 1 89.56 152 ARG B N 1
ATOM 2756 C CA . ARG B 1 152 ? 7.602 8.242 13.797 1 89.56 152 ARG B CA 1
ATOM 2757 C C . ARG B 1 152 ? 7.547 7.852 12.32 1 89.56 152 ARG B C 1
ATOM 2759 O O . ARG B 1 152 ? 6.645 7.129 11.898 1 89.56 152 ARG B O 1
ATOM 2766 N N . ALA B 1 153 ? 8.484 8.383 11.617 1 93.81 153 ALA B N 1
ATOM 2767 C CA . ALA B 1 153 ? 8.523 8.078 10.195 1 93.81 153 ALA B CA 1
ATOM 2768 C C . ALA B 1 153 ? 9.094 6.68 9.945 1 93.81 153 ALA B C 1
ATOM 2770 O O . ALA B 1 153 ? 10.312 6.5 9.906 1 93.81 153 ALA B O 1
ATOM 2771 N N . HIS B 1 154 ? 8.188 5.699 9.812 1 93.06 154 HIS B N 1
ATOM 2772 C CA . HIS B 1 154 ? 8.602 4.316 9.594 1 93.06 154 HIS B CA 1
ATOM 2773 C C . HIS B 1 154 ? 8.047 3.771 8.281 1 93.06 154 HIS B C 1
ATOM 2775 O O . HIS B 1 154 ? 7.027 4.254 7.789 1 93.06 154 HIS B O 1
ATOM 2781 N N . LEU B 1 155 ? 8.781 2.836 7.789 1 91.44 155 LEU B N 1
ATOM 2782 C CA . LEU B 1 155 ? 8.344 2.045 6.645 1 91.44 155 LEU B CA 1
ATOM 2783 C C . LEU B 1 155 ? 8.336 0.558 6.984 1 91.44 155 LEU B C 1
ATOM 2785 O O . LEU B 1 155 ? 9.258 0.059 7.633 1 91.44 155 LEU B O 1
ATOM 2789 N N . THR B 1 156 ? 7.227 -0.067 6.672 1 92.62 156 THR B N 1
ATOM 2790 C CA . THR B 1 156 ? 7.234 -1.525 6.703 1 92.62 156 THR B CA 1
ATOM 2791 C C . THR B 1 156 ? 8.023 -2.09 5.527 1 92.62 156 THR B C 1
ATOM 2793 O O . THR B 1 156 ? 7.699 -1.82 4.367 1 92.62 156 THR B O 1
ATOM 2796 N N . VAL B 1 157 ? 9.078 -2.875 5.875 1 93.62 157 VAL B N 1
ATOM 2797 C CA . VAL B 1 157 ? 9.953 -3.416 4.844 1 93.62 157 VAL B CA 1
ATOM 2798 C C . VAL B 1 157 ? 9.773 -4.93 4.75 1 93.62 157 VAL B C 1
ATOM 2800 O O . VAL B 1 157 ? 9.961 -5.648 5.734 1 93.62 157 VAL B O 1
ATOM 2803 N N . ALA B 1 158 ? 9.328 -5.371 3.596 1 95.25 158 ALA B N 1
ATOM 2804 C CA . ALA B 1 158 ? 9.359 -6.793 3.262 1 95.25 158 ALA B CA 1
ATOM 2805 C C . ALA B 1 158 ? 10.617 -7.145 2.479 1 95.25 158 ALA B C 1
ATOM 2807 O O . ALA B 1 158 ? 10.93 -6.508 1.468 1 95.25 158 ALA B O 1
ATOM 2808 N N . THR B 1 159 ? 11.383 -8.125 2.947 1 95.81 159 THR B N 1
ATOM 2809 C CA . THR B 1 159 ? 12.625 -8.508 2.291 1 95.81 159 THR B CA 1
ATOM 2810 C C . THR B 1 159 ? 12.484 -9.875 1.626 1 95.81 159 THR B C 1
ATOM 2812 O O . THR B 1 159 ? 12.227 -10.875 2.299 1 95.81 159 THR B O 1
ATOM 2815 N N . ALA B 1 160 ? 12.617 -9.875 0.366 1 96.31 160 ALA B N 1
ATOM 2816 C CA . ALA B 1 160 ? 12.617 -11.102 -0.419 1 96.31 160 ALA B CA 1
ATOM 2817 C C . ALA B 1 160 ? 14.023 -11.68 -0.546 1 96.31 160 ALA B C 1
ATOM 2819 O O . ALA B 1 160 ? 15.008 -11 -0.227 1 96.31 160 ALA B O 1
ATOM 2820 N N . ARG B 1 161 ? 14.133 -12.953 -0.972 1 96.12 161 ARG B N 1
ATOM 2821 C CA . ARG B 1 161 ? 15.391 -13.648 -1.225 1 96.12 161 ARG B CA 1
ATOM 2822 C C . ARG B 1 161 ? 15.352 -14.391 -2.555 1 96.12 161 ARG B C 1
ATOM 2824 O O . ARG B 1 161 ? 15.742 -15.555 -2.631 1 96.12 161 ARG B O 1
ATOM 2831 N N . VAL B 1 162 ? 14.875 -13.648 -3.514 1 95.75 162 VAL B N 1
ATOM 2832 C CA . VAL B 1 162 ? 14.844 -14.273 -4.832 1 95.75 162 VAL B CA 1
ATOM 2833 C C . VAL B 1 162 ? 16.234 -14.195 -5.473 1 95.75 162 VAL B C 1
ATOM 2835 O O . VAL B 1 162 ? 17.047 -13.352 -5.105 1 95.75 162 VAL B O 1
ATOM 2838 N N . ALA B 1 163 ? 16.469 -15.016 -6.48 1 95.62 163 ALA B N 1
ATOM 2839 C CA . ALA B 1 163 ? 17.844 -15.305 -6.887 1 95.62 163 ALA B CA 1
ATOM 2840 C C . ALA B 1 163 ? 18.234 -14.492 -8.117 1 95.62 163 ALA B C 1
ATOM 2842 O O . ALA B 1 163 ? 19.406 -14.398 -8.469 1 95.62 163 ALA B O 1
ATOM 2843 N N . THR B 1 164 ? 17.281 -13.906 -8.836 1 96.06 164 THR B N 1
ATOM 2844 C CA . THR B 1 164 ? 17.625 -13.25 -10.094 1 96.06 164 THR B CA 1
ATOM 2845 C C . THR B 1 164 ? 16.875 -11.922 -10.227 1 96.06 164 THR B C 1
ATOM 2847 O O . THR B 1 164 ? 15.844 -11.719 -9.578 1 96.06 164 THR B O 1
ATOM 2850 N N . VAL B 1 165 ? 17.375 -11.109 -11.125 1 96.75 165 VAL B N 1
ATOM 2851 C CA . VAL B 1 165 ? 16.734 -9.836 -11.445 1 96.75 165 VAL B CA 1
ATOM 2852 C C . VAL B 1 165 ? 15.367 -10.086 -12.078 1 96.75 165 VAL B C 1
ATOM 2854 O O . VAL B 1 165 ? 14.414 -9.336 -11.844 1 96.75 165 VAL B O 1
ATOM 2857 N N . GLN B 1 166 ? 15.258 -11.227 -12.812 1 96.62 166 GLN B N 1
ATOM 2858 C CA . GLN B 1 166 ? 13.984 -11.602 -13.43 1 96.62 166 GLN B CA 1
ATOM 2859 C C . GLN B 1 166 ? 12.922 -11.867 -12.367 1 96.62 166 GLN B C 1
ATOM 2861 O O . GLN B 1 166 ? 11.773 -11.445 -12.516 1 96.62 166 GLN B O 1
ATOM 2866 N N . GLU B 1 167 ? 13.344 -12.484 -11.336 1 95.25 167 GLU B N 1
ATOM 2867 C CA . GLU B 1 167 ? 12.422 -12.773 -10.242 1 95.25 167 GLU B CA 1
ATOM 2868 C C . GLU B 1 167 ? 12.031 -11.5 -9.5 1 95.25 167 GLU B C 1
ATOM 2870 O O . GLU B 1 167 ? 10.883 -11.344 -9.078 1 95.25 167 GLU B O 1
ATOM 2875 N N . GLU B 1 168 ? 13.016 -10.586 -9.336 1 96.69 168 GLU B N 1
ATOM 2876 C CA . GLU B 1 168 ? 12.703 -9.273 -8.789 1 96.69 168 GLU B CA 1
ATOM 2877 C C . GLU B 1 168 ? 11.625 -8.57 -9.617 1 96.69 168 GLU B C 1
ATOM 2879 O O . GLU B 1 168 ? 10.641 -8.078 -9.07 1 96.69 168 GLU B O 1
ATOM 2884 N N . ALA B 1 169 ? 11.836 -8.617 -10.898 1 97.25 169 ALA B N 1
ATOM 2885 C CA . ALA B 1 169 ? 10.938 -7.938 -11.828 1 97.25 169 ALA B CA 1
ATOM 2886 C C . ALA B 1 169 ? 9.539 -8.555 -11.789 1 97.25 169 ALA B C 1
ATOM 2888 O O . ALA B 1 169 ? 8.539 -7.848 -11.898 1 97.25 169 ALA B O 1
ATOM 2889 N N . ALA B 1 170 ? 9.469 -9.836 -11.609 1 93.62 170 ALA B N 1
ATOM 2890 C CA . ALA B 1 170 ? 8.18 -10.523 -11.523 1 93.62 170 ALA B CA 1
ATOM 2891 C C . ALA B 1 170 ? 7.387 -10.055 -10.312 1 93.62 170 ALA B C 1
ATOM 2893 O O . ALA B 1 170 ? 6.176 -9.844 -10.398 1 93.62 170 ALA B O 1
ATOM 2894 N N . ILE B 1 171 ? 8.094 -9.906 -9.188 1 94.5 171 ILE B N 1
ATOM 2895 C CA . ILE B 1 171 ? 7.445 -9.398 -7.984 1 94.5 171 ILE B CA 1
ATOM 2896 C C . ILE B 1 171 ? 6.973 -7.965 -8.227 1 94.5 171 ILE B C 1
ATOM 2898 O O . ILE B 1 171 ? 5.848 -7.609 -7.867 1 94.5 171 ILE B O 1
ATOM 2902 N N . TYR B 1 172 ? 7.852 -7.195 -8.867 1 96.31 172 TYR B N 1
ATOM 2903 C CA . TYR B 1 172 ? 7.527 -5.809 -9.188 1 96.31 172 TYR B CA 1
ATOM 2904 C C . TYR B 1 172 ? 6.25 -5.723 -10.008 1 96.31 172 TYR B C 1
ATOM 2906 O O . TYR B 1 172 ? 5.359 -4.922 -9.711 1 96.31 172 TYR B O 1
ATOM 2914 N N . VAL B 1 173 ? 6.109 -6.523 -11.055 1 92.88 173 VAL B N 1
ATOM 2915 C CA . VAL B 1 173 ? 4.961 -6.535 -11.953 1 92.88 173 VAL B CA 1
ATOM 2916 C C . VAL B 1 173 ? 3.699 -6.906 -11.172 1 92.88 173 VAL B C 1
ATOM 2918 O O . VAL B 1 173 ? 2.656 -6.266 -11.328 1 92.88 173 VAL B O 1
ATOM 2921 N N . LEU B 1 174 ? 3.846 -7.883 -10.391 1 90.5 174 LEU B N 1
ATOM 2922 C CA . LEU B 1 174 ? 2.705 -8.375 -9.625 1 90.5 174 LEU B CA 1
ATOM 2923 C C . LEU B 1 174 ? 2.193 -7.305 -8.664 1 90.5 174 LEU B C 1
ATOM 2925 O O . LEU B 1 174 ? 0.991 -7.043 -8.609 1 90.5 174 LEU B O 1
ATOM 2929 N N . VAL B 1 175 ? 3.078 -6.68 -7.953 1 90.44 175 VAL B N 1
ATOM 2930 C CA . VAL B 1 175 ? 2.732 -5.723 -6.91 1 90.44 175 VAL B CA 1
ATOM 2931 C C . VAL B 1 175 ? 2.152 -4.457 -7.539 1 90.44 175 VAL B C 1
ATOM 2933 O O . VAL B 1 175 ? 1.168 -3.906 -7.039 1 90.44 175 VAL B O 1
ATOM 2936 N N . ASN B 1 176 ? 2.713 -4.043 -8.695 1 88.31 176 ASN B N 1
ATOM 2937 C CA . ASN B 1 176 ? 2.352 -2.742 -9.25 1 88.31 176 ASN B CA 1
ATOM 2938 C C . ASN B 1 176 ? 1.255 -2.869 -10.305 1 88.31 176 ASN B C 1
ATOM 2940 O O . ASN B 1 176 ? 0.665 -1.868 -10.719 1 88.31 176 ASN B O 1
ATOM 2944 N N . GLY B 1 177 ? 1.003 -4.02 -10.789 1 79.94 177 GLY B N 1
ATOM 2945 C CA . GLY B 1 177 ? 0.006 -4.223 -11.836 1 79.94 177 GLY B CA 1
ATOM 2946 C C . GLY B 1 177 ? -1.407 -4.324 -11.289 1 79.94 177 GLY B C 1
ATOM 2947 O O . GLY B 1 177 ? -2.369 -4.391 -12.062 1 79.94 177 GLY B O 1
ATOM 2948 N N . GLY B 1 178 ? -1.614 -4.301 -10.086 1 72.94 178 GLY B N 1
ATOM 2949 C CA . GLY B 1 178 ? -2.877 -4.734 -9.508 1 72.94 178 GLY B CA 1
ATOM 2950 C C . GLY B 1 178 ? -3.855 -3.594 -9.289 1 72.94 178 GLY B C 1
ATOM 2951 O O . GLY B 1 178 ? -5.012 -3.822 -8.93 1 72.94 178 GLY B O 1
ATOM 2952 N N . GLY B 1 179 ? -3.441 -2.352 -9.633 1 81.06 179 GLY B N 1
ATOM 2953 C CA . GLY B 1 179 ? -4.414 -1.348 -9.227 1 81.06 179 GLY B CA 1
ATOM 2954 C C . GLY B 1 179 ? -4.828 -0.426 -10.359 1 81.06 179 GLY B C 1
ATOM 2955 O O . GLY B 1 179 ? -4.215 -0.431 -11.43 1 81.06 179 GLY B O 1
ATOM 2956 N N . THR B 1 180 ? -6.07 0.103 -10.203 1 87.12 180 THR B N 1
ATOM 2957 C CA . THR B 1 180 ? -6.547 1.155 -11.094 1 87.12 180 THR B CA 1
ATOM 2958 C C . THR B 1 180 ? -6.293 2.533 -10.484 1 87.12 180 THR B C 1
ATOM 2960 O O . THR B 1 180 ? -6.719 2.807 -9.359 1 87.12 180 THR B O 1
ATOM 2963 N N . PRO B 1 181 ? -5.602 3.332 -11.242 1 86.19 181 PRO B N 1
ATOM 2964 C CA . PRO B 1 181 ? -5.309 4.66 -10.695 1 86.19 181 PRO B CA 1
ATOM 2965 C C . PRO B 1 181 ? -6.57 5.473 -10.414 1 86.19 181 PRO B C 1
ATOM 2967 O O . PRO B 1 181 ? -7.559 5.363 -11.148 1 86.19 181 PRO B O 1
ATOM 2970 N N . GLN B 1 182 ? -6.473 6.27 -9.328 1 88.12 182 GLN B N 1
ATOM 2971 C CA . GLN B 1 182 ? -7.527 7.25 -9.086 1 88.12 182 GLN B CA 1
ATOM 2972 C C . GLN B 1 182 ? -7.594 8.281 -10.211 1 88.12 182 GLN B C 1
ATOM 2974 O O . GLN B 1 182 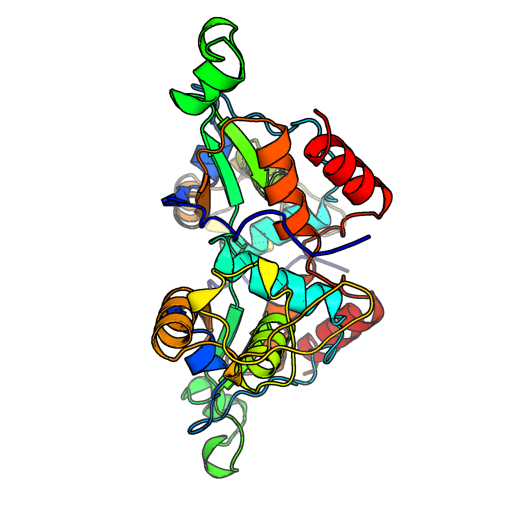? -6.562 8.75 -10.688 1 88.12 182 GLN B O 1
ATOM 2979 N N . THR B 1 183 ? -8.836 8.547 -10.641 1 89.94 183 THR B N 1
ATOM 2980 C CA . THR B 1 183 ? -8.992 9.609 -11.625 1 89.94 183 THR B CA 1
ATOM 2981 C C . THR B 1 183 ? -8.992 10.977 -10.961 1 89.94 183 THR B C 1
ATOM 2983 O O . THR B 1 183 ? -9.125 11.078 -9.742 1 89.94 183 THR B O 1
ATOM 2986 N N . GLU B 1 184 ? -8.766 11.969 -11.789 1 89.81 184 GLU B N 1
ATOM 2987 C CA . GLU B 1 184 ? -8.875 13.328 -11.266 1 89.81 184 GLU B CA 1
ATOM 2988 C C . GLU B 1 184 ? -10.266 13.586 -10.688 1 89.81 184 GLU B C 1
ATOM 2990 O O . GLU B 1 184 ? -10.406 14.258 -9.664 1 89.81 184 GLU B O 1
ATOM 2995 N N . ALA B 1 185 ? -11.273 13.078 -11.367 1 93.25 185 ALA B N 1
ATOM 2996 C CA . ALA B 1 185 ? -12.648 13.258 -10.914 1 93.25 185 ALA B CA 1
ATOM 2997 C C . ALA B 1 185 ? -12.867 12.602 -9.555 1 93.25 185 ALA B C 1
ATOM 2999 O O . ALA B 1 185 ? -13.531 13.164 -8.68 1 93.25 185 ALA B O 1
ATOM 3000 N N . ASP B 1 186 ? -12.344 11.398 -9.344 1 92.25 186 ASP B N 1
ATOM 3001 C CA . ASP B 1 186 ? -12.43 10.703 -8.062 1 92.25 186 ASP B CA 1
ATOM 3002 C C . ASP B 1 186 ? -11.828 11.539 -6.941 1 92.25 186 ASP B C 1
ATOM 3004 O O . ASP B 1 186 ? -12.445 11.719 -5.891 1 92.25 186 ASP B O 1
ATOM 3008 N N . MET B 1 187 ? -10.648 12.094 -7.211 1 91.75 187 MET B N 1
ATOM 3009 C CA . MET B 1 187 ? -9.914 12.844 -6.191 1 91.75 187 MET B CA 1
ATOM 3010 C C . MET B 1 187 ? -10.602 14.172 -5.891 1 91.75 187 MET B C 1
ATOM 3012 O O . MET B 1 187 ? -10.617 14.625 -4.746 1 91.75 187 MET B O 1
ATOM 3016 N N . THR B 1 188 ? -11.141 14.734 -6.934 1 93.19 188 THR B N 1
ATOM 3017 C CA . THR B 1 188 ? -11.898 15.961 -6.75 1 93.19 188 THR B CA 1
ATOM 3018 C C . THR B 1 188 ? -13.133 15.719 -5.883 1 93.19 188 THR B C 1
ATOM 3020 O O . THR B 1 188 ? -13.43 16.5 -4.98 1 93.19 188 THR B O 1
ATOM 3023 N N . ASN B 1 189 ? -13.82 14.633 -6.145 1 95.06 189 ASN B N 1
ATOM 3024 C CA . ASN B 1 189 ? -14.969 14.273 -5.324 1 95.06 189 ASN B CA 1
ATOM 3025 C C . ASN B 1 189 ? -14.578 14.062 -3.867 1 95.06 189 ASN B C 1
ATOM 3027 O O . ASN B 1 189 ? -15.219 14.594 -2.963 1 95.06 189 ASN B O 1
ATOM 3031 N N . ALA B 1 190 ? -13.547 13.289 -3.65 1 95.06 190 ALA B N 1
ATOM 3032 C CA . ALA B 1 190 ? -13.094 13.008 -2.291 1 95.06 190 ALA B CA 1
ATOM 3033 C C . ALA B 1 190 ? -12.703 14.289 -1.565 1 95.06 190 ALA B C 1
ATOM 3035 O O . ALA B 1 190 ? -13.047 14.477 -0.394 1 95.06 190 ALA B O 1
ATOM 3036 N N . ALA B 1 191 ? -11.984 15.195 -2.299 1 92.88 191 ALA B N 1
ATOM 3037 C CA . ALA B 1 191 ? -11.586 16.469 -1.724 1 92.88 191 ALA B CA 1
ATOM 3038 C C . ALA B 1 191 ? -12.812 17.312 -1.364 1 92.88 191 ALA B C 1
ATOM 3040 O O . ALA B 1 191 ? -12.812 18.016 -0.345 1 92.88 191 ALA B O 1
ATOM 3041 N N . ARG B 1 192 ? -13.781 17.25 -2.23 1 95.88 192 ARG B N 1
ATOM 3042 C CA . ARG B 1 192 ? -15.031 17.969 -1.977 1 95.88 192 ARG B CA 1
ATOM 3043 C C . ARG B 1 192 ? -15.711 17.453 -0.712 1 95.88 192 ARG B C 1
ATOM 3045 O O . ARG B 1 192 ? -16.156 18.25 0.122 1 95.88 192 ARG B O 1
ATOM 3052 N N . VAL B 1 193 ? -15.789 16.188 -0.514 1 96.38 193 VAL B N 1
ATOM 3053 C CA . VAL B 1 193 ? -16.375 15.586 0.676 1 96.38 193 VAL B CA 1
ATOM 3054 C C . VAL B 1 193 ? -15.602 16.016 1.917 1 96.38 193 VAL B C 1
ATOM 3056 O O . VAL B 1 193 ? -16.188 16.375 2.938 1 96.38 193 VAL B O 1
ATOM 3059 N N . ALA B 1 194 ? -14.289 16.016 1.827 1 94.12 194 ALA B N 1
ATOM 3060 C CA . ALA B 1 194 ? -13.422 16.359 2.945 1 94.12 194 ALA B CA 1
ATOM 3061 C C . ALA B 1 194 ? -13.633 17.812 3.367 1 94.12 194 ALA B C 1
ATOM 3063 O O . ALA B 1 194 ? -13.484 18.156 4.543 1 94.12 194 ALA B O 1
ATOM 3064 N N . ALA B 1 195 ? -14.047 18.609 2.438 1 92.19 195 ALA B N 1
ATOM 3065 C CA . ALA B 1 195 ? -14.156 20.047 2.674 1 92.19 195 ALA B CA 1
ATOM 3066 C C . ALA B 1 195 ? -15.562 20.422 3.123 1 92.19 195 ALA B C 1
ATOM 3068 O O . ALA B 1 195 ? -15.805 21.578 3.51 1 92.19 195 ALA B O 1
ATOM 3069 N N . GLN B 1 196 ? -16.422 19.438 2.912 1 87.69 196 GLN B N 1
ATOM 3070 C CA . GLN B 1 196 ? -17.812 19.766 3.227 1 87.69 196 GLN B CA 1
ATOM 3071 C C . GLN B 1 196 ? -17.984 20.094 4.707 1 87.69 196 GLN B C 1
ATOM 3073 O O . GLN B 1 196 ? -17.391 19.438 5.566 1 87.69 196 GLN B O 1
ATOM 3078 N N . GLN B 1 197 ? -18.484 21.328 5.07 1 66.94 197 GLN B N 1
ATOM 3079 C CA . GLN B 1 197 ? -18.828 21.859 6.391 1 66.94 197 GLN B CA 1
ATOM 3080 C C . GLN B 1 197 ? -20.109 21.219 6.906 1 66.94 197 GLN B C 1
ATOM 3082 O O . GLN B 1 197 ? -21 20.891 6.121 1 66.94 197 GLN B O 1
#

InterPro domains:
  IPR004919 GmrSD restriction endonucleases, N-terminal domain [PF03235] (35-110)

Secondary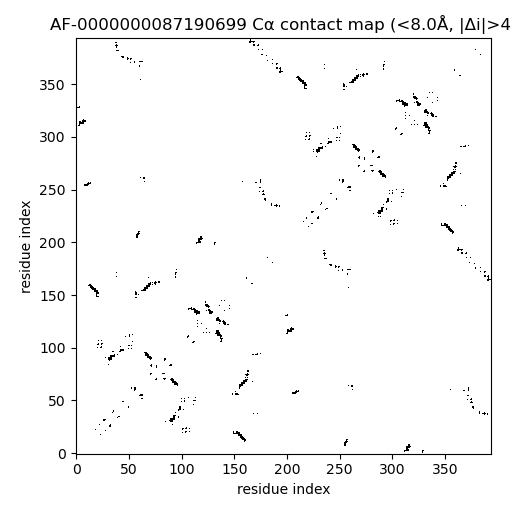 structure (DSSP, 8-state):
-----SSPPPPP--EEEEEEHHHHHH-S-SS-EES--TT-------HHHHHHHHHHHHHT----EEEEEETTSHHHHHHHTS-GGGGT--SEEEEE-HHHHHHHHHHHTT--EEEGGGS-GGGB---EEETTEEEEEGGGB-HHHHHHHHHH-EEEEEEE--SSHHHHHHHHHHHHTT-PPPPHHHHHHHHHHHH--/-----SSPPPPP--EEEEEEHHHHHT-STTTTEES--TT-------HHHHHHHHHHHHHT----EEEEEETTSHHHHHHHTS-GGGGT--SEEEEE-HHHHHHHHHHHTT--EEEGGGS-GGGB---EEETTEEEEEGGGB-HHHHHHHHHH-EEEEEEE--SSHHHHHHHHHHHHTT-PPPPHHHHHHHHHHHH--

Nearest PDB structures (foldseek):
  6sdk-assembly1_B  TM=7.084E-01  e=7.295E-03  Bacillus subtilis subsp. subtilis str. 168
  7bm8-assembly1_B  TM=6.921E-01  e=6.464E-03  Caulobacter vibrioides NA1000
  6ryk-assembly1_B  TM=6.640E-01  e=5.692E-02  Myxococcus xanthus DK 1622
  6sdk-assembly1_B  TM=7.164E-01  e=5.518E-03  Bacillus subtilis subsp. subtilis str. 168
  6ryk-assembly1_B  TM=6.686E-01  e=2.742E-02  Myxococcus xanthus DK 1622

pLDDT: mean 92.55, std 7.41, range [52.0, 98.75]

Sequence (394 aa):
MTRQTSAPLDHLSLSTADRQAREIARSFSEFGLDLNPPYQRGRVWTEDQQIALIRSWLTGTPTGVVIFNDRSTPEWKDANGYDPADRGEAIYACIDGQQRISAARAWFGDELAVPASWFEAEDVERIEDTDDGPYVRWSGLTLPRQRHFANRAHLTVATARVATVQEEAAIYVLVNGGGTPQTEADMTNAARVAAQQMTRQTSAPLDHLSLSTADRQAREIARSFSEFGLDLNPPYQRGRVWTEDQQIALIRSWLTGTPTGVVIFNDRSTPEWKDANGYDPADRGEAIYACIDGQQRISAARAWFGDELAVPASWFEAEDVERIEDTDDGPYVRWSGLTLPRQRHFANRAHLTVATARVATVQEEAAIYVLVNGGGTPQTEADMTNAARVAAQQ

Solvent-accessible surface area (backbone atoms only — not comparable to full-atom values): 20944 Å² total; per-residue (Å²): 138,73,79,57,48,98,52,50,65,65,64,50,75,57,49,75,45,79,40,44,38,59,55,58,41,72,40,39,58,84,56,26,56,34,65,67,46,91,47,52,82,70,89,73,69,49,69,68,26,39,45,42,49,54,48,29,38,61,25,48,45,78,85,49,63,29,30,34,31,40,41,74,41,69,59,17,22,64,70,68,71,48,55,36,67,81,72,72,38,45,29,27,34,47,51,39,47,52,60,60,46,50,34,37,31,30,32,78,64,53,72,36,66,41,50,42,34,50,42,55,73,90,38,53,75,41,73,44,85,50,98,66,42,52,21,26,34,48,82,18,35,34,69,71,48,44,53,54,48,48,75,54,28,62,35,39,36,33,37,36,71,56,42,46,71,27,53,44,18,45,51,33,44,55,62,66,61,43,68,74,73,83,46,71,67,45,51,48,46,11,50,50,47,30,63,54,127,136,73,81,57,46,97,52,50,62,64,64,49,75,56,49,75,44,80,39,44,36,59,57,56,36,65,35,42,58,89,54,26,57,34,65,68,46,90,47,52,83,68,90,72,69,50,70,69,27,39,45,42,50,52,50,28,38,63,24,47,45,79,84,50,63,29,31,34,32,39,42,76,39,70,59,17,23,64,69,67,70,49,55,35,69,81,71,72,38,46,31,28,35,46,53,38,47,52,61,60,46,50,35,37,33,30,32,77,66,53,71,36,65,41,49,41,34,52,40,55,74,88,38,53,74,40,71,45,85,50,98,67,41,52,22,26,34,48,82,17,35,33,68,70,49,45,52,53,48,49,74,54,29,63,36,39,36,34,37,36,71,56,43,44,70,26,54,43,17,45,52,34,44,54,64,66,62,42,68,74,75,82,47,71,65,46,52,49,47,10,50,50,47,31,64,54,126

Organism: Streptomyces mobaraensis (NCBI:txid35621)